Protein AF-0000000069974692 (afdb_homodimer)

pLDDT: mean 83.06, std 14.07, range [21.73, 98.38]

Foldseek 3Di:
DVLLLVLVVVCVVVPHPVVDDSCLQQPVVVLQVVLVVVLVVQQVVLVVCVVVPVDDPSLVSNLVSLCDSLVDSNLVSLLRLLLSLQSNLLSVVLCCVDPSVVVSQVVSLPDVVVVNDGSNVVSCVSVVVLVCVLVVLVVVLVPDDDPVSNVSSVVSSVSSVVSNVVSVVSSVLVLLQLVLVVQLVFEAEDDPCVQDVVPDDDPVCSVVVVPPPDPPPSPSPPKDWQDKDWWWWDDPVDIFIWIWTDMLWWIFIWGKDQDQPDCPDPPSSSQRPSDDPVVSVSVNRVMHTYTNDDTATLLQKDKAFDDCVVCVVVVADLWIKIFGADPVRDTPDMTIIGDPDVVVSVVVVVSSVVSSVVSVVVVVVVVVVVVPPDDPPPPD/DVLLLVLVVVCVVVPHPVVQDSCLQQPVVVLQVVLVVVLVVQQVVLVVCVVVPVDDPSLVSNLVSLCDSLVDSNLVSLLRLLLSLQSNLLSVVLCCVDPSVVVSQVVSCPDVVCVNDGSNVVSCVSVVVLVCVLVVLVVVLVPDDDPVSNVSSVVSSVSSVVSNVVSVVSSVLVLLQLVLVVQLVFEAEDDPCVQDVVPDDDPVCSVVVVVPPCSPPSPSPPKDWQDKDWWWWDDPVDIFIWIWTDMLWWIFIWGKDQDQPDCPDPPSSSQRPSDDPVVSVSVNRVMHTYTNDDTATLLQKDKAFDDCVVCVVVVADLWIKIFGADPVRDTPDMTIIGDPDVVVSVVVVVSSVVSSVVSVVVVVVVVVVVVPPDDPPPPD

Organism: Capra hircus (NCBI:txid9925)

Radius of gyration: 40.89 Å; Cα contacts (8 Å, |Δi|>4): 965; chains: 2; bounding box: 62×135×99 Å

Structure (mmCIF, N/CA/C/O backbone):
data_AF-0000000069974692-model_v1
#
loop_
_entity.id
_entity.type
_entity.pdbx_description
1 polymer 'Pleckstrin homology and RhoGEF domain containing G7'
#
loop_
_atom_site.group_PDB
_atom_site.id
_atom_site.type_symbol
_atom_site.label_atom_id
_atom_site.label_alt_id
_atom_site.label_comp_id
_atom_site.label_asym_id
_atom_site.label_entity_id
_atom_site.label_seq_id
_atom_site.pdbx_PDB_ins_code
_atom_site.Cartn_x
_atom_site.Cartn_y
_atom_site.Cartn_z
_atom_site.occupancy
_atom_site.B_iso_or_equiv
_atom_site.auth_seq_id
_atom_site.auth_comp_id
_atom_site.auth_asym_id
_atom_site.auth_atom_id
_atom_site.pdbx_PDB_model_num
ATOM 1 N N . MET A 1 1 ? -4.734 50.406 19.75 1 82.12 1 MET A N 1
ATOM 2 C CA . MET A 1 1 ? -3.596 49.531 19.531 1 82.12 1 MET A CA 1
ATOM 3 C C . MET A 1 1 ? -2.287 50.312 19.516 1 82.12 1 MET A C 1
ATOM 5 O O . MET A 1 1 ? -1.292 49.875 20.094 1 82.12 1 MET A O 1
ATOM 9 N N . CYS A 1 2 ? -2.381 51.594 19.078 1 79 2 CYS A N 1
ATOM 10 C CA . CYS A 1 2 ? -1.169 52.406 18.984 1 79 2 CYS A CA 1
ATOM 11 C C . CYS A 1 2 ? -0.688 52.812 20.375 1 79 2 CYS A C 1
ATOM 13 O O . CYS A 1 2 ? 0.516 52.938 20.609 1 79 2 CYS A O 1
ATOM 15 N N . ILE A 1 3 ? -1.633 52.938 21.266 1 84.56 3 ILE A N 1
ATOM 16 C CA . ILE A 1 3 ? -1.262 53.312 22.625 1 84.56 3 ILE A CA 1
ATOM 17 C C . ILE A 1 3 ? -0.419 52.188 23.234 1 84.56 3 ILE A C 1
ATOM 19 O O . ILE A 1 3 ? 0.616 52.438 23.859 1 84.56 3 ILE A O 1
ATOM 23 N N . PHE A 1 4 ? -0.905 51.031 23.016 1 90.69 4 PHE A N 1
ATOM 24 C CA . PHE A 1 4 ? -0.187 49.875 23.547 1 90.69 4 PHE A CA 1
ATOM 25 C C . PHE A 1 4 ? 1.201 49.781 22.922 1 90.69 4 PHE A C 1
ATOM 27 O O . PHE A 1 4 ? 2.188 49.562 23.625 1 90.69 4 PHE A O 1
ATOM 34 N N . MET A 1 5 ? 1.275 49.969 21.688 1 91.44 5 MET A N 1
ATOM 35 C CA . MET A 1 5 ? 2.541 49.844 20.969 1 91.44 5 MET A CA 1
ATOM 36 C C . MET A 1 5 ? 3.52 50.938 21.391 1 91.44 5 MET A C 1
ATOM 38 O O . MET A 1 5 ? 4.684 50.656 21.688 1 91.44 5 MET A O 1
ATOM 42 N N . ASN A 1 6 ? 3.039 52.125 21.438 1 90.69 6 ASN A N 1
ATOM 43 C CA . ASN A 1 6 ? 3.895 53.25 21.781 1 90.69 6 ASN A CA 1
ATOM 44 C C . ASN A 1 6 ? 4.383 53.156 23.219 1 90.69 6 ASN A C 1
ATOM 46 O O . ASN A 1 6 ? 5.527 53.531 23.516 1 90.69 6 ASN A O 1
ATOM 50 N N . THR A 1 7 ? 3.469 52.781 24.062 1 91.31 7 THR A N 1
ATOM 51 C CA . THR A 1 7 ? 3.859 52.625 25.453 1 91.31 7 THR A CA 1
ATOM 52 C C . THR A 1 7 ? 4.941 51.562 25.594 1 91.31 7 THR A C 1
ATOM 54 O O . THR A 1 7 ? 5.898 51.719 26.344 1 91.31 7 THR A O 1
ATOM 57 N N . LEU A 1 8 ? 4.773 50.469 24.875 1 93.25 8 LEU A N 1
ATOM 58 C CA . LEU A 1 8 ? 5.762 49.406 24.938 1 93.25 8 LEU A CA 1
ATOM 59 C C . LEU A 1 8 ? 7.105 49.875 24.391 1 93.25 8 LEU A C 1
ATOM 61 O O . LEU A 1 8 ? 8.156 49.562 24.969 1 93.25 8 LEU A O 1
ATOM 65 N N . LYS A 1 9 ? 7.047 50.594 23.328 1 93.19 9 LYS A N 1
ATOM 66 C CA . LYS A 1 9 ? 8.266 51.156 22.766 1 93.19 9 LYS A CA 1
ATOM 67 C C . LYS A 1 9 ? 8.969 52.062 23.781 1 93.19 9 LYS A C 1
ATOM 69 O O . LYS A 1 9 ? 10.188 52.031 23.922 1 93.19 9 LYS A O 1
ATOM 74 N N . TYR A 1 10 ? 8.18 52.812 24.438 1 93.19 10 TYR A N 1
ATOM 75 C CA . TYR A 1 10 ? 8.703 53.688 25.469 1 93.19 10 TYR A CA 1
ATOM 76 C C . TYR A 1 10 ? 9.367 52.906 26.594 1 93.19 10 TYR A C 1
ATOM 78 O O . TYR A 1 10 ? 10.461 53.25 27.047 1 93.19 10 TYR A O 1
ATOM 86 N N . LEU A 1 11 ? 8.656 51.938 27.031 1 93.06 11 LEU A N 1
ATOM 87 C CA . LEU A 1 11 ? 9.188 51.094 28.094 1 93.06 11 LEU A CA 1
ATOM 88 C C . LEU A 1 11 ? 10.492 50.438 27.672 1 93.06 11 LEU A C 1
ATOM 90 O O . LEU A 1 11 ? 11.438 50.344 28.469 1 93.06 11 LEU A O 1
ATOM 94 N N . GLN A 1 12 ? 10.562 50.062 26.469 1 94.06 12 GLN A N 1
ATOM 95 C CA . GLN A 1 12 ? 11.758 49.375 25.969 1 94.06 12 GLN A CA 1
ATOM 96 C C . GLN A 1 12 ? 12.93 50.344 25.844 1 94.06 12 GLN A C 1
ATOM 98 O O . GLN A 1 12 ? 14.078 49.969 26.047 1 94.06 12 GLN A O 1
ATOM 103 N N . THR A 1 13 ? 12.656 51.5 25.469 1 93.31 13 THR A N 1
ATOM 104 C CA . THR A 1 13 ? 13.703 52.531 25.422 1 93.31 13 THR A CA 1
ATOM 105 C C . THR A 1 13 ? 14.305 52.719 26.812 1 93.31 13 THR A C 1
ATOM 107 O O . THR A 1 13 ? 15.461 53.125 26.938 1 93.31 13 THR A O 1
ATOM 110 N N . HIS A 1 14 ? 13.562 52.438 27.812 1 94.38 14 HIS A N 1
ATOM 111 C CA . HIS A 1 14 ? 14.016 52.594 29.188 1 94.38 14 HIS A CA 1
ATOM 112 C C . HIS A 1 14 ? 14.43 51.25 29.781 1 94.38 14 HIS A C 1
ATOM 114 O O . HIS A 1 14 ? 14.438 51.094 31.016 1 94.38 14 HIS A O 1
ATOM 120 N N . GLU A 1 15 ? 14.516 50.219 28.875 1 92.38 15 GLU A N 1
ATOM 121 C CA . GLU A 1 15 ? 15.117 48.938 29.188 1 92.38 15 GLU A CA 1
ATOM 122 C C . GLU A 1 15 ? 14.148 48.062 29.969 1 92.38 15 GLU A C 1
ATOM 124 O O . GLU A 1 15 ? 14.57 47.219 30.766 1 92.38 15 GLU A O 1
ATOM 129 N N . TYR A 1 16 ? 12.922 48.406 29.859 1 92.19 16 TYR A N 1
ATOM 130 C CA . TYR A 1 16 ? 11.898 47.531 30.406 1 92.19 16 TYR A CA 1
ATOM 131 C C . TYR A 1 16 ? 11.305 46.625 29.328 1 92.19 16 TYR A C 1
ATOM 133 O O . TYR A 1 16 ? 11.094 47.062 28.203 1 92.19 16 TYR A O 1
ATOM 141 N N . LEU A 1 17 ? 10.961 45.344 29.609 1 93.5 17 LEU A N 1
ATOM 142 C CA . LEU A 1 17 ? 10.297 44.375 28.734 1 93.5 17 LEU A CA 1
ATOM 143 C C . LEU A 1 17 ? 11.055 44.219 27.406 1 93.5 17 LEU A C 1
ATOM 145 O O . LEU A 1 17 ? 10.445 44.188 26.344 1 93.5 17 LEU A O 1
ATOM 149 N N . LEU A 1 18 ? 12.312 44.219 27.453 1 90.19 18 LEU A N 1
ATOM 150 C CA . LEU A 1 18 ? 13.172 44.125 26.281 1 90.19 18 LEU A CA 1
ATOM 151 C C . LEU A 1 18 ? 13 42.812 25.562 1 90.19 18 LEU A C 1
ATOM 153 O O . LEU A 1 18 ? 13.234 42.719 24.344 1 90.19 18 LEU A O 1
ATOM 157 N N . ASP A 1 19 ? 12.586 41.875 26.25 1 90.69 19 ASP A N 1
ATOM 158 C CA . ASP A 1 19 ? 12.453 40.531 25.672 1 90.69 19 ASP A CA 1
ATOM 159 C C . ASP A 1 19 ? 11.164 40.406 24.859 1 90.69 19 ASP A C 1
ATOM 161 O O . ASP A 1 19 ? 10.969 39.438 24.141 1 90.69 19 ASP A O 1
ATOM 165 N N . VAL A 1 20 ? 10.289 41.438 24.969 1 91.25 20 VAL A N 1
ATOM 166 C CA . VAL A 1 20 ? 9.031 41.375 24.234 1 91.25 20 VAL A CA 1
ATOM 167 C C . VAL A 1 20 ? 9.234 41.875 22.797 1 91.25 20 VAL A C 1
ATOM 169 O O . VAL A 1 20 ? 9.734 43 22.578 1 91.25 20 VAL A O 1
ATOM 172 N N . ASP A 1 21 ? 8.898 41.031 21.828 1 91 21 ASP A N 1
ATOM 173 C CA . ASP A 1 21 ? 9.047 41.375 20.406 1 91 21 ASP A CA 1
ATOM 174 C C . ASP A 1 21 ? 7.883 42.219 19.906 1 91 21 ASP A C 1
ATOM 176 O O . ASP A 1 21 ? 6.758 41.719 19.781 1 91 21 ASP A O 1
ATOM 180 N N . LEU A 1 22 ? 8.18 43.406 19.531 1 90.94 22 LEU A N 1
ATOM 181 C CA . LEU A 1 22 ? 7.168 44.375 19.078 1 90.94 22 LEU A CA 1
ATOM 182 C C . LEU A 1 22 ? 6.516 43.875 17.781 1 90.94 22 LEU A C 1
ATOM 184 O O . LEU A 1 22 ? 5.297 44 17.625 1 90.94 22 LEU A O 1
ATOM 188 N N . TRP A 1 23 ? 7.289 43.406 16.953 1 88.88 23 TRP A N 1
ATOM 189 C CA . TRP A 1 23 ? 6.77 42.969 15.656 1 88.88 23 TRP A CA 1
ATOM 190 C C . TRP A 1 23 ? 5.871 41.75 15.805 1 88.88 23 TRP A C 1
ATOM 192 O O . TRP A 1 23 ? 4.863 41.625 15.102 1 88.88 23 TRP A O 1
ATOM 202 N N . ARG A 1 24 ? 6.188 40.906 16.672 1 87.94 24 ARG A N 1
ATOM 203 C CA . ARG A 1 24 ? 5.398 39.688 16.875 1 87.94 24 ARG A CA 1
ATOM 204 C C . ARG A 1 24 ? 4.031 40.031 17.469 1 87.94 24 ARG A C 1
ATOM 206 O O . ARG A 1 24 ? 3.045 39.344 17.188 1 87.94 24 ARG A O 1
ATOM 213 N N . LEU A 1 25 ? 3.977 41.094 18.203 1 89.25 25 LEU A N 1
ATOM 214 C CA . LEU A 1 25 ? 2.742 41.438 18.891 1 89.25 25 LEU A CA 1
ATOM 215 C C . LEU A 1 25 ? 1.879 42.344 18.016 1 89.25 25 LEU A C 1
ATOM 217 O O . LEU A 1 25 ? 0.654 42.219 17.984 1 89.25 25 LEU A O 1
ATOM 221 N N . PHE A 1 26 ? 2.549 43.312 17.25 1 91.75 26 PHE A N 1
ATOM 222 C CA . PHE A 1 26 ? 1.756 44.375 16.609 1 91.75 26 PHE A CA 1
ATOM 223 C C . PHE A 1 26 ? 1.943 44.312 15.094 1 91.75 26 PHE A C 1
ATOM 225 O O . PHE A 1 26 ? 1.278 45.062 14.359 1 91.75 26 PHE A O 1
ATOM 232 N N . ALA A 1 27 ? 2.799 43.469 14.57 1 89.94 27 ALA A N 1
ATOM 233 C CA . ALA A 1 27 ? 3.068 43.344 13.141 1 89.94 27 ALA A CA 1
ATOM 234 C C . ALA A 1 27 ? 3.281 44.719 12.5 1 89.94 27 ALA A C 1
ATOM 236 O O . ALA A 1 27 ? 4.043 45.531 13.023 1 89.94 27 ALA A O 1
ATOM 237 N N . ASN A 1 28 ? 2.617 45 11.367 1 91.25 28 ASN A N 1
ATOM 238 C CA . ASN A 1 28 ? 2.791 46.25 10.648 1 91.25 28 ASN A CA 1
ATOM 239 C C . ASN A 1 28 ? 1.75 47.281 11.07 1 91.25 28 ASN A C 1
ATOM 241 O O . ASN A 1 28 ? 1.217 48 10.227 1 91.25 28 ASN A O 1
ATOM 245 N N . LEU A 1 29 ? 1.437 47.375 12.312 1 91.19 29 LEU A N 1
ATOM 246 C CA . LEU A 1 29 ? 0.392 48.25 12.82 1 91.19 29 LEU A CA 1
ATOM 247 C C . LEU A 1 29 ? 0.664 49.688 12.43 1 91.19 29 LEU A C 1
ATOM 249 O O . LEU A 1 29 ? -0.261 50.438 12.086 1 91.19 29 LEU A O 1
ATOM 253 N N . GLU A 1 30 ? 1.843 50.125 12.484 1 90.5 30 GLU A N 1
ATOM 254 C CA . GLU A 1 30 ? 2.203 51.5 12.117 1 90.5 30 GLU A CA 1
ATOM 255 C C . GLU A 1 30 ? 1.866 51.781 10.656 1 90.5 30 GLU A C 1
ATOM 257 O O . GLU A 1 30 ? 1.293 52.844 10.344 1 90.5 30 GLU A O 1
ATOM 262 N N . GLU A 1 31 ? 2.275 50.875 9.898 1 90.94 31 GLU A N 1
ATOM 263 C CA . GLU A 1 31 ? 1.959 51 8.477 1 90.94 31 GLU A CA 1
ATOM 264 C C . GLU A 1 31 ? 0.45 51.031 8.25 1 90.94 31 GLU A C 1
ATOM 266 O O . GLU A 1 31 ? -0.052 51.844 7.457 1 90.94 31 GLU A O 1
ATOM 271 N N . LEU A 1 32 ? -0.209 50.156 8.914 1 92.19 32 LEU A N 1
ATOM 272 C CA . LEU A 1 32 ? -1.66 50.094 8.797 1 92.19 32 LEU A CA 1
ATOM 273 C C . LEU A 1 32 ? -2.314 51.406 9.25 1 92.19 32 LEU A C 1
ATOM 275 O O . LEU A 1 32 ? -3.238 51.875 8.594 1 92.19 32 LEU A O 1
ATOM 279 N N . SER A 1 33 ? -1.896 51.938 10.312 1 90.81 33 SER A N 1
ATOM 280 C CA . SER A 1 33 ? -2.416 53.219 10.836 1 90.81 33 SER A CA 1
ATOM 281 C C . SER A 1 33 ? -2.17 54.344 9.859 1 90.81 33 SER A C 1
ATOM 283 O O . SER A 1 33 ? -3.049 55.188 9.641 1 90.81 33 SER A O 1
ATOM 285 N N . GLN A 1 34 ? -1.017 54.344 9.312 1 91.25 34 GLN A N 1
ATOM 286 C CA . GLN A 1 34 ? -0.656 55.406 8.367 1 91.25 34 GLN A CA 1
ATOM 287 C C . GLN A 1 34 ? -1.512 55.344 7.102 1 91.25 34 GLN A C 1
ATOM 289 O O . GLN A 1 34 ? -1.978 56.344 6.602 1 91.25 34 GLN A O 1
ATOM 294 N N . THR A 1 35 ? -1.614 54.156 6.652 1 91.62 35 THR A N 1
ATOM 295 C CA . THR A 1 35 ? -2.414 53.969 5.449 1 91.62 35 THR A CA 1
ATOM 296 C C . THR A 1 35 ? -3.871 54.344 5.699 1 91.62 35 THR A C 1
ATOM 298 O O . THR A 1 35 ? -4.496 55 4.863 1 91.62 35 THR A O 1
ATOM 301 N N . SER A 1 36 ? -4.422 53.938 6.789 1 89.12 36 SER A N 1
ATOM 302 C CA . SER A 1 36 ? -5.797 54.281 7.148 1 89.12 36 SER A CA 1
ATOM 303 C C . SER A 1 36 ? -5.969 55.781 7.324 1 89.12 36 SER A C 1
ATOM 305 O O . SER A 1 36 ? -6.969 56.375 6.887 1 89.12 36 SER A O 1
ATOM 307 N N . PHE A 1 37 ? -5.012 56.344 7.949 1 90.88 37 PHE A N 1
ATOM 308 C CA . PHE A 1 37 ? -5.035 57.781 8.156 1 90.88 37 PHE A CA 1
ATOM 309 C C . PHE A 1 37 ? -4.969 58.5 6.82 1 90.88 37 PHE A C 1
ATOM 311 O O . PHE A 1 37 ? -5.68 59.5 6.613 1 90.88 37 PHE A O 1
ATOM 318 N N . GLY A 1 38 ? -4.094 58.094 6.008 1 90.75 38 GLY A N 1
ATOM 319 C CA . GLY A 1 38 ? -4.016 58.656 4.676 1 90.75 38 GLY A CA 1
ATOM 320 C C . GLY A 1 38 ? -5.316 58.562 3.904 1 90.75 38 GLY A C 1
ATOM 321 O O . GLY A 1 38 ? -5.73 59.5 3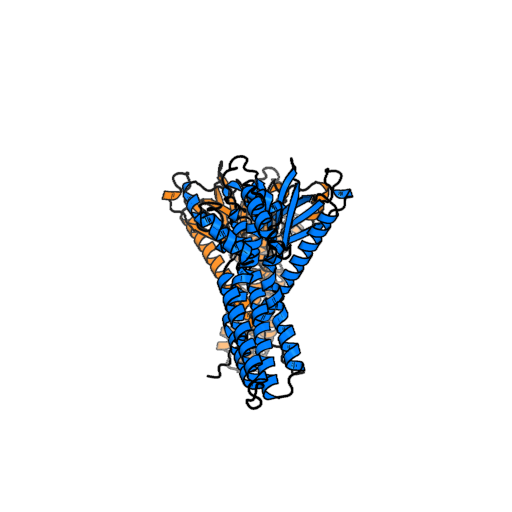.242 1 90.75 38 GLY A O 1
ATOM 322 N N . PHE A 1 39 ? -5.902 57.5 4.02 1 90.81 39 PHE A N 1
ATOM 323 C CA . PHE A 1 39 ? -7.172 57.281 3.342 1 90.81 39 PHE A CA 1
ATOM 324 C C . PHE A 1 39 ? -8.25 58.219 3.857 1 90.81 39 PHE A C 1
ATOM 326 O O . PHE A 1 39 ? -8.922 58.875 3.068 1 90.81 39 PHE A O 1
ATOM 333 N N . VAL A 1 40 ? -8.383 58.375 5.137 1 89.69 40 VAL A N 1
ATOM 334 C CA . VAL A 1 40 ? -9.406 59.188 5.75 1 89.69 40 VAL A CA 1
ATOM 335 C C . VAL A 1 40 ? -9.148 60.656 5.406 1 89.69 40 VAL A C 1
ATOM 337 O O . VAL A 1 40 ? -10.078 61.406 5.098 1 89.69 40 VAL A O 1
ATOM 340 N N . ASN A 1 41 ? -7.934 61 5.438 1 91.25 41 ASN A N 1
ATOM 341 C CA . ASN A 1 41 ? -7.582 62.375 5.117 1 91.25 41 ASN A CA 1
ATOM 342 C C . ASN A 1 41 ? -7.895 62.688 3.662 1 91.25 41 ASN A C 1
ATOM 344 O O . ASN A 1 41 ? -8.352 63.812 3.361 1 91.25 41 ASN A O 1
ATOM 348 N N . SER A 1 42 ? -7.605 61.812 2.834 1 88.62 42 SER A N 1
ATOM 349 C CA . SER A 1 42 ? -7.914 62.031 1.421 1 88.62 42 SER A CA 1
ATOM 350 C C . SER A 1 42 ? -9.414 62.156 1.194 1 88.62 42 SER A C 1
ATOM 352 O O . SER A 1 42 ? -9.852 63 0.396 1 88.62 42 SER A O 1
ATOM 354 N N . LEU A 1 43 ? -10.156 61.438 1.931 1 87.06 43 LEU A N 1
ATOM 355 C CA . LEU A 1 43 ? -11.609 61.5 1.822 1 87.06 43 LEU A CA 1
ATOM 356 C C . LEU A 1 43 ? -12.141 62.812 2.371 1 87.06 43 LEU A C 1
ATOM 358 O O . LEU A 1 43 ? -13.023 63.438 1.771 1 87.06 43 LEU A O 1
ATOM 362 N N . LEU A 1 44 ? -11.555 63.219 3.461 1 87.69 44 LEU A N 1
ATOM 363 C CA . LEU A 1 44 ? -11.984 64.438 4.086 1 87.69 44 LEU A CA 1
ATOM 364 C C . LEU A 1 44 ? -11.664 65.625 3.189 1 87.69 44 LEU A C 1
ATOM 366 O O . LEU A 1 44 ? -12.453 66.625 3.109 1 87.69 44 LEU A O 1
ATOM 370 N N . ARG A 1 45 ? -10.578 65.562 2.578 1 85.44 45 ARG A N 1
ATOM 371 C CA . ARG A 1 45 ? -10.211 66.688 1.654 1 85.44 45 ARG A CA 1
ATOM 372 C C . ARG A 1 45 ? -11.211 66.75 0.515 1 85.44 45 ARG A C 1
ATOM 374 O O . ARG A 1 45 ? -11.586 67.875 0.113 1 85.44 45 ARG A O 1
ATOM 381 N N . ILE A 1 46 ? -11.672 65.688 0.003 1 81.81 46 ILE A N 1
ATOM 382 C CA . ILE A 1 46 ? -12.648 65.625 -1.082 1 81.81 46 ILE A CA 1
ATOM 383 C C . ILE A 1 46 ? -13.961 66.25 -0.598 1 81.81 46 ILE A C 1
ATOM 385 O O . ILE A 1 46 ? -14.594 67.062 -1.309 1 81.81 46 ILE A O 1
ATOM 389 N N . PHE A 1 47 ? -14.336 65.938 0.602 1 81.25 47 PHE A N 1
ATOM 390 C CA . PHE A 1 47 ? -15.586 66.438 1.158 1 81.25 47 PHE A CA 1
ATOM 391 C C . PHE A 1 47 ? -15.508 67.938 1.406 1 81.25 47 PHE A C 1
ATOM 393 O O . PHE A 1 47 ? -16.484 68.688 1.169 1 81.25 47 PHE A O 1
ATOM 400 N N . LYS A 1 48 ? -14.406 68.375 1.841 1 82.94 48 LYS A N 1
ATOM 401 C CA . LYS A 1 48 ? -14.219 69.812 2.07 1 82.94 48 LYS A CA 1
ATOM 402 C C . LYS A 1 48 ? -14.281 70.562 0.761 1 82.94 48 LYS A C 1
ATOM 404 O O . LYS A 1 48 ? -14.898 71.625 0.694 1 82.94 48 LYS A O 1
ATOM 409 N N . ASP A 1 49 ? -13.625 70.062 -0.211 1 78.25 49 ASP A N 1
ATOM 410 C CA . ASP A 1 49 ? -13.633 70.688 -1.524 1 78.25 49 ASP A CA 1
ATOM 411 C C . ASP A 1 49 ? -15.047 70.75 -2.102 1 78.25 49 ASP A C 1
ATOM 413 O O . ASP A 1 49 ? -15.414 71.688 -2.791 1 78.25 49 ASP A O 1
ATOM 417 N N . TYR A 1 50 ? -15.75 69.688 -1.833 1 73.38 50 TYR A N 1
ATOM 418 C CA . TYR A 1 50 ? -17.125 69.562 -2.32 1 73.38 50 TYR A CA 1
ATOM 419 C C . TYR A 1 50 ? -18 70.625 -1.653 1 73.38 50 TYR A C 1
ATOM 421 O O . TYR A 1 50 ? -18.859 71.25 -2.297 1 73.38 50 TYR A O 1
ATOM 429 N N . VAL A 1 51 ? -17.781 70.812 -0.406 1 71.94 51 VAL A N 1
ATOM 430 C CA . VAL A 1 51 ? -18.594 71.75 0.33 1 71.94 51 VAL A CA 1
ATOM 431 C C . VAL A 1 51 ? -18.203 73.188 -0.091 1 71.94 51 VAL A C 1
ATOM 433 O O . VAL A 1 51 ? -19.062 74.062 -0.223 1 71.94 51 VAL A O 1
ATOM 436 N N . ASP A 1 52 ? -16.953 73.375 -0.336 1 71.19 52 ASP A N 1
ATOM 437 C CA . ASP A 1 52 ? -16.469 74.688 -0.684 1 71.19 52 ASP A CA 1
ATOM 438 C C . ASP A 1 52 ? -16.734 75 -2.156 1 71.19 52 ASP A C 1
ATOM 440 O O . ASP A 1 52 ? -17.016 76.125 -2.516 1 71.19 52 ASP A O 1
ATOM 444 N N . ILE A 1 53 ? -16.281 74 -3.08 1 62.47 53 ILE A N 1
ATOM 445 C CA . ILE A 1 53 ? -16.266 74.312 -4.5 1 62.47 53 ILE A CA 1
ATOM 446 C C . ILE A 1 53 ? -17.531 73.812 -5.168 1 62.47 53 ILE A C 1
ATOM 448 O O . ILE A 1 53 ? -17.859 72.625 -5.043 1 62.47 53 ILE A O 1
ATOM 452 N N . CYS A 1 54 ? -18.766 74.562 -5.191 1 54.72 54 CYS A N 1
ATOM 453 C CA . CYS A 1 54 ? -20 74.25 -5.887 1 54.72 54 CYS A CA 1
ATOM 454 C C . CYS A 1 54 ? -19.75 73.438 -7.137 1 54.72 54 CYS A C 1
ATOM 456 O O . CYS A 1 54 ? -20.672 72.812 -7.668 1 54.72 54 CYS A O 1
ATOM 458 N N . GLU A 1 55 ? -18.734 73.562 -8.008 1 50.72 55 GLU A N 1
ATOM 459 C CA . GLU A 1 55 ? -18.812 73.25 -9.438 1 50.72 55 GLU A CA 1
ATOM 460 C C . GLU A 1 55 ? -18.125 71.938 -9.75 1 50.72 55 GLU A C 1
ATOM 462 O O . GLU A 1 55 ? -18.219 71.438 -10.883 1 50.72 55 GLU A O 1
ATOM 467 N N . THR A 1 56 ? -17.094 71.438 -9.125 1 53 56 THR A N 1
ATOM 468 C CA . THR A 1 56 ? -16.344 70.375 -9.742 1 53 56 THR A CA 1
ATOM 469 C C . THR A 1 56 ? -16.984 69 -9.406 1 53 56 THR A C 1
ATOM 471 O O . THR A 1 56 ? -17.656 68.875 -8.383 1 53 56 THR A O 1
ATOM 474 N N . SER A 1 57 ? -17.141 68.062 -10.344 1 58.22 57 SER A N 1
ATOM 475 C CA . SER A 1 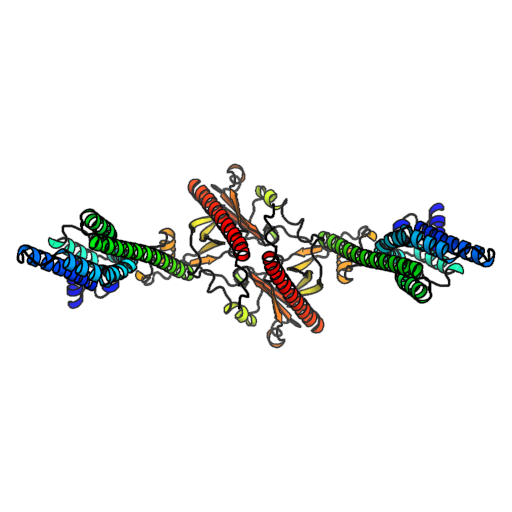57 ? -17.828 66.812 -10.281 1 58.22 57 SER A CA 1
ATOM 476 C C . SER A 1 57 ? -17.25 65.938 -9.18 1 58.22 57 SER A C 1
ATOM 478 O O . SER A 1 57 ? -16.141 65.375 -9.32 1 58.22 57 SER A O 1
ATOM 480 N N . PRO A 1 58 ? -17.594 66.188 -7.941 1 58.78 58 PRO A N 1
ATOM 481 C CA . PRO A 1 58 ? -17.188 65.5 -6.703 1 58.78 58 PRO A CA 1
ATOM 482 C C . PRO A 1 58 ? -17.109 63.969 -6.848 1 58.78 58 PRO A C 1
ATOM 484 O O . PRO A 1 58 ? -16.281 63.344 -6.188 1 58.78 58 PRO A O 1
ATOM 487 N N . SER A 1 59 ? -17.812 63.469 -7.773 1 62.62 59 SER A N 1
ATOM 488 C CA . SER A 1 59 ? -17.969 62.031 -7.836 1 62.62 59 SER A CA 1
ATOM 489 C C . SER A 1 59 ? -16.703 61.344 -8.375 1 62.62 59 SER A C 1
ATOM 491 O O . SER A 1 59 ? -16.281 60.312 -7.883 1 62.62 59 SER A O 1
ATOM 493 N N . LEU A 1 60 ? -15.961 62.094 -9.266 1 63.81 60 LEU A N 1
ATOM 494 C CA . LEU A 1 60 ? -14.805 61.469 -9.898 1 63.81 60 LEU A CA 1
ATOM 495 C C . LEU A 1 60 ? -13.617 61.438 -8.945 1 63.81 60 LEU A C 1
ATOM 497 O O . LEU A 1 60 ? -12.867 60.469 -8.922 1 63.81 60 LEU A O 1
ATOM 501 N N . ASP A 1 61 ? -13.516 62.469 -8.164 1 78.62 61 ASP A N 1
ATOM 502 C CA . ASP A 1 61 ? -12.398 62.531 -7.219 1 78.62 61 ASP A CA 1
ATOM 503 C C . ASP A 1 61 ? -12.57 61.469 -6.121 1 78.62 61 ASP A C 1
ATOM 505 O O . ASP A 1 61 ? -11.602 60.844 -5.711 1 78.62 61 ASP A O 1
ATOM 509 N N . PHE A 1 62 ? -13.773 61.25 -5.832 1 83.31 62 PHE A N 1
ATOM 510 C CA . PHE A 1 62 ? -14.102 60.281 -4.801 1 83.31 62 PHE A CA 1
ATOM 511 C C . PHE A 1 62 ? -13.75 58.875 -5.254 1 83.31 62 PHE A C 1
ATOM 513 O O . PHE A 1 62 ? -13.094 58.125 -4.523 1 83.31 62 PHE A O 1
ATOM 520 N N . ILE A 1 63 ? -14.016 58.531 -6.441 1 83.56 63 ILE A N 1
ATOM 521 C CA . ILE A 1 63 ? -13.766 57.219 -6.988 1 83.56 63 ILE A CA 1
ATOM 522 C C . ILE A 1 63 ? -12.266 57 -7.145 1 83.56 63 ILE A C 1
ATOM 524 O O . ILE A 1 63 ? -11.766 55.875 -6.941 1 83.56 63 ILE A O 1
ATOM 528 N N . SER A 1 64 ? -11.664 58.062 -7.52 1 86.12 64 SER A N 1
ATOM 529 C CA . SER A 1 64 ? -10.219 58 -7.695 1 86.12 64 SER A CA 1
ATOM 530 C C . SER A 1 64 ? -9.516 57.656 -6.383 1 86.12 64 SER A C 1
ATOM 532 O O . SER A 1 64 ? -8.586 56.844 -6.363 1 86.12 64 SER A O 1
ATOM 534 N N . VAL A 1 65 ? -9.992 58.219 -5.316 1 87.06 65 VAL A N 1
ATOM 535 C CA . VAL A 1 65 ? -9.414 57.969 -4 1 87.06 65 VAL A CA 1
ATOM 536 C C . VAL A 1 65 ? -9.719 56.531 -3.572 1 87.06 65 VAL A C 1
ATOM 538 O O . VAL A 1 65 ? -8.836 55.844 -3.064 1 87.06 65 VAL A O 1
ATOM 541 N N . LEU A 1 66 ? -10.93 56.156 -3.801 1 87.94 66 LEU A N 1
ATOM 542 C CA . LEU A 1 66 ? -11.289 54.781 -3.461 1 87.94 66 LEU A CA 1
ATOM 543 C C . LEU A 1 66 ? -10.445 53.781 -4.238 1 87.94 66 LEU A C 1
ATOM 545 O O . LEU A 1 66 ? -9.938 52.812 -3.664 1 87.94 66 LEU A O 1
ATOM 549 N N . THR A 1 67 ? -10.289 54.031 -5.48 1 87.5 67 THR A N 1
ATOM 550 C CA . THR A 1 67 ? -9.508 53.156 -6.34 1 87.5 67 THR A CA 1
ATOM 551 C C . THR A 1 67 ? -8.055 53.094 -5.883 1 87.5 67 THR A C 1
ATOM 553 O O . THR A 1 67 ? -7.473 52 -5.797 1 87.5 67 THR A O 1
ATOM 556 N N . LYS A 1 68 ? -7.543 54.219 -5.543 1 87.31 68 LYS A N 1
ATOM 557 C CA . LYS A 1 68 ? -6.145 54.281 -5.133 1 87.31 68 LYS A CA 1
ATOM 558 C C . LYS A 1 68 ? -5.887 53.469 -3.867 1 87.31 68 LYS A C 1
ATOM 560 O O . LYS A 1 68 ? -4.938 52.688 -3.809 1 87.31 68 LYS A O 1
ATOM 565 N N . TYR A 1 69 ? -6.695 53.531 -2.936 1 87.75 69 TYR A N 1
ATOM 566 C CA . TYR A 1 69 ? -6.441 52.906 -1.632 1 87.75 69 TYR A CA 1
ATOM 567 C C . TYR A 1 69 ? -6.883 51.469 -1.611 1 87.75 69 TYR A C 1
ATOM 569 O O . TYR A 1 69 ? -6.152 50.594 -1.128 1 87.75 69 TYR A O 1
ATOM 577 N N . PHE A 1 70 ? -7.957 51.156 -2.201 1 88.19 70 PHE A N 1
ATOM 578 C CA . PHE A 1 70 ? -8.492 49.781 -2.104 1 88.19 70 PHE A CA 1
ATOM 579 C C . PHE A 1 70 ? -7.789 48.875 -3.084 1 88.19 70 PHE A C 1
ATOM 581 O O . PHE A 1 70 ? -7.707 47.656 -2.854 1 88.19 70 PHE A O 1
ATOM 588 N N . ARG A 1 71 ? -7.324 49.375 -4.121 1 78.94 71 ARG A N 1
ATOM 589 C CA . ARG A 1 71 ? -6.551 48.531 -5.047 1 78.94 71 ARG A CA 1
ATOM 590 C C . ARG A 1 71 ? -5.074 48.531 -4.66 1 78.94 71 ARG A C 1
ATOM 592 O O . ARG A 1 71 ? -4.309 47.688 -5.164 1 78.94 71 ARG A O 1
ATOM 599 N N . GLY A 1 72 ? -4.758 49.25 -3.707 1 80.69 72 GLY A N 1
ATOM 600 C CA . GLY A 1 72 ? -3.352 49.406 -3.363 1 80.69 72 GLY A CA 1
ATOM 601 C C . GLY A 1 72 ? -3.055 49.062 -1.916 1 80.69 72 GLY A C 1
ATOM 602 O O . GLY A 1 72 ? -3.363 47.969 -1.46 1 80.69 72 GLY A O 1
ATOM 603 N N . SER A 1 73 ? -2.686 50.062 -1.247 1 82.5 73 SER A N 1
ATOM 604 C CA . SER A 1 73 ? -1.979 49.969 0.025 1 82.5 73 SER A CA 1
ATOM 605 C C . SER A 1 73 ? -2.908 49.5 1.142 1 82.5 73 SER A C 1
ATOM 607 O O . SER A 1 73 ? -2.475 48.844 2.08 1 82.5 73 SER A O 1
ATOM 609 N N . LEU A 1 74 ? -4.184 49.812 1.01 1 86.44 74 LEU A N 1
ATOM 610 C CA . LEU A 1 74 ? -5.09 49.531 2.115 1 86.44 74 LEU A CA 1
ATOM 611 C C . LEU A 1 74 ? -5.281 48.031 2.291 1 86.44 74 LEU A C 1
ATOM 613 O O . LEU A 1 74 ? -5.113 47.5 3.393 1 86.44 74 LEU A O 1
ATOM 617 N N . CYS A 1 75 ? -5.523 47.406 1.218 1 86.19 75 CYS A N 1
ATOM 618 C CA . CYS A 1 75 ? -5.75 45.969 1.303 1 86.19 75 CYS A CA 1
ATOM 619 C C . CYS A 1 75 ? -4.457 45.219 1.636 1 86.19 75 CYS A C 1
ATOM 621 O O . CYS A 1 75 ? -4.465 44.281 2.434 1 86.19 75 CYS A O 1
ATOM 623 N N . GLN A 1 76 ? -3.424 45.719 1.126 1 87.75 76 GLN A N 1
ATOM 624 C CA . GLN A 1 76 ? -2.129 45.062 1.34 1 87.75 76 GLN A CA 1
ATOM 625 C C . GLN A 1 76 ? -1.703 45.156 2.801 1 87.75 76 GLN A C 1
ATOM 627 O O . GLN A 1 76 ? -1.193 44.188 3.371 1 87.75 76 GLN A O 1
ATOM 632 N N . SER A 1 77 ? -1.827 46.312 3.311 1 90.81 77 SER A N 1
ATOM 633 C CA . SER A 1 77 ? -1.454 46.5 4.707 1 90.81 77 SER A CA 1
ATOM 634 C C . SER A 1 77 ? -2.32 45.656 5.633 1 90.81 77 SER A C 1
ATOM 636 O O . SER A 1 77 ? -1.821 45.094 6.605 1 90.81 77 SER A O 1
ATOM 638 N N . HIS A 1 78 ? -3.57 45.594 5.305 1 89.62 78 HIS A N 1
ATOM 639 C CA . HIS A 1 78 ? -4.469 44.75 6.094 1 89.62 78 HIS A CA 1
ATOM 640 C C . HIS A 1 78 ? -4.102 43.281 5.965 1 89.62 78 HIS A C 1
ATOM 642 O O . HIS A 1 78 ? -4.152 42.531 6.945 1 89.62 78 HIS A O 1
ATOM 648 N N . GLN A 1 79 ? -3.738 42.906 4.801 1 88 79 GLN A N 1
ATOM 649 C CA . GLN A 1 79 ? -3.34 41.531 4.57 1 88 79 GLN A CA 1
ATOM 650 C C . GLN A 1 79 ? -2.129 41.156 5.422 1 88 79 GLN A C 1
ATOM 652 O O . GLN A 1 79 ? -2.121 40.094 6.07 1 88 79 GLN A O 1
ATOM 657 N N . THR A 1 80 ? -1.185 41.938 5.387 1 88.38 80 THR A N 1
ATOM 658 C CA . THR A 1 80 ? 0.034 41.688 6.152 1 88.38 80 THR A CA 1
ATOM 659 C C . THR A 1 80 ? -0.277 41.562 7.641 1 88.38 80 THR A C 1
ATOM 661 O O . THR A 1 80 ? 0.227 40.656 8.305 1 88.38 80 THR A O 1
ATOM 664 N N . TYR A 1 81 ? -1.021 42.438 8.109 1 90.19 81 TYR A N 1
ATOM 665 C CA . TYR A 1 81 ? -1.394 42.406 9.523 1 90.19 81 TYR A CA 1
ATOM 666 C C . TYR A 1 81 ? -2.139 41.125 9.859 1 90.19 81 TYR A C 1
ATOM 668 O O . TYR A 1 81 ? -1.81 40.438 10.836 1 90.19 81 TYR A O 1
ATOM 676 N N . CYS A 1 82 ? -3.109 40.781 9.078 1 86.88 82 CYS A N 1
ATOM 677 C CA . CYS A 1 82 ? -4.008 39.688 9.367 1 86.88 82 CYS A CA 1
ATOM 678 C C . CYS A 1 82 ? -3.27 38.344 9.289 1 86.88 82 CYS A C 1
ATOM 680 O O . CYS A 1 82 ? -3.59 37.406 10.023 1 86.88 82 CYS A O 1
ATOM 682 N N . LEU A 1 83 ? -2.312 38.281 8.477 1 86.19 83 LEU A N 1
ATOM 683 C CA . LEU A 1 83 ? -1.5 37.094 8.367 1 86.19 83 LEU A CA 1
ATOM 684 C C . LEU A 1 83 ? -0.735 36.844 9.656 1 86.19 83 LEU A C 1
ATOM 686 O O . LEU A 1 83 ? -0.429 35.688 9.984 1 86.19 83 LEU A O 1
ATOM 690 N N . ASN A 1 84 ? -0.523 37.875 10.375 1 85.94 84 ASN A N 1
ATOM 691 C CA . ASN A 1 84 ? 0.245 37.75 11.609 1 85.94 84 ASN A CA 1
ATOM 692 C C . ASN A 1 84 ? -0.664 37.719 12.836 1 85.94 84 ASN A C 1
ATOM 694 O O . ASN A 1 84 ? -0.192 37.531 13.953 1 85.94 84 ASN A O 1
ATOM 698 N N . TYR A 1 85 ? -1.873 37.844 12.656 1 83 85 TYR A N 1
ATOM 699 C CA . TYR A 1 85 ? -2.83 38.031 13.742 1 83 85 TYR A CA 1
ATOM 700 C C . TYR A 1 85 ? -2.807 36.812 14.68 1 83 85 TYR A C 1
ATOM 702 O O . TYR A 1 85 ? -2.697 36.969 15.898 1 83 85 TYR A O 1
ATOM 710 N N . SER A 1 86 ? -2.955 35.688 14.094 1 78.44 86 SER A N 1
ATOM 711 C CA . SER A 1 86 ? -3.025 34.469 14.914 1 78.44 86 SER A CA 1
ATOM 712 C C . SER A 1 86 ? -1.773 34.312 15.773 1 78.44 86 SER A C 1
ATOM 714 O O . SER A 1 86 ? -1.862 34 16.953 1 78.44 86 SER A O 1
ATOM 716 N N . ALA A 1 87 ? -0.663 34.5 15.148 1 79 87 ALA A N 1
ATOM 717 C CA . ALA A 1 87 ? 0.603 34.438 15.867 1 79 87 ALA A CA 1
ATOM 718 C C . ALA A 1 87 ? 0.668 35.469 16.984 1 79 87 ALA A C 1
ATOM 720 O O . ALA A 1 87 ? 1.174 35.188 18.078 1 79 87 ALA A O 1
ATOM 721 N N . ALA A 1 88 ? 0.185 36.594 16.688 1 85.75 88 ALA A N 1
ATOM 722 C CA . ALA A 1 88 ? 0.196 37.688 17.656 1 85.75 88 ALA A CA 1
ATOM 723 C C . ALA A 1 88 ? -0.67 37.344 18.875 1 85.75 88 ALA A C 1
ATOM 725 O O . ALA A 1 88 ? -0.276 37.594 20.016 1 85.75 88 ALA A O 1
ATOM 726 N N . VAL A 1 89 ? -1.798 36.781 18.656 1 83.12 89 VAL A N 1
ATOM 727 C CA . VAL A 1 89 ? -2.717 36.406 19.719 1 83.12 89 VAL A CA 1
ATOM 728 C C . VAL A 1 89 ? -2.07 35.375 20.625 1 83.12 89 VAL A C 1
ATOM 730 O O . VAL A 1 89 ? -2.146 35.469 21.859 1 83.12 89 VAL A O 1
ATOM 733 N N . PHE A 1 90 ? -1.521 34.5 20.016 1 79.62 90 PHE A N 1
ATOM 734 C CA . PHE A 1 90 ? -0.856 33.438 20.766 1 79.62 90 PHE A CA 1
ATOM 735 C C . PHE A 1 90 ? 0.292 34 21.594 1 79.62 90 PHE A C 1
ATOM 737 O O . PHE A 1 90 ? 0.476 33.625 22.75 1 79.62 90 PHE A O 1
ATOM 744 N N . TYR A 1 91 ? 1.109 34.781 20.984 1 83.38 91 TYR A N 1
ATOM 745 C CA . TYR A 1 91 ? 2.219 35.438 21.672 1 83.38 91 TYR A CA 1
ATOM 746 C C . TYR A 1 91 ? 1.719 36.25 22.859 1 83.38 91 TYR A C 1
ATOM 748 O O . TYR A 1 91 ? 2.307 36.219 23.953 1 83.38 91 TYR A O 1
ATOM 756 N N . LEU A 1 92 ? 0.635 36.906 22.703 1 87.31 92 LEU A N 1
ATOM 757 C CA . LEU A 1 92 ? 0.041 37.719 23.766 1 87.31 92 LEU A CA 1
ATOM 758 C C . LEU A 1 92 ? -0.378 36.844 24.938 1 87.31 92 LEU A C 1
ATOM 760 O O . LEU A 1 92 ? -0.159 37.219 26.094 1 87.31 92 LEU A O 1
ATOM 764 N N . GLU A 1 93 ? -0.98 35.75 24.641 1 82.44 93 GLU A N 1
ATOM 765 C CA . GLU A 1 93 ? -1.42 34.812 25.703 1 82.44 93 GLU A CA 1
ATOM 766 C C . GLU A 1 93 ? -0.237 34.312 26.516 1 82.44 93 GLU A C 1
ATOM 768 O O . GLU A 1 93 ? -0.344 34.125 27.734 1 82.44 93 GLU A O 1
ATOM 773 N N . SER A 1 94 ? 0.842 34.125 25.844 1 82.12 94 SER A N 1
ATOM 774 C CA . SER A 1 94 ? 2.041 33.656 26.531 1 82.12 94 SER A CA 1
ATOM 775 C C . SER A 1 94 ? 2.613 34.75 27.438 1 82.12 94 SER A C 1
ATOM 777 O O . SER A 1 94 ? 3.135 34.469 28.516 1 82.12 94 SER A O 1
ATOM 779 N N . LEU A 1 95 ? 2.486 35.969 26.984 1 87.44 95 LEU A N 1
ATOM 780 C CA . LEU A 1 95 ? 3.035 37.094 27.719 1 87.44 95 LEU A CA 1
ATOM 781 C C . LEU A 1 95 ? 2.154 37.438 28.906 1 87.44 95 LEU A C 1
ATOM 783 O O . LEU A 1 95 ? 2.645 37.969 29.922 1 87.44 95 LEU A O 1
ATOM 787 N N . LYS A 1 96 ? 0.941 37.156 28.797 1 86.5 96 LYS A N 1
ATOM 788 C CA . LYS A 1 96 ? -0.02 37.5 29.844 1 86.5 96 LYS A CA 1
ATOM 789 C C . LYS A 1 96 ? 0.3 36.781 31.141 1 86.5 96 LYS A C 1
ATOM 791 O O . LYS A 1 96 ? -0.127 37.188 32.219 1 86.5 96 LYS A O 1
ATOM 796 N N . GLN A 1 97 ? 1.011 35.719 30.984 1 83.62 97 GLN A N 1
ATOM 797 C CA . GLN A 1 97 ? 1.378 34.938 32.156 1 83.62 97 GLN A CA 1
ATOM 798 C C . GLN A 1 97 ? 2.445 35.625 33 1 83.62 97 GLN A C 1
ATOM 800 O O . GLN A 1 97 ? 2.631 35.312 34.156 1 83.62 97 GLN A O 1
ATOM 805 N N . ARG A 1 98 ? 3.018 36.562 32.438 1 89.56 98 ARG A N 1
ATOM 806 C CA . ARG A 1 98 ? 4.07 37.312 33.125 1 89.56 98 ARG A CA 1
ATOM 807 C C . ARG A 1 98 ? 3.488 38.469 33.938 1 89.56 98 ARG A C 1
ATOM 809 O O . ARG A 1 98 ? 2.609 39.188 33.469 1 89.56 98 ARG A O 1
ATOM 816 N N . HIS A 1 99 ? 4.059 38.594 35.094 1 90.69 99 HIS A N 1
ATOM 817 C CA . HIS A 1 99 ? 3.576 39.625 36 1 90.69 99 HIS A CA 1
ATOM 818 C C . HIS A 1 99 ? 3.906 41 35.469 1 90.69 99 HIS A C 1
ATOM 820 O O . HIS A 1 99 ? 3.078 41.906 35.531 1 90.69 99 HIS A O 1
ATOM 826 N N . ASP A 1 100 ? 5.102 41.25 35.031 1 91.38 100 ASP A N 1
ATOM 827 C CA . ASP A 1 100 ? 5.527 42.562 34.531 1 91.38 100 ASP A CA 1
ATOM 828 C C . ASP A 1 100 ? 4.699 42.969 33.312 1 91.38 100 ASP A C 1
ATOM 830 O O . ASP A 1 100 ? 4.297 44.125 33.219 1 91.38 100 ASP A O 1
ATOM 834 N N . PHE A 1 101 ? 4.418 42.062 32.5 1 92.88 101 PHE A N 1
ATOM 835 C CA . PHE A 1 101 ? 3.623 42.375 31.297 1 92.88 101 PHE A CA 1
ATOM 836 C C . PHE A 1 101 ? 2.186 42.688 31.688 1 92.88 101 PHE A C 1
ATOM 838 O O . PHE A 1 101 ? 1.551 43.531 31.062 1 92.88 101 PHE A O 1
ATOM 845 N N . GLY A 1 102 ? 1.726 42.031 32.688 1 91.06 102 GLY A N 1
ATOM 846 C CA . GLY A 1 102 ? 0.394 42.344 33.188 1 91.06 102 GLY A CA 1
ATOM 847 C C . GLY A 1 102 ? 0.244 43.781 33.625 1 91.06 102 GLY A C 1
ATOM 848 O O . GLY A 1 102 ? -0.788 44.406 33.406 1 91.06 102 GLY A O 1
ATOM 849 N N . ILE A 1 103 ? 1.231 44.219 34.312 1 91.94 103 ILE A N 1
ATOM 850 C CA . ILE A 1 103 ? 1.234 45.625 34.75 1 91.94 103 ILE A CA 1
ATOM 851 C C . ILE A 1 103 ? 1.154 46.562 33.562 1 91.94 103 ILE A C 1
ATOM 853 O O . ILE A 1 103 ? 0.384 47.531 33.562 1 91.94 103 ILE A O 1
ATOM 857 N N . TYR A 1 104 ? 1.984 46.281 32.656 1 92.38 104 TYR A N 1
ATOM 858 C CA . TYR A 1 104 ? 1.987 47.062 31.422 1 92.38 104 TYR A CA 1
ATOM 859 C C . TYR A 1 104 ? 0.6 47.062 30.781 1 92.38 104 TYR A C 1
ATOM 861 O O . TYR A 1 104 ? 0.104 48.125 30.406 1 92.38 104 TYR A O 1
ATOM 869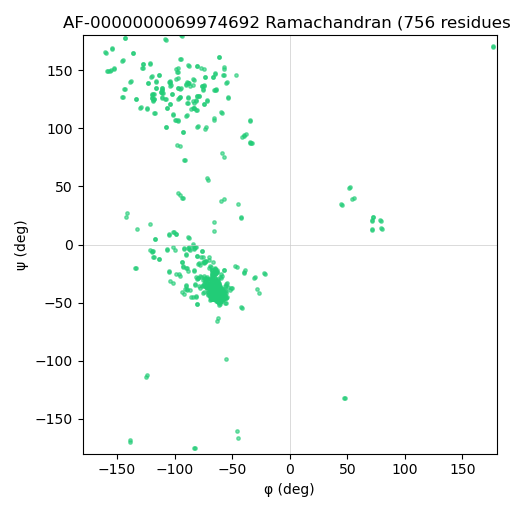 N N . LEU A 1 105 ? -0.068 45.938 30.688 1 91 105 LEU A N 1
ATOM 870 C CA . LEU A 1 105 ? -1.391 45.844 30.078 1 91 105 LEU A CA 1
ATOM 871 C C . LEU A 1 105 ? -2.406 46.656 30.844 1 91 105 LEU A C 1
ATOM 873 O O . LEU A 1 105 ? -3.193 47.406 30.25 1 91 105 LEU A O 1
ATOM 877 N N . LYS A 1 106 ? -2.348 46.531 32.094 1 88.56 106 LYS A N 1
ATOM 878 C CA . LYS A 1 106 ? -3.285 47.25 32.969 1 88.56 106 LYS A CA 1
ATOM 879 C C . LYS A 1 106 ? -3.1 48.75 32.844 1 88.56 106 LYS A C 1
ATOM 881 O O . LYS A 1 106 ? -4.078 49.5 32.812 1 88.56 106 LYS A O 1
ATOM 886 N N . TRP A 1 107 ? -1.891 49.156 32.781 1 88.38 107 TRP A N 1
ATOM 887 C CA . TRP A 1 107 ? -1.579 50.562 32.656 1 88.38 107 TRP A CA 1
ATOM 888 C C . TRP A 1 107 ? -2.156 51.125 31.359 1 88.38 107 TRP A C 1
ATOM 890 O O . TRP A 1 107 ? -2.734 52.219 31.344 1 88.38 107 TRP A O 1
ATOM 900 N N . CYS A 1 108 ? -1.952 50.438 30.266 1 88.81 108 CYS A N 1
ATOM 901 C CA . CYS A 1 108 ? -2.438 50.875 28.969 1 88.81 108 CYS A CA 1
ATOM 902 C C . CYS A 1 108 ? -3.961 50.906 28.922 1 88.81 108 CYS A C 1
ATOM 904 O O . CYS A 1 108 ? -4.562 51.812 28.328 1 88.81 108 CYS A O 1
ATOM 906 N N . GLU A 1 109 ? -4.539 49.938 29.562 1 86.44 109 GLU A N 1
ATOM 907 C CA . GLU A 1 109 ? -5.996 49.812 29.547 1 86.44 109 GLU A CA 1
ATOM 908 C C . GLU A 1 109 ? -6.648 50.969 30.312 1 86.44 109 GLU A C 1
ATOM 910 O O . GLU A 1 109 ? -7.82 51.281 30.078 1 86.44 109 GLU A O 1
ATOM 915 N N . GLN A 1 110 ? -5.945 51.562 31.156 1 85.19 110 GLN A N 1
ATOM 916 C CA . GLN A 1 110 ? -6.465 52.656 31.938 1 85.19 110 GLN A CA 1
ATOM 917 C C . GLN A 1 110 ? -6.469 53.969 31.125 1 85.19 110 GLN A C 1
ATOM 919 O O . GLN A 1 110 ? -7.148 54.906 31.484 1 85.19 110 GLN A O 1
ATOM 924 N N . ASN A 1 111 ? -5.758 53.969 30.094 1 83.94 111 ASN A N 1
ATOM 925 C CA . ASN A 1 111 ? -5.777 55.125 29.219 1 83.94 111 ASN A CA 1
ATOM 926 C C . ASN A 1 111 ? -7.156 55.344 28.594 1 83.94 111 ASN A C 1
ATOM 928 O O . ASN A 1 111 ? -7.766 54.406 28.078 1 83.94 111 ASN A O 1
ATOM 932 N N . ASP A 1 112 ? -7.625 56.5 28.609 1 80.38 112 ASP A N 1
ATOM 933 C CA . ASP A 1 112 ? -8.969 56.844 28.172 1 80.38 112 ASP A CA 1
ATOM 934 C C . ASP A 1 112 ? -9.164 56.531 26.688 1 80.38 112 ASP A C 1
ATOM 936 O O . ASP A 1 112 ? -10.266 56.219 26.25 1 80.38 112 ASP A O 1
ATOM 940 N N . GLN A 1 113 ? -8.047 56.625 26.016 1 78.12 113 GLN A N 1
ATOM 941 C CA . GLN A 1 113 ? -8.133 56.406 24.578 1 78.12 113 GLN A CA 1
ATOM 942 C C . GLN A 1 113 ? -8.422 54.938 24.281 1 78.12 113 GLN A C 1
ATOM 944 O O . GLN A 1 113 ? -8.875 54.594 23.188 1 78.12 113 GLN A O 1
ATOM 949 N N . CYS A 1 114 ? -8.18 54.031 25.141 1 77.31 114 CYS A N 1
ATOM 950 C CA . CYS A 1 114 ? -8.406 52.594 24.922 1 77.31 114 CYS A CA 1
ATOM 951 C C . CYS A 1 114 ? -9.859 52.219 25.188 1 77.31 114 CYS A C 1
ATOM 953 O O . CYS A 1 114 ? -10.32 51.156 24.766 1 77.31 114 CYS A O 1
ATOM 955 N N . ARG A 1 115 ? -10.617 53.188 25.625 1 71.81 115 ARG A N 1
ATOM 956 C CA . ARG A 1 115 ? -12.047 53.031 25.859 1 71.81 115 ARG A CA 1
ATOM 957 C C . ARG A 1 115 ? -12.32 51.719 26.594 1 71.81 115 ARG A C 1
ATOM 959 O O . ARG A 1 115 ? -13.25 50.969 26.234 1 71.81 115 ARG A O 1
ATOM 966 N N . ARG A 1 116 ? -11.5 51.312 27.438 1 67.19 116 ARG A N 1
ATOM 967 C CA . ARG A 1 116 ? -11.641 50.125 28.297 1 67.19 116 ARG A CA 1
ATOM 968 C C . ARG A 1 116 ? -11.5 48.844 27.5 1 67.19 116 ARG A C 1
ATOM 970 O O . ARG A 1 116 ? -11.891 47.781 27.969 1 67.19 116 ARG A O 1
ATOM 977 N N . LEU A 1 117 ? -11.031 49 26.266 1 74.81 117 LEU A N 1
ATOM 978 C CA . LEU A 1 117 ? -10.852 47.781 25.484 1 74.81 117 LEU A CA 1
ATOM 979 C C . LEU A 1 117 ? -9.516 47.125 25.812 1 74.81 117 LEU A C 1
ATOM 981 O O . LEU A 1 117 ? -8.531 47.781 26.109 1 74.81 117 LEU A O 1
ATOM 985 N N . HIS A 1 118 ? -9.641 45.812 25.828 1 81.69 118 HIS A N 1
ATOM 986 C CA . HIS A 1 118 ? -8.438 45.031 26.094 1 81.69 118 HIS A CA 1
ATOM 987 C C . HIS A 1 118 ? -7.672 44.75 24.812 1 81.69 118 HIS A C 1
ATOM 989 O O . HIS A 1 118 ? -8.242 44.781 23.719 1 81.69 118 HIS A O 1
ATOM 995 N N . LEU A 1 119 ? -6.398 44.562 24.953 1 84.31 119 LEU A N 1
ATOM 996 C CA . LEU A 1 119 ? -5.496 44.375 23.828 1 84.31 119 LEU A CA 1
ATOM 997 C C . LEU A 1 119 ? -5.996 43.281 22.891 1 84.31 119 LEU A C 1
ATOM 999 O O . LEU A 1 119 ? -5.992 43.438 21.672 1 84.31 119 LEU A O 1
ATOM 1003 N N . PRO A 1 120 ? -6.547 42.188 23.453 1 81.56 120 PRO A N 1
ATOM 1004 C CA . PRO A 1 120 ? -7.027 41.156 22.547 1 81.56 120 PRO A CA 1
ATOM 1005 C C . PRO A 1 120 ? -8.156 41.625 21.641 1 81.56 120 PRO A C 1
ATOM 1007 O O . PRO A 1 120 ? -8.227 41.25 20.469 1 81.56 120 PRO A O 1
ATOM 1010 N N . GLU A 1 121 ? -8.922 42.438 22.125 1 80.5 121 GLU A N 1
ATOM 1011 C CA . GLU A 1 121 ? -10.031 43 21.344 1 80.5 121 GLU A CA 1
ATOM 1012 C C . GLU A 1 121 ? -9.539 44 20.297 1 80.5 121 GLU A C 1
ATOM 1014 O O . GLU A 1 121 ? -10.109 44.094 19.203 1 80.5 121 GLU A O 1
ATOM 1019 N N . LEU A 1 122 ? -8.555 44.688 20.703 1 83.62 122 LEU A N 1
ATOM 1020 C CA . LEU A 1 122 ? -8.016 45.688 19.797 1 83.62 122 LEU A CA 1
ATOM 1021 C C . LEU A 1 122 ? -7.254 45.031 18.641 1 83.62 122 LEU A C 1
ATOM 1023 O O . LEU A 1 122 ? -7.234 45.562 17.531 1 83.62 122 LEU A O 1
ATOM 1027 N N . LEU A 1 123 ? -6.707 43.875 18.984 1 86.19 123 LEU A N 1
ATOM 1028 C CA . LEU A 1 123 ? -5.91 43.156 17.984 1 86.19 123 LEU A CA 1
ATOM 1029 C C . LEU A 1 123 ? -6.785 42.656 16.844 1 86.19 123 LEU A C 1
ATOM 1031 O O . LEU A 1 123 ? -6.324 42.531 15.711 1 86.19 123 LEU A O 1
ATOM 1035 N N . VAL A 1 124 ? -8.039 42.469 17.125 1 86.5 124 VAL A N 1
ATOM 1036 C CA . VAL A 1 124 ? -8.914 41.875 16.125 1 86.5 124 VAL A CA 1
ATOM 1037 C C . VAL A 1 124 ? -9.539 42.969 15.273 1 86.5 124 VAL A C 1
ATOM 1039 O O . VAL A 1 124 ? -10.055 42.719 14.18 1 86.5 124 VAL A O 1
ATOM 1042 N N . ALA A 1 125 ? -9.406 44.219 15.57 1 86.06 125 ALA A N 1
ATOM 1043 C CA . ALA A 1 125 ? -10.125 45.344 14.984 1 86.06 125 ALA A CA 1
ATOM 1044 C C . ALA A 1 125 ? -9.797 45.5 13.5 1 86.06 125 ALA A C 1
ATOM 1046 O O . ALA A 1 125 ? -10.695 45.688 12.672 1 86.06 125 ALA A O 1
ATOM 1047 N N . PRO A 1 126 ? -8.508 45.406 13.125 1 87.12 126 PRO A N 1
ATOM 1048 C CA . PRO A 1 126 ? -8.211 45.562 11.703 1 87.12 126 PRO A CA 1
ATOM 1049 C C . PRO A 1 126 ? -8.875 44.469 10.852 1 87.12 126 PRO A C 1
ATOM 1051 O O . PRO A 1 126 ? -9.273 44.719 9.711 1 87.12 126 PRO A O 1
ATOM 1054 N N . LEU A 1 127 ? -8.945 43.312 11.438 1 86.31 127 LEU A N 1
ATOM 1055 C CA . LEU A 1 127 ? -9.633 42.219 10.734 1 86.31 127 LEU A CA 1
ATOM 1056 C C . LEU A 1 127 ? -11.109 42.562 10.531 1 86.31 127 LEU A C 1
ATOM 1058 O O . LEU A 1 127 ? -11.648 42.344 9.445 1 86.31 127 LEU A O 1
ATOM 1062 N N . HIS A 1 128 ? -11.672 43.062 11.516 1 84.38 128 HIS A N 1
ATOM 1063 C CA . HIS A 1 128 ? -13.07 43.469 11.43 1 84.38 128 HIS A CA 1
ATOM 1064 C C . HIS A 1 128 ? -13.266 44.562 10.383 1 84.38 128 HIS A C 1
ATOM 1066 O O . HIS A 1 128 ? -14.219 44.531 9.609 1 84.38 128 HIS A O 1
ATOM 1072 N N . ARG A 1 129 ? -12.43 45.531 10.406 1 86.06 129 ARG A N 1
ATOM 1073 C CA . ARG A 1 129 ? -12.5 46.625 9.453 1 86.06 129 ARG A CA 1
ATOM 1074 C C . ARG A 1 129 ? -12.422 46.125 8.016 1 86.06 129 ARG A C 1
ATOM 1076 O O . ARG A 1 129 ? -13.18 46.562 7.156 1 86.06 129 ARG A O 1
ATOM 1083 N N . LEU A 1 130 ? -11.492 45.281 7.828 1 87.69 130 LEU A N 1
ATOM 1084 C CA . LEU A 1 130 ? -11.305 44.75 6.488 1 87.69 130 LEU A CA 1
ATOM 1085 C C . LEU A 1 130 ? -12.578 44.062 5.992 1 87.69 130 LEU A C 1
ATOM 1087 O O . LEU A 1 130 ? -12.953 44.219 4.824 1 87.69 130 LEU A O 1
ATOM 1091 N N . THR A 1 131 ? -13.273 43.375 6.809 1 88.44 131 THR A N 1
ATOM 1092 C CA . THR A 1 131 ? -14.445 42.594 6.414 1 88.44 131 THR A CA 1
ATOM 1093 C C . THR A 1 131 ? -15.648 43.5 6.211 1 88.44 131 THR A C 1
ATOM 1095 O O . THR A 1 131 ? -16.641 43.094 5.613 1 88.44 131 THR A O 1
ATOM 1098 N N . ARG A 1 132 ? -15.555 44.719 6.598 1 89.44 132 ARG A N 1
ATOM 1099 C CA . ARG A 1 132 ? -16.656 45.688 6.473 1 89.44 132 ARG A CA 1
ATOM 1100 C C . ARG A 1 132 ? -16.562 46.469 5.164 1 89.44 132 ARG A C 1
ATOM 1102 O O . ARG A 1 132 ? -17.547 47.031 4.703 1 89.44 132 ARG A O 1
ATOM 1109 N N . TYR A 1 133 ? -15.445 46.469 4.559 1 90.19 133 TYR A N 1
ATOM 1110 C CA . TYR A 1 133 ? -15.203 47.312 3.379 1 90.19 133 TYR A CA 1
ATOM 1111 C C . TYR A 1 133 ? -16.125 46.906 2.238 1 90.19 133 TYR A C 1
ATOM 1113 O O . TYR A 1 133 ? -16.75 47.75 1.603 1 90.19 133 TYR A O 1
ATOM 1121 N N . PRO A 1 134 ? -16.266 45.625 2.016 1 91.62 134 PRO A N 1
ATOM 1122 C CA . PRO A 1 134 ? -17.188 45.25 0.937 1 91.62 134 PRO A CA 1
ATOM 1123 C C . PRO A 1 134 ? -18.625 45.75 1.189 1 91.62 134 PRO A C 1
ATOM 1125 O O . PRO A 1 134 ? -19.297 46.188 0.258 1 91.62 134 PRO A O 1
ATOM 1128 N N . LEU A 1 135 ? -18.984 45.656 2.436 1 91.12 135 LEU A N 1
ATOM 1129 C CA . LEU A 1 135 ? -20.328 46.156 2.789 1 91.12 135 LEU A CA 1
ATOM 1130 C C . LEU A 1 135 ? -20.438 47.656 2.57 1 91.12 135 LEU A C 1
ATOM 1132 O O . LEU A 1 135 ? -21.453 48.125 2.055 1 91.12 135 LEU A O 1
ATOM 1136 N N . LEU A 1 136 ? -19.469 48.438 2.938 1 90.88 136 LEU A N 1
ATOM 1137 C CA . LEU A 1 136 ? -19.438 49.906 2.74 1 90.88 136 LEU A CA 1
ATOM 1138 C C . LEU A 1 136 ? -19.469 50.25 1.257 1 90.88 136 LEU A C 1
ATOM 1140 O O . LEU A 1 136 ? -20.219 51.125 0.845 1 90.88 136 LEU A O 1
ATOM 1144 N N . LEU A 1 137 ? -18.734 49.5 0.505 1 91.94 137 LEU A N 1
ATOM 1145 C CA . LEU A 1 137 ? -18.672 49.75 -0.932 1 91.94 137 LEU A CA 1
ATOM 1146 C C . LEU A 1 137 ? -20 49.375 -1.601 1 91.94 137 LEU A C 1
ATOM 1148 O O . LEU A 1 137 ? -20.422 50.062 -2.539 1 91.94 137 LEU A O 1
ATOM 1152 N N . LYS A 1 138 ? -20.625 48.375 -1.093 1 93.94 138 LYS A N 1
ATOM 1153 C CA . LYS A 1 138 ? -21.953 48 -1.593 1 93.94 138 LYS A CA 1
ATOM 1154 C C . LYS A 1 138 ? -22.969 49.094 -1.334 1 93.94 138 LYS A C 1
ATOM 1156 O O . LYS A 1 138 ? -23.797 49.406 -2.197 1 93.94 138 LYS A O 1
ATOM 1161 N N . ASN A 1 139 ? -22.906 49.688 -0.157 1 93 139 ASN A N 1
ATOM 1162 C CA . ASN A 1 139 ? -23.797 50.781 0.192 1 93 139 ASN A CA 1
ATOM 1163 C C . ASN A 1 139 ? -23.562 52 -0.699 1 93 139 ASN A C 1
ATOM 1165 O O . ASN A 1 139 ? -24.516 52.656 -1.125 1 93 139 ASN A O 1
ATOM 1169 N N . ILE A 1 140 ? -22.312 52.312 -0.98 1 90.31 140 ILE A N 1
ATOM 1170 C CA . ILE A 1 140 ? -21.969 53.406 -1.869 1 90.31 140 ILE A CA 1
ATOM 1171 C C . ILE A 1 140 ? -22.484 53.125 -3.277 1 90.31 140 ILE A C 1
ATOM 1173 O O . ILE A 1 140 ? -23.016 54 -3.945 1 90.31 140 ILE A O 1
ATOM 1177 N N . TRP A 1 141 ? -22.344 51.875 -3.693 1 91.31 141 TRP A N 1
ATOM 1178 C CA . TRP A 1 141 ? -22.812 51.438 -5.004 1 91.31 141 TRP A CA 1
ATOM 1179 C C . TRP A 1 141 ? -24.312 51.625 -5.125 1 91.31 141 TRP A C 1
ATOM 1181 O O . TRP A 1 141 ? -24.812 52.094 -6.148 1 91.31 141 TRP A O 1
ATOM 1191 N N . LYS A 1 142 ? -25.047 51.312 -4.098 1 93.19 142 LYS A N 1
ATOM 1192 C CA . LYS A 1 142 ? -26.5 51.438 -4.09 1 93.19 142 LYS A CA 1
ATOM 1193 C C . LYS A 1 142 ? -26.922 52.906 -4.203 1 93.19 142 LYS A C 1
ATOM 1195 O O . LYS A 1 142 ? -27.969 53.219 -4.801 1 93.19 142 LYS A O 1
ATOM 1200 N N . ARG A 1 143 ? -26.125 53.781 -3.689 1 88.56 143 ARG A N 1
ATOM 1201 C CA . ARG A 1 143 ? -26.5 55.188 -3.609 1 88.56 143 ARG A CA 1
ATOM 1202 C C . ARG A 1 143 ? -25.984 55.938 -4.824 1 88.56 143 ARG A C 1
ATOM 1204 O O . ARG A 1 143 ? -26.422 57.062 -5.078 1 88.56 143 ARG A O 1
ATOM 1211 N N . SER A 1 144 ? -25.094 55.312 -5.492 1 86.5 144 SER A N 1
ATOM 1212 C CA . SER A 1 144 ? -24.547 56 -6.664 1 86.5 144 SER A CA 1
ATOM 1213 C C . SER A 1 144 ? -25.547 56 -7.816 1 86.5 144 SER A C 1
ATOM 1215 O O . SER A 1 144 ? -26.281 55.031 -8.031 1 86.5 144 SER A O 1
ATOM 1217 N N . THR A 1 145 ? -25.703 57.125 -8.531 1 84.31 145 THR A N 1
ATOM 1218 C CA . THR A 1 145 ? -26.656 57.281 -9.633 1 84.31 145 THR A CA 1
ATOM 1219 C C . THR A 1 145 ? -25.938 57.25 -10.977 1 84.31 145 THR A C 1
ATOM 1221 O O . THR A 1 145 ? -26.547 56.969 -12.008 1 84.31 145 THR A O 1
ATOM 1224 N N . ASP A 1 146 ? -24.688 57.562 -11.047 1 87.25 146 ASP A N 1
ATOM 1225 C CA . ASP A 1 146 ? -23.906 57.594 -12.281 1 87.25 146 ASP A CA 1
ATOM 1226 C C . ASP A 1 146 ? -23.453 56.188 -12.68 1 87.25 146 ASP A C 1
ATOM 1228 O O . ASP A 1 146 ? -22.922 55.438 -11.859 1 87.25 146 ASP A O 1
ATOM 1232 N N . SER A 1 147 ? -23.703 55.781 -13.883 1 87.88 147 SER A N 1
ATOM 1233 C CA . SER A 1 147 ? -23.422 54.438 -14.383 1 87.88 147 SER A CA 1
ATOM 1234 C C . SER A 1 147 ? -21.922 54.125 -14.352 1 87.88 147 SER A C 1
ATOM 1236 O O . SER A 1 147 ? -21.516 53.031 -14.016 1 87.88 147 SER A O 1
ATOM 1238 N N . THR A 1 148 ? -21.172 55.125 -14.719 1 86 148 THR A N 1
ATOM 1239 C CA . THR A 1 148 ? -19.734 54.938 -14.742 1 86 148 THR A CA 1
ATOM 1240 C C . THR A 1 148 ? -19.188 54.719 -13.336 1 86 148 THR A C 1
ATOM 1242 O O . THR A 1 148 ? -18.328 53.875 -13.109 1 86 148 THR A O 1
ATOM 1245 N N . GLU A 1 149 ? -19.734 55.469 -12.422 1 85.81 149 GLU A N 1
ATOM 1246 C CA . GLU A 1 149 ? -19.344 55.344 -11.023 1 85.81 149 GLU A CA 1
ATOM 1247 C C . GLU A 1 149 ? -19.734 54 -10.453 1 85.81 149 GLU A C 1
ATOM 1249 O O . GLU A 1 149 ? -18.969 53.375 -9.703 1 85.81 149 GLU A O 1
ATOM 1254 N N . LYS A 1 150 ? -20.828 53.531 -10.859 1 89.94 150 LYS A N 1
ATOM 1255 C CA . LYS A 1 150 ? -21.312 52.25 -10.367 1 89.94 150 LYS A CA 1
ATOM 1256 C C . LYS A 1 150 ? -20.422 51.125 -10.82 1 89.94 150 LYS A C 1
ATOM 1258 O O . LYS A 1 150 ? -20.125 50.188 -10.047 1 89.94 150 LYS A O 1
ATOM 1263 N N . ILE A 1 151 ? -20.016 51.219 -12.016 1 91.69 151 ILE A N 1
ATOM 1264 C CA . ILE A 1 151 ? -19.156 50.156 -12.555 1 91.69 151 ILE A CA 1
ATOM 1265 C C . ILE A 1 151 ? -17.828 50.156 -11.812 1 91.69 151 ILE A C 1
ATOM 1267 O O . ILE A 1 151 ? -17.297 49.094 -11.477 1 91.69 151 ILE A O 1
ATOM 1271 N N . MET A 1 152 ? -17.344 51.312 -11.555 1 89 152 MET A N 1
ATOM 1272 C CA . MET A 1 152 ? -16.047 51.438 -10.906 1 89 152 MET A CA 1
ATOM 1273 C C . MET A 1 152 ? -16.109 50.938 -9.461 1 89 152 MET A C 1
ATOM 1275 O O . MET A 1 152 ? -15.227 50.219 -9 1 89 152 MET A O 1
ATOM 1279 N N . ILE A 1 153 ? -17.156 51.312 -8.773 1 91.31 153 ILE A N 1
ATOM 1280 C CA . ILE A 1 153 ? -17.328 50.906 -7.383 1 91.31 153 ILE A CA 1
ATOM 1281 C C . ILE A 1 153 ? -17.5 49.406 -7.289 1 91.31 153 ILE A C 1
ATOM 1283 O O . ILE A 1 153 ? -16.953 48.75 -6.383 1 91.31 153 ILE A O 1
ATOM 1287 N N . TYR A 1 154 ? -18.234 48.906 -8.242 1 92.44 154 TYR A N 1
ATOM 1288 C CA . TYR A 1 154 ? -18.422 47.469 -8.266 1 92.44 154 TYR A CA 1
ATOM 1289 C C . TYR A 1 154 ? -17.094 46.75 -8.477 1 92.44 154 TYR A C 1
ATOM 1291 O O . TYR A 1 154 ? -16.812 45.75 -7.828 1 92.44 154 TYR A O 1
ATOM 1299 N N . SER A 1 155 ? -16.344 47.281 -9.297 1 92.75 155 SER A N 1
ATOM 1300 C CA . SER A 1 155 ? -15.031 46.719 -9.562 1 92.75 155 SER A CA 1
ATOM 1301 C C . SER A 1 155 ? -14.148 46.75 -8.32 1 92.75 155 SER A C 1
ATOM 1303 O O . SER A 1 155 ? -13.43 45.781 -8.039 1 92.75 155 SER A O 1
ATOM 1305 N N . ILE A 1 156 ? -14.18 47.781 -7.621 1 91.25 156 ILE A N 1
ATOM 1306 C CA . ILE A 1 156 ? -13.398 47.938 -6.398 1 91.25 156 ILE A CA 1
ATOM 1307 C C . ILE A 1 156 ? -13.891 46.938 -5.352 1 91.25 156 ILE A C 1
ATOM 1309 O O . ILE A 1 156 ? -13.078 46.281 -4.688 1 91.25 156 ILE A O 1
ATOM 1313 N N . LYS A 1 157 ? -15.141 46.844 -5.27 1 92.56 157 LYS A N 1
ATOM 1314 C CA . LYS A 1 157 ? -15.734 45.906 -4.316 1 92.56 157 LYS A CA 1
ATOM 1315 C C . LYS A 1 157 ? -15.289 44.469 -4.594 1 92.56 157 LYS A C 1
ATOM 1317 O O . LYS A 1 157 ? -14.922 43.75 -3.672 1 92.56 157 LYS A O 1
ATOM 1322 N N . GLU A 1 158 ? -15.32 44.094 -5.836 1 92.56 158 GLU A N 1
ATOM 1323 C CA . GLU A 1 158 ? -14.906 42.75 -6.223 1 92.56 158 GLU A CA 1
ATOM 1324 C C . GLU A 1 158 ? -13.438 42.531 -5.891 1 92.56 158 GLU A C 1
ATOM 1326 O O . GLU A 1 158 ? -13.07 41.406 -5.469 1 92.56 158 GLU A O 1
ATOM 1331 N N . LYS A 1 159 ? -12.727 43.469 -6.055 1 89.31 159 LYS A N 1
ATOM 1332 C CA . LYS A 1 159 ? -11.297 43.375 -5.766 1 89.31 159 LYS A CA 1
ATOM 1333 C C . LYS A 1 159 ? -11.055 43.188 -4.27 1 89.31 159 LYS A C 1
ATOM 1335 O O . LYS A 1 159 ? -10.195 42.406 -3.869 1 89.31 159 LYS A O 1
ATOM 1340 N N . VAL A 1 160 ? -11.734 43.906 -3.492 1 89.62 160 VAL A N 1
ATOM 1341 C CA . VAL A 1 160 ? -11.617 43.781 -2.041 1 89.62 160 VAL A CA 1
ATOM 1342 C C . VAL A 1 160 ? -12.078 42.406 -1.58 1 89.62 160 VAL A C 1
ATOM 1344 O O . VAL A 1 160 ? -11.422 41.781 -0.75 1 89.62 160 VAL A O 1
ATOM 1347 N N . GLU A 1 161 ? -13.141 42 -2.182 1 91.25 161 GLU A N 1
ATOM 1348 C CA . GLU A 1 161 ? -13.656 40.688 -1.836 1 91.25 161 GLU A CA 1
ATOM 1349 C C . GLU A 1 161 ? -12.656 39.594 -2.211 1 91.25 161 GLU A C 1
ATOM 1351 O O . GLU A 1 161 ? -12.461 38.625 -1.451 1 91.25 161 GLU A O 1
ATOM 1356 N N . LYS A 1 162 ? -12.125 39.719 -3.299 1 90 162 LYS A N 1
ATOM 1357 C CA . LYS A 1 162 ? -11.094 38.75 -3.719 1 90 162 LYS A CA 1
ATOM 1358 C C . LYS A 1 162 ? -9.891 38.812 -2.771 1 90 162 LYS A C 1
ATOM 1360 O O . LYS A 1 162 ? -9.328 37.75 -2.443 1 90 162 LYS A O 1
ATOM 1365 N N . SER A 1 163 ? -9.531 39.969 -2.377 1 86.19 163 SER A N 1
ATOM 1366 C CA . SER A 1 163 ? -8.422 40.125 -1.441 1 86.19 163 SER A CA 1
ATOM 1367 C C . SER A 1 163 ? -8.719 39.438 -0.114 1 86.19 163 SER A C 1
ATOM 1369 O O . SER A 1 163 ? -7.832 38.844 0.497 1 86.19 163 SER A O 1
ATOM 1371 N N . ILE A 1 164 ? -9.867 39.531 0.328 1 86.69 164 ILE A N 1
ATOM 1372 C CA . ILE A 1 164 ? -10.281 38.906 1.582 1 86.69 164 ILE A CA 1
ATOM 1373 C C . ILE A 1 164 ? -10.258 37.375 1.438 1 86.69 164 ILE A C 1
ATOM 1375 O O . ILE A 1 164 ? -9.773 36.656 2.328 1 86.69 164 ILE A O 1
ATOM 1379 N N . ARG A 1 165 ? -10.742 36.906 0.28 1 88 165 ARG A N 1
ATOM 1380 C CA . ARG A 1 165 ? -10.711 35.469 0.027 1 88 165 ARG A CA 1
ATOM 1381 C C . ARG A 1 165 ? -9.281 34.969 -0.009 1 88 165 ARG A C 1
ATOM 1383 O O . ARG A 1 165 ? -8.977 33.906 0.559 1 88 165 ARG A O 1
ATOM 1390 N N . ASP A 1 166 ? -8.5 35.656 -0.622 1 85.44 166 ASP A N 1
ATOM 1391 C CA . ASP A 1 166 ? -7.086 35.312 -0.704 1 85.44 166 ASP A CA 1
ATOM 1392 C C . ASP A 1 166 ? -6.445 35.281 0.682 1 85.44 166 ASP A C 1
ATOM 1394 O O . ASP A 1 166 ? -5.637 34.375 0.977 1 85.44 166 ASP A O 1
ATOM 1398 N N . LEU A 1 167 ? -6.738 36.219 1.448 1 84.94 167 LEU A N 1
ATOM 1399 C CA . LEU A 1 167 ? -6.227 36.281 2.814 1 84.94 167 LEU A CA 1
ATOM 1400 C C . LEU A 1 167 ? -6.672 35.062 3.611 1 84.94 167 LEU A C 1
ATOM 1402 O O . LEU A 1 167 ? -5.871 34.438 4.32 1 84.94 167 LEU A O 1
ATOM 1406 N N . GLU A 1 168 ? -7.93 34.75 3.492 1 82.19 168 GLU A N 1
ATOM 1407 C CA . GLU A 1 168 ? -8.461 33.594 4.18 1 82.19 168 GLU A CA 1
ATOM 1408 C C . GLU A 1 168 ? -7.699 32.312 3.781 1 82.19 168 GLU A C 1
ATOM 1410 O O . GLU A 1 168 ? -7.363 31.5 4.637 1 82.19 168 GLU A O 1
ATOM 1415 N N . GLY A 1 169 ? -7.484 32.156 2.537 1 82.62 169 GLY A N 1
ATOM 1416 C CA . GLY A 1 169 ? -6.707 31.031 2.055 1 82.62 169 GLY A CA 1
ATOM 1417 C C . GLY A 1 169 ? -5.297 31 2.613 1 82.62 169 GLY A C 1
ATOM 1418 O O . GLY A 1 169 ? -4.812 29.938 3.025 1 82.62 169 GLY A O 1
ATOM 1419 N N . LYS A 1 170 ? -4.73 32.094 2.633 1 80.44 170 LYS A N 1
ATOM 1420 C CA . LYS A 1 170 ? -3.365 32.188 3.141 1 80.44 170 LYS A CA 1
ATOM 1421 C C . LYS A 1 170 ? -3.312 31.875 4.637 1 80.44 170 LYS A C 1
ATOM 1423 O O . LYS A 1 170 ? -2.385 31.219 5.105 1 80.44 170 LYS A O 1
ATOM 1428 N N . VAL A 1 171 ? -4.191 32.406 5.348 1 79.19 171 VAL A N 1
ATOM 1429 C CA . VAL A 1 171 ? -4.238 32.156 6.785 1 79.19 171 VAL A CA 1
ATOM 1430 C C . VAL A 1 171 ? -4.414 30.656 7.059 1 79.19 171 VAL A C 1
ATOM 1432 O O . VAL A 1 171 ? -3.748 30.109 7.934 1 79.19 171 VAL A O 1
ATOM 1435 N N . LYS A 1 172 ? -5.281 30.109 6.301 1 78.75 172 LYS A N 1
ATOM 1436 C CA . LYS A 1 172 ? -5.504 28.672 6.441 1 78.75 172 LYS A CA 1
ATOM 1437 C C . LYS A 1 172 ? -4.23 27.891 6.129 1 78.75 172 LYS A C 1
ATOM 1439 O O . LYS A 1 172 ? -3.889 26.938 6.844 1 78.75 172 LYS A O 1
ATOM 1444 N N . TRP A 1 173 ? -3.641 28.297 5.133 1 76.19 173 TRP A N 1
ATOM 1445 C CA . TRP A 1 173 ? -2.389 27.656 4.734 1 76.19 173 TRP A CA 1
ATOM 1446 C C . TRP A 1 173 ? -1.329 27.812 5.82 1 76.19 173 TRP A C 1
ATOM 1448 O O . TRP A 1 173 ? -0.641 26.844 6.164 1 76.19 173 TRP A O 1
ATOM 1458 N N . LEU A 1 174 ? -1.171 28.953 6.254 1 75.06 174 LEU A N 1
ATOM 1459 C CA . LEU A 1 174 ? -0.178 29.234 7.285 1 75.06 174 LEU A CA 1
ATOM 1460 C C . LEU A 1 174 ? -0.465 28.422 8.547 1 75.06 174 LEU A C 1
ATOM 1462 O O . LEU A 1 174 ? 0.457 27.891 9.172 1 75.06 174 LEU A O 1
ATOM 1466 N N . ASP A 1 175 ? -1.663 28.406 8.844 1 79 175 ASP A N 1
ATOM 1467 C CA . ASP A 1 175 ? -2.07 27.625 10.008 1 79 175 ASP A CA 1
ATOM 1468 C C . ASP A 1 175 ? -1.703 26.156 9.828 1 79 175 ASP A C 1
ATOM 1470 O O . ASP A 1 175 ? -1.152 25.531 10.742 1 79 175 ASP A O 1
ATOM 1474 N N . ASN A 1 176 ? -1.997 25.625 8.734 1 82.81 176 ASN A N 1
ATOM 1475 C CA . ASN A 1 176 ? -1.651 24.25 8.422 1 82.81 176 ASN A CA 1
ATOM 1476 C C . ASN A 1 176 ? -0.14 24.031 8.422 1 82.81 176 ASN A C 1
ATOM 1478 O O . ASN A 1 176 ? 0.354 23.047 8.984 1 82.81 176 ASN A O 1
ATOM 1482 N N . PHE A 1 177 ? 0.44 24.953 7.867 1 77.81 177 PHE A N 1
ATOM 1483 C CA . PHE A 1 177 ? 1.894 24.875 7.781 1 77.81 177 PHE A CA 1
ATOM 1484 C C . PHE A 1 177 ? 2.518 24.828 9.172 1 77.81 177 PHE A C 1
ATOM 1486 O O . PHE A 1 177 ? 3.395 24 9.43 1 77.81 177 PHE A O 1
ATOM 1493 N N . GLN A 1 178 ? 2.098 25.703 9.961 1 77.56 178 GLN A N 1
ATOM 1494 C CA . GLN A 1 178 ? 2.627 25.766 11.32 1 77.56 178 GLN A CA 1
ATOM 1495 C C . GLN A 1 178 ? 2.287 24.484 12.094 1 77.56 178 GLN A C 1
ATOM 1497 O O . GLN A 1 178 ? 3.125 23.953 12.828 1 77.56 178 GLN A O 1
ATOM 1502 N N . LYS A 1 179 ? 1.132 24.062 11.938 1 83 179 LYS A N 1
ATOM 1503 C CA . LYS A 1 179 ? 0.707 22.828 12.586 1 83 179 LYS A CA 1
ATOM 1504 C C . LYS A 1 179 ? 1.614 21.656 12.203 1 83 179 LYS A C 1
ATOM 1506 O O . LYS A 1 179 ? 2.076 20.906 13.062 1 83 179 LYS A O 1
ATOM 1511 N N . PHE A 1 180 ? 1.934 21.547 11.016 1 86.25 180 PHE A N 1
ATOM 1512 C CA . PHE A 1 180 ? 2.73 20.438 10.531 1 86.25 180 PHE A CA 1
ATOM 1513 C C . PHE A 1 180 ? 4.191 20.594 10.93 1 86.25 180 PHE A C 1
ATOM 1515 O O . PHE A 1 180 ? 4.887 19.594 11.172 1 86.25 180 PHE A O 1
ATOM 1522 N N . ARG A 1 181 ? 4.586 21.734 10.945 1 78.38 181 ARG A N 1
ATOM 1523 C CA . ARG A 1 181 ? 5.941 21.969 11.438 1 78.38 181 ARG A CA 1
ATOM 1524 C C . ARG A 1 181 ? 6.094 21.453 12.867 1 78.38 181 ARG A C 1
ATOM 1526 O O . ARG A 1 181 ? 7.09 20.812 13.203 1 78.38 181 ARG A O 1
ATOM 1533 N N . HIS A 1 182 ? 5.086 21.781 13.648 1 81.31 182 HIS A N 1
ATOM 1534 C CA . HIS A 1 182 ? 5.109 21.328 15.03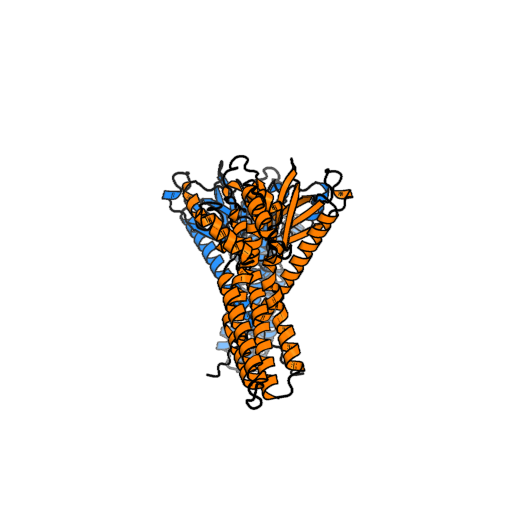1 1 81.31 182 HIS A CA 1
ATOM 1535 C C . HIS A 1 182 ? 4.988 19.797 15.102 1 81.31 182 HIS A C 1
ATOM 1537 O O . HIS A 1 182 ? 5.652 19.156 15.922 1 81.31 182 HIS A O 1
ATOM 1543 N N . LEU A 1 183 ? 4.145 19.266 14.328 1 87.44 183 LEU A N 1
ATOM 1544 C CA . LEU A 1 183 ? 3.98 17.812 14.305 1 87.44 183 LEU A CA 1
ATOM 1545 C C . LEU A 1 183 ? 5.289 17.125 13.93 1 87.44 183 LEU A C 1
ATOM 1547 O O . LEU A 1 183 ? 5.629 16.078 14.492 1 87.44 183 LEU A O 1
ATOM 1551 N N . GLN A 1 184 ? 6.004 17.656 12.969 1 83.81 184 GLN A N 1
ATOM 1552 C CA . GLN A 1 184 ? 7.281 17.109 12.539 1 83.81 184 GLN A CA 1
ATOM 1553 C C . GLN A 1 184 ? 8.289 17.094 13.68 1 83.81 184 GLN A C 1
ATOM 1555 O O . GLN A 1 184 ? 9.156 16.219 13.734 1 83.81 184 GLN A O 1
ATOM 1560 N N . GLU A 1 185 ? 8.109 18 14.547 1 80.12 185 GLU A N 1
ATOM 1561 C CA . GLU A 1 185 ? 9.031 18.094 15.68 1 80.12 185 GLU A CA 1
ATOM 1562 C C . GLU A 1 185 ? 8.664 17.109 16.781 1 80.12 185 GLU A C 1
ATOM 1564 O O . GLU A 1 185 ? 9.539 16.578 17.453 1 80.12 185 GLU A O 1
ATOM 1569 N N . ILE A 1 186 ? 7.438 16.891 16.938 1 85.38 186 ILE A N 1
ATOM 1570 C CA . ILE A 1 186 ? 6.969 16.109 18.078 1 85.38 186 ILE A CA 1
ATOM 1571 C C . ILE A 1 186 ? 6.918 14.625 17.703 1 85.38 186 ILE A C 1
ATOM 1573 O O . ILE A 1 186 ? 7.117 13.758 18.547 1 85.38 186 ILE A O 1
ATOM 1577 N N . VAL A 1 187 ? 6.59 14.305 16.516 1 90.44 187 VAL A N 1
ATOM 1578 C CA . VAL A 1 187 ? 6.43 12.914 16.094 1 90.44 187 VAL A CA 1
ATOM 1579 C C . VAL A 1 187 ? 7.797 12.312 15.781 1 90.44 187 VAL A C 1
ATOM 1581 O O . VAL A 1 187 ? 8.57 12.875 15 1 90.44 187 VAL A O 1
ATOM 1584 N N . VAL A 1 188 ? 8.07 11.305 16.391 1 89.94 188 VAL A N 1
ATOM 1585 C CA . VAL A 1 188 ? 9.336 10.617 16.203 1 89.94 188 VAL A CA 1
ATOM 1586 C C . VAL A 1 188 ? 9.102 9.273 15.508 1 89.94 188 VAL A C 1
ATOM 1588 O O . VAL A 1 188 ? 8.211 8.516 15.898 1 89.94 188 VAL A O 1
ATOM 1591 N N . TRP A 1 189 ? 9.875 8.992 14.523 1 89.44 189 TRP A N 1
ATOM 1592 C CA . TRP A 1 189 ? 9.828 7.715 13.812 1 89.44 189 TRP A CA 1
ATOM 1593 C C . TRP A 1 189 ? 10.969 6.805 14.266 1 89.44 189 TRP A C 1
ATOM 1595 O O . TRP A 1 189 ? 12.141 7.086 14 1 89.44 189 TRP A O 1
ATOM 1605 N N . PRO A 1 190 ? 10.648 5.789 14.906 1 88.88 190 PRO A N 1
ATOM 1606 C CA . PRO A 1 190 ? 11.719 4.883 15.336 1 88.88 190 PRO A CA 1
ATOM 1607 C C . PRO A 1 190 ? 12.406 4.184 14.164 1 88.88 190 PRO A C 1
ATOM 1609 O O . PRO A 1 190 ? 11.758 3.877 13.164 1 88.88 190 PRO A O 1
ATOM 1612 N N . PRO A 1 191 ? 13.688 4.016 14.375 1 88.38 191 PRO A N 1
ATOM 1613 C CA . PRO A 1 191 ? 14.352 3.246 13.328 1 88.38 191 PRO A CA 1
ATOM 1614 C C . PRO A 1 191 ? 13.797 1.83 13.188 1 88.38 191 PRO A C 1
ATOM 1616 O O . PRO A 1 191 ? 13.172 1.314 14.117 1 88.38 191 PRO A O 1
ATOM 1619 N N . LEU A 1 192 ? 14.031 1.228 12.117 1 87.88 192 LEU A N 1
ATOM 1620 C CA . LEU A 1 192 ? 13.453 -0.065 11.766 1 87.88 192 LEU A CA 1
ATOM 1621 C C . LEU A 1 192 ? 13.805 -1.12 12.805 1 87.88 192 LEU A C 1
ATOM 1623 O O . LEU A 1 192 ? 12.945 -1.899 13.219 1 87.88 192 LEU A O 1
ATOM 1627 N N . TRP A 1 193 ? 15.062 -1.161 13.305 1 86.81 193 TRP A N 1
ATOM 1628 C CA . TRP A 1 193 ? 15.555 -2.186 14.219 1 86.81 193 TRP A CA 1
ATOM 1629 C C . TRP A 1 193 ? 14.992 -1.979 15.617 1 86.81 193 TRP A C 1
ATOM 1631 O O . TRP A 1 193 ? 15.016 -2.895 16.438 1 86.81 193 TRP A O 1
ATOM 1641 N N . ASP A 1 194 ? 14.453 -0.835 15.891 1 86.19 194 ASP A N 1
ATOM 1642 C CA . ASP A 1 194 ? 13.805 -0.576 17.172 1 86.19 194 ASP A CA 1
ATOM 1643 C C . ASP A 1 194 ? 12.32 -0.937 17.109 1 86.19 194 ASP A C 1
ATOM 1645 O O . ASP A 1 194 ? 11.688 -1.147 18.156 1 86.19 194 ASP A O 1
ATOM 1649 N N . ARG A 1 195 ? 11.828 -1 15.945 1 83.5 195 ARG A N 1
ATOM 1650 C CA . ARG A 1 195 ? 10.414 -1.282 15.773 1 83.5 195 ARG A CA 1
ATOM 1651 C C . ARG A 1 195 ? 10.133 -2.779 15.875 1 83.5 195 ARG A C 1
ATOM 1653 O O . ARG A 1 195 ? 9.172 -3.193 16.516 1 83.5 195 ARG A O 1
ATOM 1660 N N . ASP A 1 196 ? 10.945 -3.498 15.227 1 82.12 196 ASP A N 1
ATOM 1661 C CA . ASP A 1 196 ? 10.828 -4.953 15.211 1 82.12 196 ASP A CA 1
ATOM 1662 C C . ASP A 1 196 ? 12.195 -5.621 15.172 1 82.12 196 ASP A C 1
ATOM 1664 O O . ASP A 1 196 ? 12.984 -5.375 14.258 1 82.12 196 ASP A O 1
ATOM 1668 N N . LYS A 1 197 ? 12.383 -6.457 16.031 1 76.44 197 LYS A N 1
ATOM 1669 C CA . LYS A 1 197 ? 13.68 -7.113 16.172 1 76.44 197 LYS A CA 1
ATOM 1670 C C . LYS A 1 197 ? 13.945 -8.047 14.992 1 76.44 197 LYS A C 1
ATOM 1672 O O . LYS A 1 197 ? 15.094 -8.414 14.734 1 76.44 197 LYS A O 1
ATOM 1677 N N . ARG A 1 198 ? 13.086 -8.391 14.352 1 78.12 198 ARG A N 1
ATOM 1678 C CA . ARG A 1 198 ? 13.234 -9.273 13.203 1 78.12 198 ARG A CA 1
ATOM 1679 C C . ARG A 1 198 ? 14 -8.578 12.078 1 78.12 198 ARG A C 1
ATOM 1681 O O . ARG A 1 198 ? 14.562 -9.234 11.195 1 78.12 198 ARG A O 1
ATOM 1688 N N . PHE A 1 199 ? 13.93 -7.312 12.062 1 86.06 199 PHE A N 1
ATOM 1689 C CA . PHE A 1 199 ? 14.609 -6.535 11.039 1 86.06 199 PHE A CA 1
ATOM 1690 C C . PHE A 1 199 ? 16 -6.137 11.508 1 86.06 199 PHE A C 1
ATOM 1692 O O . PHE A 1 199 ? 16.297 -4.949 11.688 1 86.06 199 PHE A O 1
ATOM 1699 N N . PHE A 1 200 ? 16.844 -7.117 11.539 1 86.31 200 PHE A N 1
ATOM 1700 C CA . PHE A 1 200 ? 18.203 -6.922 12.016 1 86.31 200 PHE A CA 1
ATOM 1701 C C . PHE A 1 200 ? 19.062 -6.266 10.945 1 86.31 200 PHE A C 1
ATOM 1703 O O . PHE A 1 200 ? 19.125 -6.742 9.812 1 86.31 200 PHE A O 1
ATOM 1710 N N . ILE A 1 201 ? 19.703 -5.219 11.328 1 86.25 201 ILE A N 1
ATOM 1711 C CA . ILE A 1 201 ? 20.625 -4.512 10.453 1 86.25 201 ILE A CA 1
ATOM 1712 C C . ILE A 1 201 ? 21.953 -4.297 11.164 1 86.25 201 ILE A C 1
ATOM 1714 O O . ILE A 1 201 ? 22 -3.648 12.211 1 86.25 201 ILE A O 1
ATOM 1718 N N . PRO A 1 202 ? 22.906 -4.844 10.633 1 85.44 202 PRO A N 1
ATOM 1719 C CA . PRO A 1 202 ? 24.219 -4.602 11.227 1 85.44 202 PRO A CA 1
ATOM 1720 C C . PRO A 1 202 ? 24.578 -3.115 11.297 1 85.44 202 PRO A C 1
ATOM 1722 O O . PRO A 1 202 ? 24.125 -2.328 10.461 1 85.44 202 PRO A O 1
ATOM 1725 N N . GLU A 1 203 ? 25.375 -2.76 12.258 1 84.44 203 GLU A N 1
ATOM 1726 C CA . GLU A 1 203 ? 25.719 -1.367 12.531 1 84.44 203 GLU A CA 1
ATOM 1727 C C . GLU A 1 203 ? 26.297 -0.69 11.289 1 84.44 203 GLU A C 1
ATOM 1729 O O . GLU A 1 203 ? 26 0.473 11.016 1 84.44 203 GLU A O 1
ATOM 1734 N N . CYS A 1 204 ? 27.031 -1.383 10.508 1 81.81 204 CYS A N 1
ATOM 1735 C CA . CYS A 1 204 ? 27.734 -0.824 9.352 1 81.81 204 CYS A CA 1
ATOM 1736 C C . CYS A 1 204 ? 26.766 -0.533 8.211 1 81.81 204 CYS A C 1
ATOM 1738 O O . CYS A 1 204 ? 27.094 0.205 7.285 1 81.81 204 CYS A O 1
ATOM 1740 N N . LEU A 1 205 ? 25.609 -1.061 8.281 1 85.44 205 LEU A N 1
ATOM 1741 C CA . LEU A 1 205 ? 24.641 -0.883 7.195 1 85.44 205 LEU A CA 1
ATOM 1742 C C . LEU A 1 205 ? 23.531 0.082 7.602 1 85.44 205 LEU A C 1
ATOM 1744 O O . LEU A 1 205 ? 22.688 0.449 6.781 1 85.44 205 LEU A O 1
ATOM 1748 N N . LYS A 1 206 ? 23.516 0.547 8.805 1 86.12 206 LYS A N 1
ATOM 1749 C CA . LYS A 1 206 ? 22.422 1.378 9.32 1 86.12 206 LYS A CA 1
ATOM 1750 C C . LYS A 1 206 ? 22.375 2.721 8.602 1 86.12 206 LYS A C 1
ATOM 1752 O O . LYS A 1 206 ? 21.297 3.322 8.477 1 86.12 206 LYS A O 1
ATOM 1757 N N . HIS A 1 207 ? 23.469 3.168 8.07 1 82.56 207 HIS A N 1
ATOM 1758 C CA . HIS A 1 207 ? 23.531 4.449 7.379 1 82.56 207 HIS A CA 1
ATOM 1759 C C . HIS A 1 207 ? 22.672 4.441 6.125 1 82.56 207 HIS A C 1
ATOM 1761 O O . HIS A 1 207 ? 22.219 5.496 5.668 1 82.56 207 HIS A O 1
ATOM 1767 N N . ILE A 1 208 ? 22.391 3.309 5.551 1 79.75 208 ILE A N 1
ATOM 1768 C CA . ILE A 1 208 ? 21.594 3.152 4.344 1 79.75 208 ILE A CA 1
ATOM 1769 C C . ILE A 1 208 ? 20.156 3.613 4.621 1 79.75 208 ILE A C 1
ATOM 1771 O O . ILE A 1 208 ? 19.484 4.129 3.727 1 79.75 208 ILE A O 1
ATOM 1775 N N . PHE A 1 209 ? 19.734 3.492 5.859 1 82.06 209 PHE A N 1
ATOM 1776 C CA . PHE A 1 209 ? 18.344 3.742 6.219 1 82.06 209 PHE A CA 1
ATOM 1777 C C . PHE A 1 209 ? 18.188 5.145 6.789 1 82.06 209 PHE A C 1
ATOM 1779 O O . PHE A 1 209 ? 17.062 5.633 6.934 1 82.06 209 PHE A O 1
ATOM 1786 N N . LYS A 1 210 ? 19.141 5.793 7.352 1 68.56 210 LYS A N 1
ATOM 1787 C CA . LYS A 1 210 ? 19.094 7.105 7.992 1 68.56 210 LYS A CA 1
ATOM 1788 C C . LYS A 1 210 ? 18.672 8.188 7.004 1 68.56 210 LYS A C 1
ATOM 1790 O O . LYS A 1 210 ? 17.906 9.094 7.355 1 68.56 210 LYS A O 1
ATOM 1795 N N . GLU A 1 211 ? 19.203 8.219 5.789 1 57.06 211 GLU A N 1
ATOM 1796 C CA . GLU A 1 211 ? 19.047 9.336 4.863 1 57.06 211 GLU A CA 1
ATOM 1797 C C . GLU A 1 211 ? 17.609 9.438 4.367 1 57.06 211 GLU A C 1
ATOM 1799 O O . GLU A 1 211 ? 17.109 10.531 4.125 1 57.06 211 GLU A O 1
ATOM 1804 N N . HIS A 1 212 ? 16.906 8.359 4.18 1 54.09 212 HIS A N 1
ATOM 1805 C CA . HIS A 1 212 ? 15.68 8.375 3.391 1 54.09 212 HIS A CA 1
ATOM 1806 C C . HIS A 1 212 ? 14.453 8.531 4.285 1 54.09 212 HIS A C 1
ATOM 1808 O O . HIS A 1 212 ? 13.344 8.742 3.791 1 54.09 212 HIS A O 1
ATOM 1814 N N . MET A 1 213 ? 14.516 8.125 5.469 1 52.09 213 MET A N 1
ATOM 1815 C CA . MET A 1 213 ? 13.305 7.859 6.23 1 52.09 213 MET A CA 1
ATOM 1816 C C . MET A 1 213 ? 12.398 9.086 6.27 1 52.09 213 MET A C 1
ATOM 1818 O O . MET A 1 213 ? 11.234 9.016 5.875 1 52.09 213 MET A O 1
ATOM 1822 N N . ALA A 1 214 ? 12.398 9.969 7.43 1 50.88 214 ALA A N 1
ATOM 1823 C CA . ALA A 1 214 ? 11.32 10.695 8.094 1 50.88 214 ALA A CA 1
ATOM 1824 C C . ALA A 1 214 ? 10.953 11.953 7.312 1 50.88 214 ALA A C 1
ATOM 1826 O O . ALA A 1 214 ? 10.078 12.719 7.734 1 50.88 214 ALA A O 1
ATOM 1827 N N . GLU A 1 215 ? 11.828 12.422 6.402 1 54.31 215 GLU A N 1
ATOM 1828 C CA . GLU A 1 215 ? 11.727 13.867 6.219 1 54.31 215 GLU A CA 1
ATOM 1829 C C . GLU A 1 215 ? 10.391 14.25 5.594 1 54.31 215 GLU A C 1
ATOM 1831 O O . GLU A 1 215 ? 9.875 15.344 5.828 1 54.31 215 GLU A O 1
ATOM 1836 N N . ASN A 1 216 ? 9.664 13.281 5.035 1 62.62 216 ASN A N 1
ATOM 1837 C CA . ASN A 1 216 ? 8.742 14.047 4.195 1 62.62 216 ASN A CA 1
ATOM 1838 C C . ASN A 1 216 ? 7.301 13.57 4.371 1 62.62 216 ASN A C 1
ATOM 1840 O O . ASN A 1 216 ? 6.418 13.969 3.611 1 62.62 216 ASN A O 1
ATOM 1844 N N . ILE A 1 217 ? 7.035 12.727 5.457 1 79.81 217 ILE A N 1
ATOM 1845 C CA . ILE A 1 217 ? 5.664 12.227 5.43 1 79.81 217 ILE A CA 1
ATOM 1846 C C . ILE A 1 217 ? 4.715 13.312 5.926 1 79.81 217 ILE A C 1
ATOM 1848 O O . ILE A 1 217 ? 3.609 13.469 5.398 1 79.81 217 ILE A O 1
ATOM 1852 N N . LEU A 1 218 ? 5.184 14.07 6.93 1 83.31 218 LEU A N 1
ATOM 1853 C CA . LEU A 1 218 ? 4.328 15.102 7.504 1 83.31 218 LEU A CA 1
ATOM 1854 C C . LEU A 1 218 ? 4.629 16.469 6.887 1 83.31 218 LEU A C 1
ATOM 1856 O O . LEU A 1 218 ? 4.66 17.469 7.594 1 83.31 218 LEU A O 1
ATOM 1860 N N . SER A 1 219 ? 4.758 16.391 5.539 1 73.19 219 SER A N 1
ATOM 1861 C CA . SER A 1 219 ? 4.934 17.641 4.82 1 73.19 219 SER A CA 1
ATOM 1862 C C . SER A 1 219 ? 3.623 18.422 4.723 1 73.19 219 SER A C 1
ATOM 1864 O O . SER A 1 219 ? 2.57 17.828 4.461 1 73.19 219 SER A O 1
ATOM 1866 N N . PRO A 1 220 ? 3.605 19.656 4.996 1 67.12 220 PRO A N 1
ATOM 1867 C CA . PRO A 1 220 ? 2.406 20.5 5.09 1 67.12 220 PRO A CA 1
ATOM 1868 C C . PRO A 1 220 ? 1.765 20.75 3.729 1 67.12 220 PRO A C 1
ATOM 1870 O O . PRO A 1 220 ? 0.621 21.219 3.658 1 67.12 220 PRO A O 1
ATOM 1873 N N . THR A 1 221 ? 2.334 20.5 2.645 1 66.5 221 THR A N 1
ATOM 1874 C CA . THR A 1 221 ? 1.867 20.984 1.353 1 66.5 221 THR A CA 1
ATOM 1875 C C . THR A 1 221 ? 0.6 20.25 0.923 1 66.5 221 THR A C 1
ATOM 1877 O O . THR A 1 221 ? -0.297 20.844 0.325 1 66.5 221 THR A O 1
ATOM 1880 N N . ASN A 1 222 ? 0.392 19.141 1.294 1 71.88 222 ASN A N 1
ATOM 1881 C CA . ASN A 1 222 ? -0.721 18.422 0.683 1 71.88 222 ASN A CA 1
ATOM 1882 C C . ASN A 1 222 ? -1.459 17.562 1.702 1 71.88 222 ASN A C 1
ATOM 1884 O O . ASN A 1 222 ? -2.105 16.578 1.337 1 71.88 222 ASN A O 1
ATOM 1888 N N . ARG A 1 223 ? -1.342 17.953 3.004 1 87 223 ARG A N 1
ATOM 1889 C CA . ARG A 1 223 ? -1.963 17.109 4.016 1 87 223 ARG A CA 1
ATOM 1890 C C . ARG A 1 223 ? -2.645 17.938 5.09 1 87 223 ARG A C 1
ATOM 1892 O O . ARG A 1 223 ? -2.162 19.016 5.441 1 87 223 ARG A O 1
ATOM 1899 N N . HIS A 1 224 ? -3.822 17.484 5.535 1 89.88 224 HIS A N 1
ATOM 1900 C CA . HIS A 1 224 ? -4.57 18.172 6.582 1 89.88 224 HIS A CA 1
ATOM 1901 C C . HIS A 1 224 ? -4.844 17.25 7.766 1 89.88 224 HIS A C 1
ATOM 1903 O O . HIS A 1 224 ? -5.141 16.078 7.582 1 89.88 224 HIS A O 1
ATOM 1909 N N . LEU A 1 225 ? -4.699 17.797 8.883 1 92.5 225 LEU A N 1
ATOM 1910 C CA . LEU A 1 225 ? -5.059 17.094 10.109 1 92.5 225 LEU A CA 1
ATOM 1911 C C . LEU A 1 225 ? -6.551 17.219 10.391 1 92.5 225 LEU A C 1
ATOM 1913 O O . LEU A 1 225 ? -7.055 18.312 10.602 1 92.5 225 LEU A O 1
ATOM 1917 N N . LEU A 1 226 ? -7.273 16.109 10.414 1 94.31 226 LEU A N 1
ATOM 1918 C CA . LEU A 1 226 ? -8.727 16.125 10.555 1 94.31 226 LEU A CA 1
ATOM 1919 C C . LEU A 1 226 ? -9.125 15.992 12.023 1 94.31 226 LEU A C 1
ATOM 1921 O O . LEU A 1 226 ? -10.102 16.609 12.461 1 94.31 226 LEU A O 1
ATOM 1925 N N . TYR A 1 227 ? -8.469 15.172 12.727 1 95.19 227 TYR A N 1
ATOM 1926 C CA . TYR A 1 227 ? -8.82 14.891 14.109 1 95.19 227 TYR A CA 1
ATOM 1927 C C . TYR A 1 227 ? -7.625 14.312 14.867 1 95.19 227 TYR A C 1
ATOM 1929 O O . TYR A 1 227 ? -6.703 13.766 14.258 1 95.19 227 TYR A O 1
ATOM 1937 N N . GLU A 1 228 ? -7.535 14.562 16.125 1 95.06 228 GLU A N 1
ATOM 1938 C CA . GLU A 1 228 ? -6.465 14.047 16.984 1 95.06 228 GLU A CA 1
ATOM 1939 C C . GLU A 1 228 ? -6.926 13.922 18.422 1 95.06 228 GLU A C 1
ATOM 1941 O O . GLU A 1 228 ? -7.875 14.586 18.844 1 95.06 228 GLU A O 1
ATOM 1946 N N . GLY A 1 229 ? -6.324 12.984 19.125 1 93.56 229 GLY A N 1
ATOM 1947 C CA . GLY A 1 229 ? -6.695 12.859 20.531 1 93.56 229 GLY A CA 1
ATOM 1948 C C . GLY A 1 229 ? -6.004 11.703 21.234 1 93.56 229 GLY A C 1
ATOM 1949 O O . GLY A 1 229 ? -5.355 10.883 20.594 1 93.56 229 GLY A O 1
ATOM 1950 N N . LYS A 1 230 ? -6.188 11.727 22.469 1 93.38 230 LYS A N 1
ATOM 1951 C CA . LYS A 1 230 ? -5.598 10.695 23.328 1 93.38 230 LYS A CA 1
ATOM 1952 C C . LYS A 1 230 ? -6.531 9.5 23.469 1 93.38 230 LYS A C 1
ATOM 1954 O O . LYS A 1 230 ? -7.746 9.664 23.594 1 93.38 230 LYS A O 1
ATOM 1959 N N . LEU A 1 231 ? -5.945 8.312 23.438 1 95.19 231 LEU A N 1
ATOM 1960 C CA . LEU A 1 231 ? -6.641 7.051 23.672 1 95.19 231 LEU A CA 1
ATOM 1961 C C . LEU A 1 231 ? -5.754 6.074 24.438 1 95.19 231 LEU A C 1
ATOM 1963 O O . LEU A 1 231 ? -4.66 6.438 24.875 1 95.19 231 LEU A O 1
ATOM 1967 N N . THR A 1 232 ? -6.34 4.961 24.719 1 94.25 232 THR A N 1
ATOM 1968 C CA . THR A 1 232 ? -5.59 3.887 25.344 1 94.25 232 THR A CA 1
ATOM 1969 C C . THR A 1 232 ? -5.539 2.654 24.453 1 94.25 232 THR A C 1
ATOM 1971 O O . THR A 1 232 ? -6.566 2.236 23.906 1 94.25 232 THR A O 1
ATOM 1974 N N . LEU A 1 233 ? -4.363 2.176 24.266 1 94.62 233 LEU A N 1
ATOM 1975 C CA . LEU A 1 233 ? -4.16 0.965 23.469 1 94.62 233 LEU A CA 1
ATOM 1976 C C . LEU A 1 233 ? -4.043 -0.259 24.375 1 94.62 233 LEU A C 1
ATOM 1978 O O . LEU A 1 233 ? -3.23 -0.276 25.297 1 94.62 233 LEU A O 1
ATOM 1982 N N . ALA A 1 234 ? -4.879 -1.226 24.094 1 90.75 234 ALA A N 1
ATOM 1983 C CA . ALA A 1 234 ? -4.824 -2.467 24.859 1 90.75 234 ALA A CA 1
ATOM 1984 C C . ALA A 1 234 ? -3.773 -3.416 24.297 1 90.75 234 ALA A C 1
ATOM 1986 O O . ALA A 1 234 ? -3.822 -3.771 23.109 1 90.75 234 ALA A O 1
ATOM 1987 N N . GLU A 1 235 ? -2.785 -3.717 25.078 1 86.94 235 GLU A N 1
ATOM 1988 C CA . GLU A 1 235 ? -1.795 -4.738 24.75 1 86.94 235 GLU A CA 1
ATOM 1989 C C . GLU A 1 235 ? -1.974 -5.98 25.609 1 86.94 235 GLU A C 1
ATOM 1991 O O . GLU A 1 235 ? -2.914 -6.062 26.406 1 86.94 235 GLU A O 1
ATOM 1996 N N . SER A 1 236 ? -1.204 -7.035 25.406 1 79 236 SER A N 1
ATOM 1997 C CA . SER A 1 236 ? -1.362 -8.305 26.109 1 79 236 SER A CA 1
ATOM 1998 C C . SER A 1 236 ? -1.157 -8.133 27.625 1 79 236 SER A C 1
ATOM 2000 O O . SER A 1 236 ? -1.901 -8.695 28.422 1 79 236 SER A O 1
ATOM 2002 N N . THR A 1 237 ? -0.232 -7.312 27.906 1 79.12 237 THR A N 1
ATOM 2003 C CA . THR A 1 237 ? 0.11 -7.297 29.328 1 79.12 237 THR A CA 1
ATOM 2004 C C . THR A 1 237 ? -0.134 -5.918 29.938 1 79.12 237 THR A C 1
ATOM 2006 O O . THR A 1 237 ? 0.02 -5.727 31.141 1 79.12 237 THR A O 1
ATOM 2009 N N . ARG A 1 238 ? -0.482 -4.965 29.109 1 86.38 238 ARG A N 1
ATOM 2010 C CA . ARG A 1 238 ? -0.587 -3.617 29.656 1 86.38 238 ARG A CA 1
ATOM 2011 C C . ARG A 1 238 ? -1.446 -2.725 28.766 1 86.38 238 ARG A C 1
ATOM 2013 O O . ARG A 1 238 ? -1.814 -3.115 27.656 1 86.38 238 ARG A O 1
ATOM 2020 N N . PHE A 1 239 ? -1.818 -1.579 29.438 1 88.81 239 PHE A N 1
ATOM 2021 C CA . PHE A 1 239 ? -2.461 -0.494 28.703 1 88.81 239 PHE A CA 1
ATOM 2022 C C . PHE A 1 239 ? -1.47 0.629 28.422 1 88.81 239 PHE A C 1
ATOM 2024 O O . PHE A 1 239 ? -0.725 1.044 29.312 1 88.81 239 PHE A O 1
ATOM 2031 N N . LEU A 1 240 ? -1.424 1.022 27.188 1 91.75 240 LEU A N 1
ATOM 2032 C CA . LEU A 1 240 ? -0.49 2.062 26.766 1 91.75 240 LEU A CA 1
ATOM 2033 C C . LEU A 1 240 ? -1.232 3.342 26.391 1 91.75 240 LEU A C 1
ATOM 2035 O O . LEU A 1 240 ? -2.225 3.297 25.656 1 91.75 240 LEU A O 1
ATOM 2039 N N . ASP A 1 241 ? -0.763 4.449 26.938 1 91.5 241 ASP A N 1
ATOM 2040 C CA . ASP A 1 241 ? -1.305 5.73 26.5 1 91.5 241 ASP A CA 1
ATOM 2041 C C . ASP A 1 241 ? -0.83 6.078 25.094 1 91.5 241 ASP A C 1
ATOM 2043 O O . ASP A 1 241 ? 0.374 6.145 24.844 1 91.5 241 ASP A O 1
ATOM 2047 N N . VAL A 1 242 ? -1.809 6.32 24.203 1 94.56 242 VAL A N 1
ATOM 2048 C CA . VAL A 1 242 ? -1.438 6.621 22.812 1 94.56 242 VAL A CA 1
ATOM 2049 C C . VAL A 1 242 ? -2.109 7.918 22.375 1 94.56 242 VAL A C 1
ATOM 2051 O O . VAL A 1 242 ? -3.043 8.398 23.016 1 94.56 242 VAL A O 1
ATOM 2054 N N . TYR A 1 243 ? -1.526 8.531 21.438 1 94.94 243 TYR A N 1
ATOM 2055 C CA . TYR A 1 243 ? -2.068 9.703 20.766 1 94.94 243 TYR A CA 1
ATOM 2056 C C . TYR A 1 243 ? -2.27 9.438 19.281 1 94.94 243 TYR A C 1
ATOM 2058 O O . TYR A 1 243 ? -1.338 9.023 18.578 1 94.94 243 TYR A O 1
ATOM 2066 N N . LEU A 1 244 ? -3.459 9.617 18.781 1 96.88 244 LEU A N 1
ATOM 2067 C CA . LEU A 1 244 ? -3.773 9.336 17.375 1 96.88 244 LEU A CA 1
ATOM 2068 C C . LEU A 1 244 ? -3.889 10.633 16.578 1 96.88 244 LEU A C 1
ATOM 2070 O O . LEU A 1 244 ? -4.43 11.625 17.078 1 96.88 244 LEU A O 1
ATOM 2074 N N . PHE A 1 245 ? -3.34 10.625 15.367 1 96.44 245 PHE A N 1
ATOM 2075 C CA . PHE A 1 245 ? -3.479 11.703 14.398 1 96.44 245 PHE A CA 1
ATOM 2076 C C . PHE A 1 245 ? -4.211 11.219 13.148 1 96.44 245 PHE A C 1
ATOM 2078 O O . PHE A 1 245 ? -3.723 10.336 12.438 1 96.44 245 PHE A O 1
ATOM 2085 N N . LEU A 1 246 ? -5.379 11.711 12.914 1 97.62 246 LEU A N 1
ATOM 2086 C CA . LEU A 1 246 ? -6.141 11.375 11.719 1 97.62 246 LEU A CA 1
ATOM 2087 C C . LEU A 1 246 ? -5.969 12.445 10.648 1 97.62 246 LEU A C 1
ATOM 2089 O O . LEU A 1 246 ? -6.473 13.562 10.789 1 97.62 246 LEU A O 1
ATOM 2093 N N . PHE A 1 247 ? -5.223 12.133 9.633 1 96.06 247 PHE A N 1
ATOM 2094 C CA . PHE A 1 247 ? -5.039 13.016 8.484 1 96.06 247 PHE A CA 1
ATOM 2095 C C . PHE A 1 247 ? -6.031 12.68 7.379 1 96.06 247 PHE A C 1
ATOM 2097 O O . PHE A 1 247 ? -6.832 11.75 7.516 1 96.06 247 PHE A O 1
ATOM 2104 N N . ASP A 1 248 ? -5.949 13.414 6.316 1 94.62 248 ASP A N 1
ATOM 2105 C CA . ASP A 1 248 ? -6.898 13.219 5.223 1 94.62 248 ASP A CA 1
ATOM 2106 C C . ASP A 1 248 ? -6.48 12.055 4.332 1 94.62 248 ASP A C 1
ATOM 2108 O O . ASP A 1 248 ? -7.227 11.648 3.438 1 94.62 248 ASP A O 1
ATOM 2112 N N . ASP A 1 249 ? -5.344 11.445 4.637 1 94.19 249 ASP A N 1
ATOM 2113 C CA . ASP A 1 249 ? -4.93 10.344 3.771 1 94.19 249 ASP A CA 1
ATOM 2114 C C . ASP A 1 249 ? -4.488 9.133 4.594 1 94.19 249 ASP A C 1
ATOM 2116 O O . ASP A 1 249 ? -4.406 8.016 4.07 1 94.19 249 ASP A O 1
ATOM 2120 N N . PHE A 1 250 ? -4.137 9.359 5.883 1 96.62 250 PHE A N 1
ATOM 2121 C CA . PHE A 1 250 ? -3.777 8.195 6.688 1 96.62 250 PHE A CA 1
ATOM 2122 C C . PHE A 1 250 ? -4.016 8.461 8.164 1 96.62 250 PHE A C 1
ATOM 2124 O O . PHE A 1 250 ? -4.293 9.602 8.562 1 96.62 250 PHE A O 1
ATOM 2131 N N . LEU A 1 251 ? -3.955 7.438 9 1 98.12 251 LEU A N 1
ATOM 2132 C CA . LEU A 1 251 ? -4.027 7.465 10.461 1 98.12 251 LEU A CA 1
ATOM 2133 C C . LEU A 1 251 ? -2.686 7.098 11.078 1 98.12 251 LEU A C 1
ATOM 2135 O O . LEU A 1 251 ? -2.021 6.164 10.625 1 98.12 251 LEU A O 1
ATOM 2139 N N . LEU A 1 252 ? -2.309 7.859 12.055 1 96.81 252 LEU A N 1
ATOM 2140 C CA . LEU A 1 252 ? -1.059 7.594 12.758 1 96.81 252 LEU A CA 1
ATOM 2141 C C . LEU A 1 252 ? -1.316 7.277 14.227 1 96.81 252 LEU A C 1
ATOM 2143 O O . LEU A 1 252 ? -2.033 8.016 14.906 1 96.81 252 LEU A O 1
ATOM 2147 N N . VAL A 1 253 ? -0.854 6.184 14.711 1 96.62 253 VAL A N 1
ATOM 2148 C CA . VAL A 1 253 ? -0.922 5.789 16.109 1 96.62 253 VAL A CA 1
ATOM 2149 C C . VAL A 1 253 ? 0.444 5.973 16.766 1 96.62 253 VAL A C 1
ATOM 2151 O O . VAL A 1 253 ? 1.44 5.41 16.312 1 96.62 253 VAL A O 1
ATOM 2154 N N . THR A 1 254 ? 0.53 6.77 17.797 1 95.62 254 THR A N 1
ATOM 2155 C CA . THR A 1 254 ? 1.808 7.074 18.422 1 95.62 254 THR A CA 1
ATOM 2156 C C . THR A 1 254 ? 1.737 6.824 19.922 1 95.62 254 THR A C 1
ATOM 2158 O O . THR A 1 254 ? 0.651 6.82 20.516 1 95.62 254 THR A O 1
ATOM 2161 N N . LYS A 1 255 ? 2.852 6.508 20.5 1 93.38 255 LYS A N 1
ATOM 2162 C CA . LYS A 1 255 ? 2.998 6.41 21.953 1 93.38 255 LYS A CA 1
ATOM 2163 C C . LYS A 1 255 ? 3.57 7.699 22.531 1 93.38 255 LYS A C 1
ATOM 2165 O O . LYS A 1 255 ? 4.523 8.266 22 1 93.38 255 LYS A O 1
ATOM 2170 N N . THR A 1 256 ? 3.002 8.156 23.578 1 88.81 256 THR A N 1
ATOM 2171 C CA . THR A 1 256 ? 3.465 9.398 24.203 1 88.81 256 THR A CA 1
ATOM 2172 C C . THR A 1 256 ? 4.555 9.117 25.219 1 88.81 256 THR A C 1
ATOM 2174 O O . THR A 1 256 ? 4.438 8.18 26.016 1 88.81 256 THR A O 1
ATOM 2177 N N . LYS A 1 257 ? 5.648 9.672 25.062 1 83.06 257 LYS A N 1
ATOM 2178 C CA . LYS A 1 257 ? 6.719 9.609 26.047 1 83.06 257 LYS A CA 1
ATOM 2179 C C . LYS A 1 257 ? 6.902 10.953 26.75 1 83.06 257 LYS A C 1
ATOM 2181 O O . LYS A 1 257 ? 6.902 12 26.094 1 83.06 257 LYS A O 1
ATOM 2186 N N . ARG A 1 258 ? 6.844 10.914 28.109 1 71.31 258 ARG A N 1
ATOM 2187 C CA . ARG A 1 258 ? 7.055 12.117 28.906 1 71.31 258 ARG A CA 1
ATOM 2188 C C . ARG A 1 258 ? 8.516 12.25 29.312 1 71.31 258 ARG A C 1
ATOM 2190 O O . ARG A 1 258 ? 9.125 11.289 29.781 1 71.31 258 ARG A O 1
ATOM 2197 N N . ASN A 1 259 ? 9.258 13.031 28.547 1 63.12 259 ASN A N 1
ATOM 2198 C CA . ASN A 1 259 ? 10.617 13.305 29 1 63.12 259 ASN A CA 1
ATOM 2199 C C . ASN A 1 259 ? 10.625 14.266 30.203 1 63.12 259 ASN A C 1
ATOM 2201 O O . ASN A 1 259 ? 9.969 15.305 30.172 1 63.12 259 ASN A O 1
ATOM 2205 N N . LYS A 1 260 ? 10.805 13.719 31.562 1 53.88 260 LYS A N 1
ATOM 2206 C CA . LYS A 1 260 ? 10.953 14.539 32.75 1 53.88 260 LYS A CA 1
ATOM 2207 C C . LYS A 1 260 ? 11.875 15.727 32.5 1 53.88 260 LYS A C 1
ATOM 2209 O O . LYS A 1 260 ? 11.812 16.734 33.219 1 53.88 260 LYS A O 1
ATOM 2214 N N . LYS A 1 261 ? 13.016 15.461 32.031 1 48.56 261 LYS A N 1
ATOM 2215 C CA . LYS A 1 261 ? 14.055 16.438 32.344 1 48.56 261 LYS A CA 1
ATOM 2216 C C . LYS A 1 261 ? 13.742 17.797 31.734 1 48.56 261 LYS A C 1
ATOM 2218 O O . LYS A 1 261 ? 14.156 18.828 32.281 1 48.56 261 LYS A O 1
ATOM 2223 N N . LYS A 1 262 ? 13.734 17.922 30.438 1 45.91 262 LYS A N 1
ATOM 2224 C CA . LYS A 1 262 ? 14.141 19.25 29.984 1 45.91 262 LYS A CA 1
ATOM 2225 C C . LYS A 1 262 ? 13.062 20.297 30.281 1 45.91 262 LYS A C 1
ATOM 2227 O O . LYS A 1 262 ? 12.078 20.391 29.547 1 45.91 262 LYS A O 1
ATOM 2232 N N . LEU A 1 263 ? 12.68 20.469 31.375 1 39.97 263 LEU A N 1
ATOM 2233 C CA . LEU A 1 263 ? 12.016 21.703 31.75 1 39.97 263 LEU A CA 1
ATOM 2234 C C . LEU A 1 263 ? 12.547 22.875 30.938 1 39.97 263 LEU A C 1
ATOM 2236 O O . LEU A 1 263 ? 12.258 24.031 31.25 1 39.97 263 LEU A O 1
ATOM 2240 N N . GLY A 1 264 ? 13.867 22.703 30.547 1 39.22 264 GLY A N 1
ATOM 2241 C CA . GLY A 1 264 ? 14.344 24.031 30.25 1 39.22 264 GLY A CA 1
ATOM 2242 C C . GLY A 1 264 ? 13.367 24.844 29.406 1 39.22 264 GLY A C 1
ATOM 2243 O O . GLY A 1 264 ? 12.305 24.344 29.031 1 39.22 264 GLY A O 1
ATOM 2244 N N . GLY A 1 265 ? 14.031 26.016 28.719 1 39.59 265 GLY A N 1
ATOM 2245 C CA . GLY A 1 265 ? 13.555 27.266 28.156 1 39.59 265 GLY A CA 1
ATOM 2246 C C . GLY A 1 265 ? 12.547 27.062 27.031 1 39.59 265 GLY A C 1
ATOM 2247 O O . GLY A 1 265 ? 12.914 27.047 25.859 1 39.59 265 GLY A O 1
ATOM 2248 N N . SER A 1 266 ? 11.703 26.141 27.078 1 42.47 266 SER A N 1
ATOM 2249 C CA . SER A 1 266 ? 10.734 26.125 25.984 1 42.47 266 SER A CA 1
ATOM 2250 C C . SER A 1 266 ? 10.383 27.547 25.547 1 42.47 266 SER A C 1
ATOM 2252 O O . SER A 1 266 ? 9.992 28.375 26.375 1 42.47 266 SER A O 1
ATOM 2254 N N . ASP A 1 267 ? 11.117 28.078 24.656 1 43.66 267 ASP A N 1
ATOM 2255 C CA . ASP A 1 267 ? 10.719 29.328 24.016 1 43.66 267 ASP A CA 1
ATOM 2256 C C . ASP A 1 267 ? 9.203 29.406 23.859 1 43.66 267 ASP A C 1
ATOM 2258 O O . ASP A 1 267 ? 8.602 28.562 23.203 1 43.66 267 ASP A O 1
ATOM 2262 N N . PRO A 1 268 ? 8.508 29.875 24.797 1 46.5 268 PRO A N 1
ATOM 2263 C CA . PRO A 1 268 ? 7.09 30.188 24.656 1 46.5 268 PRO A CA 1
ATOM 2264 C C . PRO A 1 268 ? 6.676 30.422 23.203 1 46.5 268 PRO A C 1
ATOM 2266 O O . PRO A 1 268 ? 5.484 30.453 22.891 1 46.5 268 PRO A O 1
ATOM 2269 N N . GLY A 1 269 ? 7.625 30.812 22.375 1 46 269 GLY A N 1
ATOM 2270 C CA . GLY A 1 269 ? 7.348 31.203 21 1 46 269 GLY A CA 1
ATOM 2271 C C . GLY A 1 269 ? 6.789 30.078 20.156 1 46 269 GLY A C 1
ATOM 2272 O O . GLY A 1 269 ? 6.387 30.281 19.016 1 46 269 GLY A O 1
ATOM 2273 N N . LEU A 1 270 ? 7.078 28.719 20.594 1 49.59 270 LEU A N 1
ATOM 2274 C CA . LEU A 1 270 ? 6.754 27.625 19.672 1 49.59 270 LEU A CA 1
ATOM 2275 C C . LEU A 1 270 ? 5.312 27.172 19.859 1 49.59 270 LEU A C 1
ATOM 2277 O O . LEU A 1 270 ? 4.891 26.188 19.25 1 49.59 270 LEU A O 1
ATOM 2281 N N . MET A 1 271 ? 4.609 27.734 20.781 1 53.28 271 MET A N 1
ATOM 2282 C CA . MET A 1 271 ? 3.242 27.266 20.969 1 53.28 271 MET A CA 1
ATOM 2283 C C . MET A 1 271 ? 2.383 27.578 19.75 1 53.28 271 MET A C 1
ATOM 2285 O O . MET A 1 271 ? 2.455 28.688 19.203 1 53.28 271 MET A O 1
ATOM 2289 N N . CYS A 1 272 ? 2.031 26.562 19 1 59.31 272 CYS A N 1
ATOM 2290 C CA . CYS A 1 272 ? 1.165 26.672 17.828 1 59.31 272 CYS A CA 1
ATOM 2291 C C . CYS A 1 272 ? -0.301 26.734 18.25 1 59.31 272 CYS A C 1
ATOM 2293 O O . CYS A 1 272 ? -0.827 25.766 18.812 1 59.31 272 CYS A O 1
ATOM 2295 N N . PRO A 1 273 ? -0.862 27.953 18.25 1 62.84 273 PRO A N 1
ATOM 2296 C CA . PRO A 1 273 ? -2.27 28.109 18.625 1 62.84 273 PRO A CA 1
ATOM 2297 C C . PRO A 1 273 ? -3.182 27.109 17.922 1 62.84 273 PRO A C 1
ATOM 2299 O O . PRO A 1 273 ? -4.277 26.812 18.422 1 62.84 273 PRO A O 1
ATOM 2302 N N . SER A 1 274 ? -2.645 26.562 16.859 1 69.12 274 SER A N 1
ATOM 2303 C CA . SER A 1 274 ? -3.502 25.688 16.062 1 69.12 274 SER A CA 1
ATOM 2304 C C . SER A 1 274 ? -3.529 24.266 16.641 1 69.12 274 SER A C 1
ATOM 2306 O O . SER A 1 274 ? -4.375 23.469 16.25 1 69.12 274 SER A O 1
ATOM 2308 N N . LEU A 1 275 ? -2.783 24.109 17.688 1 76.12 275 LEU A N 1
ATOM 2309 C CA . LEU A 1 275 ? -2.734 22.75 18.234 1 76.12 275 LEU A CA 1
ATOM 2310 C C . LEU A 1 275 ? -3.713 22.594 19.391 1 76.12 275 LEU A C 1
ATOM 2312 O O . LEU A 1 275 ? -4.062 23.578 20.047 1 76.12 275 LEU A O 1
ATOM 2316 N N . THR A 1 276 ? -4.23 21.406 19.641 1 80.56 276 THR A N 1
ATOM 2317 C CA . THR A 1 276 ? -5.117 21.125 20.766 1 80.56 276 THR A CA 1
ATOM 2318 C C . THR A 1 276 ? -4.387 21.297 22.094 1 80.56 276 THR A C 1
ATOM 2320 O O . THR A 1 276 ? -3.164 21.172 22.156 1 80.56 276 THR A O 1
ATOM 2323 N N . PRO A 1 277 ? -5.102 21.703 23.062 1 79.31 277 PRO A N 1
ATOM 2324 C CA . PRO A 1 277 ? -4.488 21.875 24.391 1 79.31 277 PRO A CA 1
ATOM 2325 C C . PRO A 1 277 ? -3.725 20.641 24.844 1 79.31 277 PRO A C 1
ATOM 2327 O O . PRO A 1 277 ? -2.676 20.766 25.484 1 79.31 277 PRO A O 1
ATOM 2330 N N . GLU A 1 278 ? -4.297 19.484 24.5 1 80.19 278 GLU A N 1
ATOM 2331 C CA . GLU A 1 278 ? -3.641 18.25 24.891 1 80.19 278 GLU A CA 1
ATOM 2332 C C . GLU A 1 278 ? -2.264 18.125 24.25 1 80.19 278 GLU A C 1
ATOM 2334 O O . GLU A 1 278 ? -1.287 17.781 24.922 1 80.19 278 GLU A O 1
ATOM 2339 N N . LEU A 1 279 ? -2.199 18.438 23.047 1 81.31 279 LEU A N 1
ATOM 2340 C CA . LEU A 1 279 ? -0.934 18.328 22.328 1 81.31 279 LEU A CA 1
ATOM 2341 C C . LEU A 1 279 ? 0.035 19.422 22.781 1 81.31 279 LEU A C 1
ATOM 2343 O O . LEU A 1 279 ? 1.247 19.203 22.828 1 81.31 279 LEU A O 1
ATOM 2347 N N . GLN A 1 280 ? -0.548 20.578 23.125 1 78.19 280 GLN A N 1
ATOM 2348 C CA . GLN A 1 280 ? 0.272 21.672 23.625 1 78.19 280 GLN A CA 1
ATOM 2349 C C . GLN A 1 280 ? 0.953 21.281 24.938 1 78.19 280 GLN A C 1
ATOM 2351 O O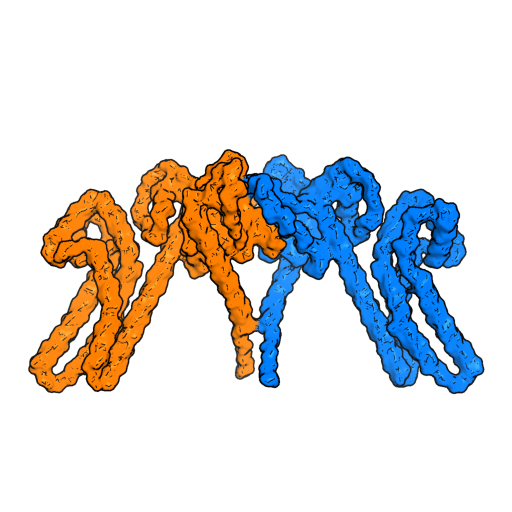 . GLN A 1 280 ? 2.119 21.609 25.156 1 78.19 280 GLN A O 1
ATOM 2356 N N . THR A 1 281 ? 0.156 20.562 25.703 1 76.94 281 THR A N 1
ATOM 2357 C CA . THR A 1 281 ? 0.698 20.109 26.984 1 76.94 281 THR A CA 1
ATOM 2358 C C . THR A 1 281 ? 1.845 19.125 26.75 1 76.94 281 THR A C 1
ATOM 2360 O O . THR A 1 281 ? 2.857 19.172 27.453 1 76.94 281 THR A O 1
ATOM 2363 N N . VAL A 1 282 ? 1.683 18.25 25.844 1 77.19 282 VAL A N 1
ATOM 2364 C CA . VAL A 1 282 ? 2.717 17.281 25.516 1 77.19 282 VAL A CA 1
ATOM 2365 C C . VAL A 1 282 ? 3.988 18 25.078 1 77.19 282 VAL A C 1
ATOM 2367 O O . VAL A 1 282 ? 5.09 17.625 25.484 1 77.19 282 VAL A O 1
ATOM 2370 N N . ILE A 1 283 ? 3.826 19.031 24.312 1 74 283 ILE A N 1
ATOM 2371 C CA . ILE A 1 283 ? 4.949 19.781 23.75 1 74 283 ILE A CA 1
ATOM 2372 C C . ILE A 1 283 ? 5.641 20.562 24.875 1 74 283 ILE A C 1
ATOM 2374 O O . ILE A 1 283 ? 6.871 20.594 24.953 1 74 283 ILE A O 1
ATOM 2378 N N . LYS A 1 284 ? 4.824 21.156 25.719 1 72.69 284 LYS A N 1
ATOM 2379 C CA . LYS A 1 284 ? 5.344 21.969 26.812 1 72.69 284 LYS A CA 1
ATOM 2380 C C . LYS A 1 284 ? 6.18 21.141 27.781 1 72.69 284 LYS A C 1
ATOM 2382 O O . LYS A 1 284 ? 7.18 21.609 28.312 1 72.69 284 LYS A O 1
ATOM 2387 N N . GLU A 1 285 ? 5.762 19.891 27.891 1 76 285 GLU A N 1
ATOM 2388 C CA . GLU A 1 285 ? 6.453 19 28.812 1 76 285 GLU A CA 1
ATOM 2389 C C . GLU A 1 285 ? 7.629 18.297 28.125 1 76 285 GLU A C 1
ATOM 2391 O O . GLU A 1 285 ? 8.297 17.469 28.75 1 76 285 GLU A O 1
ATOM 2396 N N . GLY A 1 286 ? 7.887 18.703 26.891 1 73.31 286 GLY A N 1
ATOM 2397 C CA . GLY A 1 286 ? 8.992 18.109 26.156 1 73.31 286 GLY A CA 1
ATOM 2398 C C . GLY A 1 286 ? 8.719 16.672 25.734 1 73.31 286 GLY A C 1
ATOM 2399 O O . GLY A 1 286 ? 9.648 15.891 25.547 1 73.31 286 GLY A O 1
ATOM 2400 N N . GLY A 1 287 ? 7.535 16.469 25.734 1 83 287 GLY A N 1
ATOM 2401 C CA . GLY A 1 287 ? 7.18 15.117 25.375 1 83 287 GLY A CA 1
ATOM 2402 C C . GLY A 1 287 ? 7.199 14.875 23.875 1 83 287 GLY A C 1
ATOM 2403 O O . GLY A 1 287 ? 7.348 15.812 23.094 1 83 287 GLY A O 1
ATOM 2404 N N . SER A 1 288 ? 7.422 13.617 23.453 1 88.5 288 SER A N 1
ATOM 2405 C CA . SER A 1 288 ? 7.383 13.234 22.047 1 88.5 288 SER A CA 1
ATOM 2406 C C . SER A 1 288 ? 6.348 12.141 21.797 1 88.5 288 SER A C 1
ATOM 2408 O O . SER A 1 288 ? 5.848 11.523 22.75 1 88.5 288 SER A O 1
ATOM 2410 N N . CYS A 1 289 ? 5.918 12.109 20.578 1 92.06 289 CYS A N 1
ATOM 2411 C CA . CYS A 1 289 ? 4.996 11.078 20.109 1 92.06 289 CYS A CA 1
ATOM 2412 C C . CYS A 1 289 ? 5.699 10.086 19.188 1 92.06 289 CYS A C 1
ATOM 2414 O O . CYS A 1 289 ? 5.938 10.383 18.016 1 92.06 289 CYS A O 1
ATOM 2416 N N . THR A 1 290 ? 6.027 8.969 19.703 1 93.19 290 THR A N 1
ATOM 2417 C CA . THR A 1 290 ? 6.746 7.973 18.922 1 93.19 290 THR A CA 1
ATOM 2418 C C . THR A 1 290 ? 5.773 7.074 18.172 1 93.19 290 THR A C 1
ATOM 2420 O O . THR A 1 290 ? 4.879 6.473 18.766 1 93.19 290 THR A O 1
ATOM 2423 N N . VAL A 1 291 ? 5.949 6.965 16.938 1 93.81 291 VAL A N 1
ATOM 2424 C CA . VAL A 1 291 ? 5.066 6.168 16.094 1 93.81 291 VAL A CA 1
ATOM 2425 C C . VAL A 1 291 ? 5.188 4.691 16.453 1 93.81 291 VAL A C 1
ATOM 2427 O O . VAL A 1 291 ? 6.293 4.172 16.609 1 93.81 291 VAL A O 1
ATOM 2430 N N . ILE A 1 292 ? 4.078 4.043 16.609 1 91.69 292 ILE A N 1
ATOM 2431 C CA . ILE A 1 292 ? 4.051 2.658 17.047 1 91.69 292 ILE A CA 1
ATOM 2432 C C . ILE A 1 292 ? 4.242 1.723 15.859 1 91.69 292 ILE A C 1
ATOM 2434 O O . ILE A 1 292 ? 4.957 0.723 15.961 1 91.69 292 ILE A O 1
ATOM 2438 N N . ASP A 1 293 ? 3.549 2.029 14.867 1 91.69 293 ASP A N 1
ATOM 2439 C CA . ASP A 1 293 ? 3.605 1.241 13.641 1 91.69 293 ASP A CA 1
ATOM 2440 C C . ASP A 1 293 ? 3.609 2.143 12.406 1 91.69 293 ASP A C 1
ATOM 2442 O O . ASP A 1 293 ? 3.709 3.365 12.523 1 91.69 293 ASP A O 1
ATOM 2446 N N . GLN A 1 294 ? 3.463 1.621 11.266 1 92.69 294 GLN A N 1
ATOM 2447 C CA . GLN A 1 294 ? 3.451 2.398 10.023 1 92.69 294 GLN A CA 1
ATOM 2448 C C . GLN A 1 294 ? 2.139 3.162 9.867 1 92.69 294 GLN A C 1
ATOM 2450 O O . GLN A 1 294 ? 1.119 2.777 10.445 1 92.69 294 GLN A O 1
ATOM 2455 N N . PRO A 1 295 ? 2.203 4.32 9.156 1 94.75 295 PRO A N 1
ATOM 2456 C CA . PRO A 1 295 ? 0.94 5.008 8.883 1 94.75 295 PRO A CA 1
ATOM 2457 C C . PRO A 1 295 ? -0.084 4.105 8.195 1 94.75 295 PRO A C 1
ATOM 2459 O O . PRO A 1 295 ? 0.28 3.289 7.344 1 94.75 295 PRO A O 1
ATOM 2462 N N . ILE A 1 296 ? -1.308 4.207 8.57 1 97.56 296 ILE A N 1
ATOM 2463 C CA . ILE A 1 296 ? -2.371 3.402 7.984 1 97.56 296 ILE A CA 1
ATOM 2464 C C . ILE A 1 296 ? -3.127 4.227 6.941 1 97.56 296 ILE A C 1
ATOM 2466 O O . ILE A 1 296 ? -3.904 5.117 7.293 1 97.56 296 ILE A O 1
ATOM 2470 N N . PRO A 1 297 ? -2.916 3.918 5.699 1 97 297 PRO A N 1
ATOM 2471 C CA . PRO A 1 297 ? -3.691 4.645 4.691 1 97 297 PRO A CA 1
ATOM 2472 C C . PRO A 1 297 ? -5.199 4.5 4.887 1 97 297 PRO A C 1
ATOM 2474 O O . PRO A 1 297 ? -5.676 3.424 5.254 1 97 297 PRO A O 1
ATOM 2477 N N . LEU A 1 298 ? -5.867 5.484 4.59 1 97.38 298 LEU A N 1
ATOM 2478 C CA . LEU A 1 298 ? -7.297 5.5 4.875 1 97.38 298 LEU A CA 1
ATOM 2479 C C . LEU A 1 298 ? -8.031 4.457 4.039 1 97.38 298 LEU A C 1
ATOM 2481 O O . LEU A 1 298 ? -9.047 3.914 4.473 1 97.38 298 LEU A O 1
ATOM 2485 N N . ASP A 1 299 ? -7.57 4.16 2.816 1 95.75 299 ASP A N 1
ATOM 2486 C CA . ASP A 1 299 ? -8.227 3.162 1.975 1 95.75 299 ASP A CA 1
ATOM 2487 C C . ASP A 1 299 ? -7.898 1.748 2.447 1 95.75 299 ASP A C 1
ATOM 2489 O O . ASP A 1 299 ? -8.414 0.771 1.904 1 95.75 299 ASP A O 1
ATOM 2493 N N . ARG A 1 300 ? -7.031 1.638 3.41 1 96.56 300 ARG A N 1
ATOM 2494 C CA . ARG A 1 300 ? -6.641 0.343 3.961 1 96.56 300 ARG A CA 1
ATOM 2495 C C . ARG A 1 300 ? -7.031 0.232 5.43 1 96.56 300 ARG A C 1
ATOM 2497 O O . ARG A 1 300 ? -6.598 -0.687 6.125 1 96.56 300 ARG A O 1
ATOM 2504 N N . LEU A 1 301 ? -7.703 1.223 5.898 1 97.75 301 LEU A N 1
ATOM 2505 C CA . LEU A 1 301 ? -8.109 1.32 7.297 1 97.75 301 LEU A CA 1
ATOM 2506 C C . LEU A 1 301 ? -9.523 0.802 7.492 1 97.75 301 LEU A C 1
ATOM 2508 O O . LEU A 1 301 ? -10.438 1.175 6.746 1 97.75 301 LEU A O 1
ATOM 2512 N N . VAL A 1 302 ? -9.719 -0.141 8.43 1 94.81 302 VAL A N 1
ATOM 2513 C CA . VAL A 1 302 ? -11.039 -0.637 8.812 1 94.81 302 VAL A CA 1
ATOM 2514 C C . VAL A 1 302 ? -11.281 -0.362 10.297 1 94.81 302 VAL A C 1
ATOM 2516 O O . VAL A 1 302 ? -10.438 -0.664 11.141 1 94.81 302 VAL A O 1
ATOM 2519 N N . VAL A 1 303 ? -12.336 0.261 10.555 1 96.69 303 VAL A N 1
ATOM 2520 C CA . VAL A 1 303 ? -12.688 0.571 11.938 1 96.69 303 VAL A CA 1
ATOM 2521 C C . VAL A 1 303 ? -13.969 -0.152 12.32 1 96.69 303 VAL A C 1
ATOM 2523 O O . VAL A 1 303 ? -14.914 -0.229 11.523 1 96.69 303 VAL A O 1
ATOM 2526 N N . ARG A 1 304 ? -13.93 -0.747 13.5 1 91.69 304 ARG A N 1
ATOM 2527 C CA . ARG A 1 304 ? -15.094 -1.471 14 1 91.69 304 ARG A CA 1
ATOM 2528 C C . ARG A 1 304 ? -15.375 -1.11 15.453 1 91.69 304 ARG A C 1
ATOM 2530 O O . ARG A 1 304 ? -14.5 -1.233 16.312 1 91.69 304 ARG A O 1
ATOM 2537 N N . GLY A 1 305 ? -16.547 -0.705 15.625 1 89.94 305 GLY A N 1
ATOM 2538 C CA . GLY A 1 305 ? -16.969 -0.523 17 1 89.94 305 GLY A CA 1
ATOM 2539 C C . GLY A 1 305 ? -17.281 -1.829 17.703 1 89.94 305 GLY A C 1
ATOM 2540 O O . GLY A 1 305 ? -17.859 -2.74 17.109 1 89.94 305 GLY A O 1
ATOM 2541 N N . LEU A 1 306 ? -16.797 -1.907 18.953 1 87.88 306 LEU A N 1
ATOM 2542 C CA . LEU A 1 306 ? -17.047 -3.137 19.703 1 87.88 306 LEU A CA 1
ATOM 2543 C C . LEU A 1 306 ? -18.156 -2.932 20.734 1 87.88 306 LEU A C 1
ATOM 2545 O O . LEU A 1 306 ? -18.219 -1.882 21.375 1 87.88 306 LEU A O 1
ATOM 2549 N N . GLU A 1 307 ? -18.984 -3.898 20.781 1 82.88 307 GLU A N 1
ATOM 2550 C CA . GLU A 1 307 ? -20.062 -3.859 21.766 1 82.88 307 GLU A CA 1
ATOM 2551 C C . GLU A 1 307 ? -19.516 -4.141 23.172 1 82.88 307 GLU A C 1
ATOM 2553 O O . GLU A 1 307 ? -18.625 -4.969 23.344 1 82.88 307 GLU A O 1
ATOM 2558 N N . PRO A 1 308 ? -20.141 -3.439 24.109 1 76.94 308 PRO A N 1
ATOM 2559 C CA . PRO A 1 308 ? -19.656 -3.57 25.484 1 76.94 308 PRO A CA 1
ATOM 2560 C C . PRO A 1 308 ? -19.625 -5.02 25.953 1 76.94 308 PRO A C 1
ATOM 2562 O O . PRO A 1 308 ? -18.719 -5.41 26.688 1 76.94 308 PRO A O 1
ATOM 2565 N N . LEU A 1 309 ? -20.469 -5.777 25.562 1 73.88 309 LEU A N 1
ATOM 2566 C CA . LEU A 1 309 ? -20.562 -7.156 26.031 1 73.88 309 LEU A CA 1
ATOM 2567 C C . LEU A 1 309 ? -19.328 -7.957 25.594 1 73.88 309 LEU A C 1
ATOM 2569 O O . LEU A 1 309 ? -18.875 -8.844 26.328 1 73.88 309 LEU A O 1
ATOM 2573 N N . HIS A 1 310 ? -18.781 -7.594 24.562 1 69.62 310 HIS A N 1
ATOM 2574 C CA . HIS A 1 310 ? -17.688 -8.359 23.969 1 69.62 310 HIS A CA 1
ATOM 2575 C C . HIS A 1 310 ? -16.359 -8.008 24.641 1 69.62 310 HIS A C 1
ATOM 2577 O O . HIS A 1 310 ? -15.438 -8.828 24.641 1 69.62 310 HIS A O 1
ATOM 2583 N N . VAL A 1 311 ? -16.312 -6.84 25.234 1 72.56 311 VAL A N 1
ATOM 2584 C CA . VAL A 1 311 ? -14.977 -6.391 25.641 1 72.56 311 VAL A CA 1
ATOM 2585 C C . VAL A 1 311 ? -14.922 -6.238 27.156 1 72.56 311 VAL A C 1
ATOM 2587 O O . VAL A 1 311 ? -13.836 -6.164 27.75 1 72.56 311 VAL A O 1
ATOM 2590 N N . SER A 1 312 ? -16.047 -6.301 27.812 1 72 312 SER A N 1
ATOM 2591 C CA . SER A 1 312 ? -16.094 -6.07 29.25 1 72 312 SER A CA 1
ATOM 2592 C C . SER A 1 312 ? -15.312 -7.133 30 1 72 312 SER A C 1
ATOM 2594 O O . SER A 1 312 ? -14.703 -6.848 31.031 1 72 312 SER A O 1
ATOM 2596 N N . VAL A 1 313 ? -15.328 -8.211 29.484 1 68.44 313 VAL A N 1
ATOM 2597 C CA . VAL A 1 313 ? -14.672 -9.328 30.156 1 68.44 313 VAL A CA 1
ATOM 2598 C C . VAL A 1 313 ? -13.164 -9.062 30.234 1 68.44 313 VAL A C 1
ATOM 2600 O O . VAL A 1 313 ? -12.508 -9.5 31.188 1 68.44 313 VAL A O 1
ATOM 2603 N N . PHE A 1 314 ? -12.672 -8.219 29.359 1 73.5 314 PHE A N 1
ATOM 2604 C CA . PHE A 1 314 ? -11.234 -7.973 29.328 1 73.5 314 PHE A CA 1
ATOM 2605 C C . PHE A 1 314 ? -10.898 -6.621 29.938 1 73.5 314 PHE A C 1
ATOM 2607 O O . PHE A 1 314 ? -9.797 -6.098 29.75 1 73.5 314 PHE A O 1
ATOM 2614 N N . GLY A 1 315 ? -11.977 -6.039 30.547 1 78.12 315 GLY A N 1
ATOM 2615 C CA . GLY A 1 315 ? -11.742 -4.785 31.25 1 78.12 315 GLY A CA 1
ATOM 2616 C C . GLY A 1 315 ? -11.695 -3.582 30.344 1 78.12 315 GLY A C 1
ATOM 2617 O O . GLY A 1 315 ? -11.148 -2.539 30.703 1 78.12 315 GLY A O 1
ATOM 2618 N N . LEU A 1 316 ? -12.125 -3.809 29.156 1 83.56 316 LEU A N 1
ATOM 2619 C CA . LEU A 1 316 ? -12.117 -2.701 28.219 1 83.56 316 LEU A CA 1
ATOM 2620 C C . LEU A 1 316 ? -13.469 -1.998 28.188 1 83.56 316 LEU A C 1
ATOM 2622 O O . LEU A 1 316 ? -14.508 -2.639 28.344 1 83.56 316 LEU A O 1
ATOM 2626 N N . ARG A 1 317 ? -13.414 -0.727 28.219 1 87.44 317 ARG A N 1
ATOM 2627 C CA . ARG A 1 317 ? -14.617 0.089 28.094 1 87.44 317 ARG A CA 1
ATOM 2628 C C . ARG A 1 317 ? -14.523 1.02 26.891 1 87.44 317 ARG A C 1
ATOM 2630 O O . ARG A 1 317 ? -13.445 1.521 26.578 1 87.44 317 ARG A O 1
ATOM 2637 N N . ASN A 1 318 ? -15.672 1.246 26.219 1 93 318 ASN A N 1
ATOM 2638 C CA . ASN A 1 318 ? -15.727 2.146 25.078 1 93 318 ASN A CA 1
ATOM 2639 C C . ASN A 1 318 ? -14.664 1.802 24.047 1 93 318 ASN A C 1
ATOM 2641 O O . ASN A 1 318 ? -13.914 2.676 23.594 1 93 318 ASN A O 1
ATOM 2645 N N . ALA A 1 319 ? -14.594 0.56 23.703 1 93.19 319 ALA A N 1
ATOM 2646 C CA . ALA A 1 319 ? -13.492 0.065 22.875 1 93.19 319 ALA A CA 1
ATOM 2647 C C . ALA A 1 319 ? -13.898 -0.028 21.406 1 93.19 319 ALA A C 1
ATOM 2649 O O . ALA A 1 319 ? -15.078 -0.191 21.094 1 93.19 319 ALA A O 1
ATOM 2650 N N . PHE A 1 320 ? -12.992 0.163 20.578 1 95.06 320 PHE A N 1
ATOM 2651 C CA . PHE A 1 320 ? -13.164 -0.057 19.156 1 95.06 320 PHE A CA 1
ATOM 2652 C C . PHE A 1 320 ? -11.883 -0.584 18.531 1 95.06 320 PHE A C 1
ATOM 2654 O O . PHE A 1 320 ? -10.805 -0.489 19.125 1 95.06 320 PHE A O 1
ATOM 2661 N N . LEU A 1 321 ? -12.039 -1.201 17.422 1 94.69 321 LEU A N 1
ATOM 2662 C CA . LEU A 1 321 ? -10.93 -1.889 16.766 1 94.69 321 LEU A CA 1
ATOM 2663 C C . LEU A 1 321 ? -10.547 -1.188 15.461 1 94.69 321 LEU A C 1
ATOM 2665 O O . LEU A 1 321 ? -11.422 -0.822 14.672 1 94.69 321 LEU A O 1
ATOM 2669 N N . ILE A 1 322 ? -9.242 -0.948 15.312 1 96.38 322 ILE A N 1
ATOM 2670 C CA . ILE A 1 322 ? -8.688 -0.436 14.062 1 96.38 322 ILE A CA 1
ATOM 2671 C C . ILE A 1 322 ? -7.832 -1.513 13.398 1 96.38 322 ILE A C 1
ATOM 2673 O O . ILE A 1 322 ? -6.949 -2.096 14.031 1 96.38 322 ILE A O 1
ATOM 2677 N N . GLN A 1 323 ? -8.133 -1.77 12.211 1 95 323 GLN A N 1
ATOM 2678 C CA . GLN A 1 323 ? -7.383 -2.764 11.453 1 95 323 GLN A CA 1
ATOM 2679 C C . GLN A 1 323 ? -6.66 -2.123 10.273 1 95 323 GLN A C 1
ATOM 2681 O O . GLN A 1 323 ? -7.203 -1.233 9.617 1 95 323 GLN A O 1
ATOM 2686 N N . HIS A 1 324 ? -5.441 -2.561 10.016 1 95.69 324 HIS A N 1
ATOM 2687 C CA . HIS A 1 324 ? -4.656 -2.17 8.844 1 95.69 324 HIS A CA 1
ATOM 2688 C C . HIS A 1 324 ? -4.578 -3.303 7.828 1 95.69 324 HIS A C 1
ATOM 2690 O O . HIS A 1 324 ? -4.055 -4.379 8.133 1 95.69 324 HIS A O 1
ATOM 2696 N N . GLU A 1 325 ? -5.109 -3.057 6.668 1 92.81 325 GLU A N 1
ATOM 2697 C CA . GLU A 1 325 ? -5.039 -4.047 5.598 1 92.81 325 GLU A CA 1
ATOM 2698 C C . GLU A 1 325 ? -3.992 -3.656 4.555 1 92.81 325 GLU A C 1
ATOM 2700 O O . GLU A 1 325 ? -3.824 -2.475 4.246 1 92.81 325 GLU A O 1
ATOM 2705 N N . ASN A 1 326 ? -3.262 -4.668 4.066 1 91.75 326 ASN A N 1
ATOM 2706 C CA . ASN A 1 326 ? -2.344 -4.375 2.973 1 91.75 326 ASN A CA 1
ATOM 2707 C C . ASN A 1 326 ? -3.059 -4.379 1.625 1 91.75 326 ASN A C 1
ATOM 2709 O O . ASN A 1 326 ? -4.285 -4.473 1.569 1 91.75 326 ASN A O 1
ATOM 2713 N N . ARG A 1 327 ? -2.348 -4.234 0.528 1 89.44 327 ARG A N 1
ATOM 2714 C CA . ARG A 1 327 ? -2.896 -4.105 -0.818 1 89.44 327 ARG A CA 1
ATOM 2715 C C . ARG A 1 327 ? -3.621 -5.379 -1.24 1 89.44 327 ARG A C 1
ATOM 2717 O O . ARG A 1 327 ? -4.461 -5.352 -2.143 1 89.44 327 ARG A O 1
ATOM 2724 N N . TYR A 1 328 ? -3.305 -6.438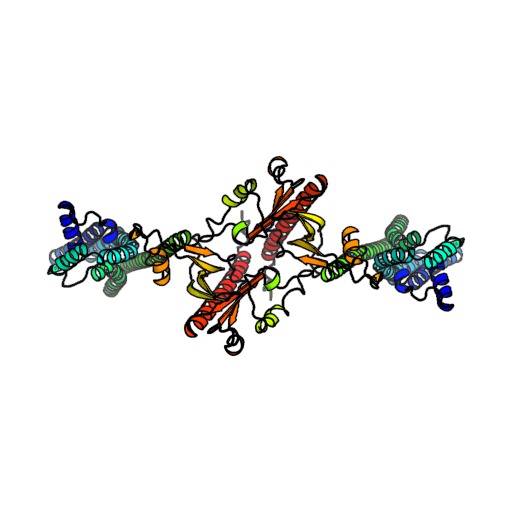 -0.608 1 86.88 328 TYR A N 1
ATOM 2725 C CA . TYR A 1 328 ? -3.908 -7.723 -0.944 1 86.88 328 TYR A CA 1
ATOM 2726 C C . TYR A 1 328 ? -5.051 -8.055 0.008 1 86.88 328 TYR A C 1
ATOM 2728 O O . TYR A 1 328 ? -5.457 -9.211 0.121 1 86.88 328 TYR A O 1
ATOM 2736 N N . ARG A 1 329 ? -5.438 -7.094 0.841 1 84.56 329 ARG A N 1
ATOM 2737 C CA . ARG A 1 329 ? -6.594 -7.152 1.731 1 84.56 329 ARG A CA 1
ATOM 2738 C C . ARG A 1 329 ? -6.336 -8.102 2.898 1 84.56 329 ARG A C 1
ATOM 2740 O O . ARG A 1 329 ? -7.273 -8.688 3.447 1 84.56 329 ARG A O 1
ATOM 2747 N N . GLN A 1 330 ? -5.105 -8.273 3.156 1 88.81 330 GLN A N 1
ATOM 2748 C CA . GLN A 1 330 ? -4.727 -9 4.359 1 88.81 330 GLN A CA 1
ATOM 2749 C C . GLN A 1 330 ? -4.555 -8.055 5.547 1 88.81 330 GLN A C 1
ATOM 2751 O O . GLN A 1 330 ? -4 -6.969 5.402 1 88.81 330 GLN A O 1
ATOM 2756 N N . CYS A 1 331 ? -5.051 -8.5 6.656 1 91.44 331 CYS A N 1
ATOM 2757 C CA . CYS A 1 331 ? -4.848 -7.703 7.863 1 91.44 331 CYS A CA 1
ATOM 2758 C C . CYS A 1 331 ? -3.41 -7.828 8.359 1 91.44 331 CYS A C 1
ATOM 2760 O O . CYS A 1 331 ? -2.953 -8.922 8.688 1 91.44 331 CYS A O 1
ATOM 2762 N N . ILE A 1 332 ? -2.715 -6.738 8.453 1 92.31 332 ILE A N 1
ATOM 2763 C CA . ILE A 1 332 ? -1.303 -6.812 8.805 1 92.31 332 ILE A CA 1
ATOM 2764 C C . ILE A 1 332 ? -1.08 -6.168 10.172 1 92.31 332 ILE A C 1
ATOM 2766 O O . ILE A 1 332 ? 0.003 -6.281 10.75 1 92.31 332 ILE A O 1
ATOM 2770 N N . ALA A 1 333 ? -2.057 -5.453 10.695 1 93.19 333 ALA A N 1
ATOM 2771 C CA . ALA A 1 333 ? -1.994 -4.871 12.039 1 93.19 333 ALA A CA 1
ATOM 2772 C C . ALA A 1 333 ? -3.393 -4.637 12.602 1 93.19 333 ALA A C 1
ATOM 2774 O O . ALA A 1 333 ? -4.352 -4.465 11.844 1 93.19 333 ALA A O 1
ATOM 2775 N N . ALA A 1 334 ? -3.521 -4.707 13.852 1 93.75 334 ALA A N 1
ATOM 2776 C CA . ALA A 1 334 ? -4.773 -4.441 14.555 1 93.75 334 ALA A CA 1
ATOM 2777 C C . ALA A 1 334 ? -4.516 -3.74 15.891 1 93.75 334 ALA A C 1
ATOM 2779 O O . ALA A 1 334 ? -3.592 -4.105 16.625 1 93.75 334 ALA A O 1
ATOM 2780 N N . PHE A 1 335 ? -5.266 -2.727 16.156 1 95.12 335 PHE A N 1
ATOM 2781 C CA . PHE A 1 335 ? -5.133 -1.962 17.391 1 95.12 335 PHE A CA 1
ATOM 2782 C C . PHE A 1 335 ? -6.457 -1.919 18.141 1 95.12 335 PHE A C 1
ATOM 2784 O O . PHE A 1 335 ? -7.465 -1.443 17.609 1 95.12 335 PHE A O 1
ATOM 2791 N N . LEU A 1 336 ? -6.434 -2.473 19.281 1 93.69 336 LEU A N 1
ATOM 2792 C CA . LEU A 1 336 ? -7.586 -2.396 20.172 1 93.69 336 LEU A CA 1
ATOM 2793 C C . LEU A 1 336 ? -7.5 -1.166 21.078 1 93.69 336 LEU A C 1
ATOM 2795 O O . LEU A 1 336 ? -6.672 -1.112 21.984 1 93.69 336 LEU A O 1
ATOM 2799 N N . LEU A 1 337 ? -8.422 -0.201 20.812 1 95.12 337 LEU A N 1
ATOM 2800 C CA . LEU A 1 337 ? -8.328 1.097 21.484 1 95.12 337 LEU A CA 1
ATOM 2801 C C . LEU A 1 337 ? -9.508 1.306 22.422 1 95.12 337 LEU A C 1
ATOM 2803 O O . LEU A 1 337 ? -10.609 0.81 22.172 1 95.12 337 LEU A O 1
ATOM 2807 N N . GLN A 1 338 ? -9.188 1.954 23.438 1 94.19 338 GLN A N 1
ATOM 2808 C CA . GLN A 1 338 ? -10.203 2.334 24.422 1 94.19 338 GLN A CA 1
ATOM 2809 C C . GLN A 1 338 ? -10.289 3.852 24.562 1 94.19 338 GLN A C 1
ATOM 2811 O O . GLN A 1 338 ? -9.266 4.527 24.703 1 94.19 338 GLN A O 1
ATOM 2816 N N . ALA A 1 339 ? -11.469 4.348 24.469 1 95.19 339 ALA A N 1
ATOM 2817 C CA . ALA A 1 339 ? -11.703 5.773 24.688 1 95.19 339 ALA A CA 1
ATOM 2818 C C . ALA A 1 339 ? -12.117 6.051 26.125 1 95.19 339 ALA A C 1
ATOM 2820 O O . ALA A 1 339 ? -12.609 5.16 26.828 1 95.19 339 ALA A O 1
ATOM 2821 N N . GLN A 1 340 ? -11.977 7.223 26.562 1 93.81 340 GLN A N 1
ATOM 2822 C CA . GLN A 1 340 ? -12.336 7.621 27.922 1 93.81 340 GLN A CA 1
ATOM 2823 C C . GLN A 1 340 ? -13.852 7.59 28.109 1 93.81 340 GLN A C 1
ATOM 2825 O O . GLN A 1 340 ? -14.328 7.289 29.203 1 93.81 340 GLN A O 1
ATOM 2830 N N . THR A 1 341 ? -14.562 7.977 27.094 1 95 341 THR A N 1
ATOM 2831 C CA . THR A 1 341 ? -16.016 7.984 27.156 1 95 341 THR A CA 1
ATOM 2832 C C . THR A 1 341 ? -16.625 7.418 25.875 1 95 341 THR A C 1
ATOM 2834 O O . THR A 1 341 ? -15.93 7.285 24.875 1 95 341 THR A O 1
ATOM 2837 N N . GLU A 1 342 ? -17.875 7.086 25.922 1 93.69 342 GLU A N 1
ATOM 2838 C CA . GLU A 1 342 ? -18.578 6.574 24.766 1 93.69 342 GLU A CA 1
ATOM 2839 C C . GLU A 1 342 ? -18.703 7.633 23.672 1 93.69 342 GLU A C 1
ATOM 2841 O O . GLU A 1 342 ? -18.672 7.312 22.484 1 93.69 342 GLU A O 1
ATOM 2846 N N . ASN A 1 343 ? -18.844 8.812 24.109 1 96.25 343 ASN A N 1
ATOM 2847 C CA . ASN A 1 343 ? -18.938 9.906 23.156 1 96.25 343 ASN A CA 1
ATOM 2848 C C . ASN A 1 343 ? -17.641 10.062 22.344 1 96.25 343 ASN A C 1
ATOM 2850 O O . ASN A 1 343 ? -17.688 10.289 21.141 1 96.25 343 ASN A O 1
ATOM 2854 N N . ILE A 1 344 ? -16.562 9.977 23.016 1 96.31 344 ILE A N 1
ATOM 2855 C CA . ILE A 1 344 ? -15.266 10.07 22.344 1 96.31 344 ILE A CA 1
ATOM 2856 C C . ILE A 1 344 ? -15.102 8.914 21.359 1 96.31 344 ILE A C 1
ATOM 2858 O O . ILE A 1 344 ? -14.617 9.102 20.25 1 96.31 344 ILE A O 1
ATOM 2862 N N . LYS A 1 345 ? -15.484 7.742 21.797 1 96.31 345 LYS A N 1
ATOM 2863 C CA . LYS A 1 345 ? -15.445 6.578 20.906 1 96.31 345 LYS A CA 1
ATOM 2864 C C . LYS A 1 345 ? -16.266 6.824 19.641 1 96.31 345 LYS A C 1
ATOM 2866 O O . LYS A 1 345 ? -15.773 6.625 18.531 1 96.31 345 LYS A O 1
ATOM 2871 N N . ARG A 1 346 ? -17.422 7.246 19.828 1 96.38 346 ARG A N 1
ATOM 2872 C CA . ARG A 1 346 ? -18.328 7.492 18.703 1 96.38 346 ARG A CA 1
ATOM 2873 C C . ARG A 1 346 ? -17.766 8.562 17.781 1 96.38 346 ARG A C 1
ATOM 2875 O O . ARG A 1 346 ? -17.891 8.461 16.562 1 96.38 346 ARG A O 1
ATOM 2882 N N . THR A 1 347 ? -17.219 9.562 18.359 1 97.44 347 THR A N 1
ATOM 2883 C CA . THR A 1 347 ? -16.625 10.641 17.562 1 97.44 347 THR A CA 1
ATOM 2884 C C . THR A 1 347 ? -15.477 10.125 16.719 1 97.44 347 THR A C 1
ATOM 2886 O O . THR A 1 347 ? -15.375 10.461 15.531 1 97.44 347 THR A O 1
ATOM 2889 N N . TRP A 1 348 ? -14.625 9.336 17.281 1 97.75 348 TRP A N 1
ATOM 2890 C CA . TRP A 1 348 ? -13.508 8.758 16.531 1 97.75 348 TRP A CA 1
ATOM 2891 C C . TRP A 1 348 ? -14.008 7.902 15.375 1 97.75 348 TRP A C 1
ATOM 2893 O O . TRP A 1 348 ? -13.531 8.031 14.25 1 97.75 348 TRP A O 1
ATOM 2903 N N . ILE A 1 349 ? -14.906 7.062 15.664 1 97.56 349 ILE A N 1
ATOM 2904 C CA . ILE A 1 349 ? -15.445 6.176 14.641 1 97.56 349 ILE A CA 1
ATOM 2905 C C . ILE A 1 349 ? -16.062 7.004 13.516 1 97.56 349 ILE A C 1
ATOM 2907 O O . ILE A 1 349 ? -15.852 6.727 12.336 1 97.56 349 ILE A O 1
ATOM 2911 N N . ALA A 1 350 ? -16.781 7.984 13.914 1 97.81 350 ALA A N 1
ATOM 2912 C CA . ALA A 1 350 ? -17.438 8.852 12.938 1 97.81 350 ALA A CA 1
ATOM 2913 C C . ALA A 1 350 ? -16.406 9.602 12.094 1 97.81 350 ALA A C 1
ATOM 2915 O O . ALA A 1 350 ? -16.547 9.688 10.867 1 97.81 350 ALA A O 1
ATOM 2916 N N . GLN A 1 351 ? -15.406 10.195 12.75 1 98 351 GLN A N 1
ATOM 2917 C CA . GLN A 1 351 ? -14.375 10.961 12.055 1 98 351 GLN A CA 1
ATOM 2918 C C . GLN A 1 351 ? -13.586 10.07 11.102 1 98 351 GLN A C 1
ATOM 2920 O O . GLN A 1 351 ? -13.305 10.469 9.969 1 98 351 GLN A O 1
ATOM 2925 N N . ILE A 1 352 ? -13.258 8.898 11.508 1 98.38 352 ILE A N 1
ATOM 2926 C CA . ILE A 1 352 ? -12.5 7.969 10.672 1 98.38 352 ILE A CA 1
ATOM 2927 C C . ILE A 1 352 ? -13.336 7.555 9.469 1 98.38 352 ILE A C 1
ATOM 2929 O O . ILE A 1 352 ? -12.852 7.562 8.336 1 98.38 352 ILE A O 1
ATOM 2933 N N . THR A 1 353 ? -14.562 7.203 9.742 1 97.69 353 THR A N 1
ATOM 2934 C CA . THR A 1 353 ? -15.461 6.781 8.672 1 97.69 353 THR A CA 1
ATOM 2935 C C . THR A 1 353 ? -15.641 7.895 7.648 1 97.69 353 THR A C 1
ATOM 2937 O O . THR A 1 353 ? -15.609 7.648 6.441 1 97.69 353 THR A O 1
ATOM 2940 N N . ALA A 1 354 ? -15.82 9.055 8.156 1 97.56 354 ALA A N 1
ATOM 2941 C CA . ALA A 1 354 ? -15.969 10.203 7.27 1 97.56 354 ALA A CA 1
ATOM 2942 C C . ALA A 1 354 ? -14.703 10.422 6.445 1 97.56 354 ALA A C 1
ATOM 2944 O O . ALA A 1 354 ? -14.773 10.703 5.246 1 97.56 354 ALA A O 1
ATOM 2945 N N . ALA A 1 355 ? -13.586 10.367 7.09 1 97.69 355 ALA A N 1
ATOM 2946 C CA . ALA A 1 355 ? -12.305 10.562 6.402 1 97.69 355 ALA A CA 1
ATOM 2947 C C . ALA A 1 355 ? -12.109 9.516 5.312 1 97.69 355 ALA A C 1
ATOM 2949 O O . ALA A 1 355 ? -11.656 9.836 4.207 1 97.69 355 ALA A O 1
ATOM 2950 N N . ILE A 1 356 ? -12.422 8.289 5.613 1 97.38 356 ILE A N 1
ATOM 2951 C CA . ILE A 1 356 ? -12.305 7.199 4.645 1 97.38 356 ILE A CA 1
ATOM 2952 C C . ILE A 1 356 ? -13.203 7.484 3.443 1 97.38 356 ILE A C 1
ATOM 2954 O O . ILE A 1 356 ? -12.773 7.336 2.295 1 97.38 356 ILE A O 1
ATOM 2958 N N . SER A 1 357 ? -14.391 7.871 3.715 1 95.94 357 SER A N 1
ATOM 2959 C CA . SER A 1 357 ? -15.352 8.164 2.656 1 95.94 357 SER A CA 1
ATOM 2960 C C . SER A 1 357 ? -14.867 9.305 1.77 1 95.94 357 SER A C 1
ATOM 2962 O O . SER A 1 357 ? -14.914 9.203 0.541 1 95.94 357 SER A O 1
ATOM 2964 N N . CYS A 1 358 ? -14.414 10.344 2.367 1 95.31 358 CYS A N 1
ATOM 2965 C CA . CYS A 1 358 ? -13.914 11.492 1.626 1 95.31 358 CYS A CA 1
ATOM 2966 C C . CYS A 1 358 ? -12.695 11.125 0.788 1 95.31 358 CYS A C 1
ATOM 2968 O O . CYS A 1 358 ? -12.562 11.57 -0.351 1 95.31 358 CYS A O 1
ATOM 2970 N N . PHE A 1 359 ? -11.867 10.398 1.325 1 94.5 359 PHE A N 1
ATOM 2971 C CA . PHE A 1 359 ? -10.656 9.961 0.64 1 94.5 359 PHE A CA 1
ATOM 2972 C C . PHE A 1 359 ? -11 9.117 -0.585 1 94.5 359 PHE A C 1
ATOM 2974 O O . PHE A 1 359 ? -10.445 9.328 -1.665 1 94.5 359 PHE A O 1
ATOM 2981 N N . THR A 1 360 ? -11.836 8.172 -0.367 1 92.31 360 THR A N 1
ATOM 2982 C CA . THR A 1 360 ? -12.25 7.289 -1.447 1 92.31 360 THR A CA 1
ATOM 2983 C C . THR A 1 360 ? -12.891 8.086 -2.58 1 92.31 360 THR A C 1
ATOM 2985 O O . THR A 1 360 ? -12.625 7.828 -3.756 1 92.31 360 THR A O 1
ATOM 2988 N N . LYS A 1 361 ? -13.672 9 -2.248 1 89.75 361 LYS A N 1
ATOM 2989 C CA . LYS A 1 361 ? -14.32 9.852 -3.238 1 89.75 361 LYS A CA 1
ATOM 2990 C C . LYS A 1 361 ? -13.297 10.664 -4.023 1 89.75 361 LYS A C 1
ATOM 2992 O O . LYS A 1 361 ? -13.422 10.828 -5.238 1 89.75 361 LYS A O 1
ATOM 2997 N N . SER A 1 362 ? -12.375 11.133 -3.33 1 87.69 362 SER A N 1
ATOM 2998 C CA . SER A 1 362 ? -11.328 11.93 -3.971 1 87.69 362 SER A CA 1
ATOM 2999 C C . SER A 1 362 ? -10.5 11.094 -4.934 1 87.69 362 SER A C 1
ATOM 3001 O O . SER A 1 362 ? -10.117 11.562 -6.008 1 87.69 362 SER A O 1
ATOM 3003 N N . GLN A 1 363 ? -10.188 9.883 -4.578 1 85.62 363 GLN A N 1
ATOM 3004 C CA . GLN A 1 363 ? -9.43 8.984 -5.438 1 85.62 363 GLN A CA 1
ATOM 3005 C C . GLN A 1 363 ? -10.203 8.641 -6.703 1 85.62 363 GLN A C 1
ATOM 3007 O O . GLN A 1 363 ? -9.617 8.531 -7.785 1 85.62 363 GLN A O 1
ATOM 3012 N N . GLU A 1 364 ? -11.414 8.477 -6.539 1 80.19 364 GLU A N 1
ATOM 3013 C CA . GLU A 1 364 ? -12.266 8.18 -7.688 1 80.19 364 GLU A CA 1
ATOM 3014 C C . GLU A 1 364 ? -12.32 9.359 -8.656 1 80.19 364 GLU A C 1
ATOM 3016 O O . GLU A 1 364 ? -12.305 9.172 -9.875 1 80.19 364 GLU A O 1
ATOM 3021 N N . THR A 1 365 ? -12.367 10.477 -8.133 1 76.31 365 THR A N 1
ATOM 3022 C CA . THR A 1 365 ? -12.414 11.68 -8.953 1 76.31 365 THR A CA 1
ATOM 3023 C C . THR A 1 365 ? -11.109 11.875 -9.711 1 76.31 365 THR A C 1
ATOM 3025 O O . THR A 1 365 ? -11.117 12.281 -10.875 1 76.31 365 THR A O 1
ATOM 3028 N N . LYS A 1 366 ? -10.086 11.633 -9.109 1 73 366 LYS A N 1
ATOM 3029 C CA . LYS A 1 366 ? -8.789 11.758 -9.758 1 73 366 LYS A CA 1
ATOM 3030 C C . LYS A 1 366 ? -8.641 10.742 -10.891 1 73 366 LYS A C 1
ATOM 3032 O O . LYS A 1 366 ? -8.062 11.047 -11.938 1 73 366 LYS A O 1
ATOM 3037 N N . LYS A 1 367 ? -9.109 9.562 -10.578 1 68.12 367 LYS A N 1
ATOM 3038 C CA . LYS A 1 367 ? -9.062 8.523 -11.609 1 68.12 367 LYS A CA 1
ATOM 3039 C C . LYS A 1 367 ? -9.914 8.914 -12.812 1 68.12 367 LYS A C 1
ATOM 3041 O O . LYS A 1 367 ? -9.523 8.664 -13.961 1 68.12 367 LYS A O 1
ATOM 3046 N N . MET A 1 368 ? -10.938 9.594 -12.531 1 63.12 368 MET A N 1
ATOM 3047 C CA . MET A 1 368 ? -11.82 10.055 -13.602 1 63.12 368 MET A CA 1
ATOM 3048 C C . MET A 1 368 ? -11.195 11.227 -14.352 1 63.12 368 MET A C 1
ATOM 3050 O O . MET A 1 368 ? -11.312 11.312 -15.578 1 63.12 368 MET A O 1
ATOM 3054 N N . SER A 1 369 ? -10.578 12.148 -13.594 1 61.28 369 SER A N 1
ATOM 3055 C CA . SER A 1 369 ? -9.945 13.297 -14.234 1 61.28 369 SER A CA 1
ATOM 3056 C C . SER A 1 369 ? -8.773 12.867 -15.102 1 61.28 369 SER A C 1
ATOM 3058 O O . SER A 1 369 ? -8.508 13.477 -16.141 1 61.28 369 SER A O 1
ATOM 3060 N N . SER A 1 370 ? -8.016 12.016 -14.57 1 57.84 370 SER A N 1
ATOM 3061 C CA . SER A 1 370 ? -6.922 11.516 -15.391 1 57.84 370 SER A CA 1
ATOM 3062 C C . SER A 1 370 ? -7.441 10.906 -16.688 1 57.84 370 SER A C 1
ATOM 3064 O O . SER A 1 370 ? -6.754 10.945 -17.719 1 57.84 370 SER A O 1
ATOM 3066 N N . PHE A 1 371 ? -8.672 10.547 -16.625 1 51.22 371 PHE A N 1
ATOM 3067 C CA . PHE A 1 371 ? -9.32 10.055 -17.844 1 51.22 371 PHE A CA 1
ATOM 3068 C C . PHE A 1 371 ? -9.727 11.211 -18.734 1 51.22 371 PHE A C 1
ATOM 3070 O O . PHE A 1 371 ? -9.789 11.062 -19.969 1 51.22 371 PHE A O 1
ATOM 3077 N N . THR A 1 372 ? -10.008 12.352 -18.109 1 48.78 372 THR A N 1
ATOM 3078 C CA . THR A 1 372 ? -10.516 13.469 -18.906 1 48.78 372 THR A CA 1
ATOM 3079 C C . THR A 1 372 ? -9.375 14.359 -19.391 1 48.78 372 THR A C 1
ATOM 3081 O O . THR A 1 372 ? -9.602 15.477 -19.859 1 48.78 372 THR A O 1
ATOM 3084 N N . LEU A 1 373 ? -8.234 14.102 -19.031 1 45.91 373 LEU A N 1
ATOM 3085 C CA . LEU A 1 373 ? -7.328 15.07 -19.656 1 45.91 373 LEU A CA 1
ATOM 3086 C C . LEU A 1 373 ? -7.43 15.016 -21.172 1 45.91 373 LEU A C 1
ATOM 3088 O O . LEU A 1 373 ? -7.281 13.945 -21.766 1 45.91 373 LEU A O 1
ATOM 3092 N N . PRO A 1 374 ? -7.949 16.109 -21.766 1 38.66 374 PRO A N 1
ATOM 3093 C CA . PRO A 1 374 ? -8.188 16.219 -23.203 1 38.66 374 PRO A CA 1
ATOM 3094 C C . PRO A 1 374 ? -6.941 15.906 -24.031 1 38.66 374 PRO A C 1
ATOM 3096 O O . PRO A 1 374 ? -5.82 16.188 -23.594 1 38.66 374 PRO A O 1
ATOM 3099 N N . ALA A 1 375 ? -7.023 14.992 -25 1 39.78 375 ALA A N 1
ATOM 3100 C CA . ALA A 1 375 ? -6.117 14.859 -26.141 1 39.78 375 ALA A CA 1
ATOM 3101 C C . ALA A 1 375 ? -5.719 16.219 -26.703 1 39.78 375 ALA A C 1
ATOM 3103 O O . ALA A 1 375 ? -6.578 17.062 -26.969 1 39.78 375 ALA A O 1
ATOM 3104 N N . GLU A 1 376 ? -4.645 16.797 -26.328 1 33.88 376 GLU A N 1
ATOM 3105 C CA . GLU A 1 376 ? -4.137 17.938 -27.094 1 33.88 376 GLU A CA 1
ATOM 3106 C C . GLU A 1 376 ? -4.41 17.766 -28.578 1 33.88 376 GLU A C 1
ATOM 3108 O O . GLU A 1 376 ? -4.172 16.703 -29.156 1 33.88 376 GLU A O 1
ATOM 3113 N N . SER A 1 377 ? -5.324 18.484 -29.172 1 32.25 377 SER A N 1
ATOM 3114 C CA . SER A 1 377 ? -5.586 18.781 -30.578 1 32.25 377 SER A CA 1
ATOM 3115 C C . SER A 1 377 ? -4.293 19.016 -31.344 1 32.25 377 SER A C 1
ATOM 3117 O O . SER A 1 377 ? -3.467 19.844 -30.938 1 32.25 377 SER A O 1
ATOM 3119 N N . SER A 1 378 ? -3.748 18 -31.969 1 31.58 378 SER A N 1
ATOM 3120 C CA . SER A 1 378 ? -2.77 18.109 -33.062 1 31.58 378 SER A CA 1
ATOM 3121 C C . SER A 1 378 ? -3.162 19.203 -34.031 1 31.58 378 SER A C 1
ATOM 3123 O O . SER A 1 378 ? -3.674 18.922 -35.125 1 31.58 378 SER A O 1
ATOM 3125 N N . GLU A 1 379 ? -3.959 20.188 -33.656 1 23.55 379 GLU A N 1
ATOM 3126 C CA . GLU A 1 379 ? -4.09 21.188 -34.719 1 23.55 379 GLU A CA 1
ATOM 3127 C C . GLU A 1 379 ? -2.764 21.891 -34.969 1 23.55 379 GLU A C 1
ATOM 3129 O O . GLU A 1 379 ? -2.656 22.703 -35.906 1 23.55 379 GLU A O 1
ATOM 3134 N N . ILE A 1 380 ? -1.532 21.453 -34.625 1 21.73 380 ILE A N 1
ATOM 3135 C CA . ILE A 1 380 ? -0.669 22.094 -35.594 1 21.73 380 ILE A CA 1
ATOM 3136 C C . ILE A 1 380 ? -0.53 21.219 -36.812 1 21.73 380 ILE A C 1
ATOM 3138 O O . ILE A 1 380 ? -0.326 20 -36.719 1 21.73 380 ILE A O 1
ATOM 3142 N N . MET B 1 1 ? 2.391 -47.656 -26.938 1 82.38 1 MET B N 1
ATOM 3143 C CA . MET B 1 1 ? 1.679 -47.219 -25.75 1 82.38 1 MET B CA 1
ATOM 3144 C C . MET B 1 1 ? 0.511 -48.125 -25.438 1 82.38 1 MET B C 1
ATOM 3146 O O . MET B 1 1 ? 0.279 -48.469 -24.266 1 82.38 1 MET B O 1
ATOM 3150 N N . CYS B 1 2 ? -0.054 -48.75 -26.516 1 79.19 2 CYS B N 1
ATOM 3151 C CA . CYS B 1 2 ? -1.21 -49.594 -26.297 1 79.19 2 CYS B CA 1
ATOM 3152 C C . CYS B 1 2 ? -0.796 -50.906 -25.641 1 79.19 2 CYS B C 1
ATOM 3154 O O . CYS B 1 2 ? -1.557 -51.5 -24.859 1 79.19 2 CYS B O 1
ATOM 3156 N N . ILE B 1 3 ? 0.421 -51.312 -25.922 1 84.75 3 ILE B N 1
ATOM 3157 C CA . ILE B 1 3 ? 0.918 -52.531 -25.312 1 84.75 3 ILE B CA 1
ATOM 3158 C C . ILE B 1 3 ? 1.003 -52.375 -23.797 1 84.75 3 ILE B C 1
ATOM 3160 O O . ILE B 1 3 ? 0.571 -53.25 -23.047 1 84.75 3 ILE B O 1
ATOM 3164 N N . PHE B 1 4 ? 1.527 -51.281 -23.469 1 90.62 4 PHE B N 1
ATOM 3165 C CA . PHE B 1 4 ? 1.659 -50.969 -22.047 1 90.62 4 PHE B CA 1
ATOM 3166 C C . PHE B 1 4 ? 0.291 -50.906 -21.391 1 90.62 4 PHE B C 1
ATOM 3168 O O . PHE B 1 4 ? 0.085 -51.469 -20.312 1 90.62 4 PHE B O 1
ATOM 3175 N N . MET B 1 5 ? -0.6 -50.281 -22 1 91.44 5 MET B N 1
ATOM 3176 C CA . MET B 1 5 ? -1.933 -50.094 -21.438 1 91.44 5 MET B CA 1
ATOM 3177 C C . MET B 1 5 ? -2.676 -51.438 -21.344 1 91.44 5 MET B C 1
ATOM 3179 O O . MET B 1 5 ? -3.258 -51.75 -20.297 1 91.44 5 MET B O 1
ATOM 3183 N N . ASN B 1 6 ? -2.633 -52.156 -22.375 1 90.75 6 ASN B N 1
ATOM 3184 C CA . ASN B 1 6 ? -3.346 -53.438 -22.422 1 90.75 6 ASN B CA 1
ATOM 3185 C C . ASN B 1 6 ? -2.762 -54.438 -21.422 1 90.75 6 ASN B C 1
ATOM 3187 O O . ASN B 1 6 ? -3.5 -55.188 -20.797 1 90.75 6 ASN B O 1
ATOM 3191 N N . THR B 1 7 ? -1.453 -54.438 -21.375 1 91.38 7 THR B N 1
ATOM 3192 C CA . THR B 1 7 ? -0.805 -55.312 -20.422 1 91.38 7 THR B CA 1
ATOM 3193 C C . THR B 1 7 ? -1.206 -54.938 -18.984 1 91.38 7 THR B C 1
ATOM 3195 O O . THR B 1 7 ? -1.47 -55.812 -18.172 1 91.38 7 THR B O 1
ATOM 3198 N N . LEU B 1 8 ? -1.241 -53.656 -18.719 1 93.19 8 LEU B N 1
ATOM 3199 C CA . LEU B 1 8 ? -1.628 -53.219 -17.375 1 93.19 8 LEU B CA 1
ATOM 3200 C C . LEU B 1 8 ? -3.072 -53.594 -17.078 1 93.19 8 LEU B C 1
ATOM 3202 O O . LEU B 1 8 ? -3.381 -54.031 -15.961 1 93.19 8 LEU B O 1
ATOM 3206 N N . LYS B 1 9 ? -3.91 -53.406 -18.047 1 93.12 9 LYS B N 1
ATOM 3207 C CA . LYS B 1 9 ? -5.305 -53.812 -17.906 1 93.12 9 LYS B CA 1
ATOM 3208 C C . LYS B 1 9 ? -5.41 -55.312 -17.578 1 93.12 9 LYS B C 1
ATOM 3210 O O . LYS B 1 9 ? -6.199 -55.688 -16.719 1 93.12 9 LYS B O 1
ATOM 3215 N N . TYR B 1 10 ? -4.621 -56.031 -18.25 1 93.19 10 TYR B N 1
ATOM 3216 C CA . TYR B 1 10 ? -4.59 -57.469 -18.031 1 93.19 10 TYR B CA 1
ATOM 3217 C C . TYR B 1 10 ? -4.141 -57.812 -16.625 1 93.19 10 TYR B C 1
ATOM 3219 O O . TYR B 1 10 ? -4.746 -58.656 -15.953 1 93.19 10 TYR B O 1
ATOM 3227 N N . LEU B 1 11 ? -3.086 -57.188 -16.25 1 93.06 11 LEU B N 1
ATOM 3228 C CA . LEU B 1 11 ? -2.564 -57.406 -14.914 1 93.06 11 LEU B CA 1
ATOM 3229 C C . LEU B 1 11 ? -3.598 -57.031 -13.859 1 93.06 11 LEU B C 1
ATOM 3231 O O . LEU B 1 11 ? -3.756 -57.75 -12.859 1 93.06 11 LEU B O 1
ATOM 3235 N N . GLN B 1 12 ? -4.309 -56.031 -14.102 1 94.06 12 GLN B N 1
ATOM 3236 C CA . GLN B 1 12 ? -5.297 -55.562 -13.133 1 94.06 12 GLN B CA 1
ATOM 3237 C C . GLN B 1 12 ? -6.496 -56.5 -13.07 1 94.06 12 GLN B C 1
ATOM 3239 O O . GLN B 1 12 ? -7.094 -56.688 -12.008 1 94.06 12 GLN B O 1
ATOM 3244 N N . THR B 1 13 ? -6.852 -57 -14.148 1 93.25 13 THR B N 1
ATOM 3245 C CA . THR B 1 13 ? -7.914 -58 -14.164 1 93.25 13 THR B CA 1
ATOM 3246 C C . THR B 1 13 ? -7.531 -59.219 -13.312 1 93.25 13 THR B C 1
ATOM 3248 O O . THR B 1 13 ? -8.406 -59.906 -12.781 1 93.25 13 THR B O 1
ATOM 3251 N N . HIS B 1 14 ? -6.285 -59.438 -13.164 1 94.31 14 HIS B N 1
ATOM 3252 C CA . HIS B 1 14 ? -5.781 -60.562 -12.375 1 94.31 14 HIS B CA 1
ATOM 3253 C C . HIS B 1 14 ? -5.332 -60.094 -10.992 1 94.31 14 HIS B C 1
ATOM 3255 O O . HIS B 1 14 ? -4.52 -60.781 -10.344 1 94.31 14 HIS B O 1
ATOM 3261 N N . GLU B 1 15 ? -5.695 -58.812 -10.688 1 92.38 15 GLU B N 1
ATOM 3262 C CA . GLU B 1 15 ? -5.57 -58.25 -9.336 1 92.38 15 GLU B CA 1
ATOM 3263 C C . GLU B 1 15 ? -4.133 -57.844 -9.039 1 92.38 15 GLU B C 1
ATOM 3265 O O . GLU B 1 15 ? -3.701 -57.875 -7.887 1 92.38 15 GLU B O 1
ATOM 3270 N N . TYR B 1 16 ? -3.418 -57.656 -10.094 1 92.12 16 TYR B N 1
ATOM 3271 C CA . TYR B 1 16 ? -2.084 -57.094 -9.922 1 92.12 16 TYR B CA 1
ATOM 3272 C C . TYR B 1 16 ? -2.084 -55.625 -10.203 1 92.12 16 TYR B C 1
ATOM 3274 O O . TYR B 1 16 ? -2.77 -55.156 -11.117 1 92.12 16 TYR B O 1
ATOM 3282 N N . LEU B 1 17 ? -1.306 -54.75 -9.461 1 93.56 17 LEU B N 1
ATOM 3283 C CA . LEU B 1 17 ? -1.113 -53.312 -9.656 1 93.56 17 LEU B CA 1
ATOM 3284 C C . LEU B 1 17 ? -2.449 -52.594 -9.656 1 93.56 17 LEU B C 1
ATOM 3286 O O . LEU B 1 17 ? -2.678 -51.719 -10.484 1 93.56 17 LEU B O 1
ATOM 3290 N N . LEU B 1 18 ? -3.332 -52.969 -8.82 1 90.06 18 LEU B N 1
ATOM 3291 C CA . LEU B 1 18 ? -4.68 -52.406 -8.75 1 90.06 18 LEU B CA 1
ATOM 3292 C C . LEU B 1 18 ? -4.645 -50.938 -8.336 1 90.06 18 LEU B C 1
ATOM 3294 O O . LEU B 1 18 ? -5.555 -50.188 -8.656 1 90.06 18 LEU B O 1
ATOM 3298 N N . ASP B 1 19 ? -3.654 -50.594 -7.699 1 90.81 19 ASP B N 1
ATOM 3299 C CA . ASP B 1 19 ? -3.549 -49.219 -7.176 1 90.81 19 ASP B CA 1
ATOM 3300 C C . ASP B 1 19 ? -3.094 -48.25 -8.266 1 90.81 19 ASP B C 1
ATOM 3302 O O . ASP B 1 19 ? -3.146 -47.031 -8.078 1 90.81 19 ASP B O 1
ATOM 3306 N N . VAL B 1 20 ? -2.672 -48.812 -9.438 1 91.31 20 VAL B N 1
ATOM 3307 C CA . VAL B 1 20 ? -2.207 -47.969 -10.516 1 91.31 20 VAL B CA 1
ATOM 3308 C C . VAL B 1 20 ? -3.398 -47.438 -11.328 1 91.31 20 VAL B C 1
ATOM 3310 O O . VAL B 1 20 ? -4.203 -48.25 -11.82 1 91.31 20 VAL B O 1
ATOM 3313 N N . ASP B 1 21 ? -3.551 -46.125 -11.43 1 91 21 ASP B N 1
ATOM 3314 C CA . ASP B 1 21 ? -4.645 -45.5 -12.164 1 91 21 ASP B CA 1
ATOM 3315 C C . ASP B 1 21 ? -4.355 -45.469 -13.664 1 91 21 ASP B C 1
ATOM 3317 O O . ASP B 1 21 ? -3.488 -44.719 -14.109 1 91 21 ASP B O 1
ATOM 3321 N N . LEU B 1 22 ? -5.145 -46.156 -14.414 1 90.88 22 LEU B N 1
ATOM 3322 C CA . LEU B 1 22 ? -4.969 -46.281 -15.859 1 90.88 22 LEU B CA 1
ATOM 3323 C C . LEU B 1 22 ? -5.188 -44.906 -16.531 1 90.88 22 LEU B C 1
ATOM 3325 O O . LEU B 1 22 ? -4.438 -44.562 -17.438 1 90.88 22 LEU B O 1
ATOM 3329 N N . TRP B 1 23 ? -6.137 -44.25 -16.094 1 88.69 23 TRP B N 1
ATOM 3330 C CA . TRP B 1 23 ? -6.465 -43 -16.719 1 88.69 23 TRP B CA 1
ATOM 3331 C C . TRP B 1 23 ? -5.383 -41.938 -16.438 1 88.69 23 TRP B C 1
ATOM 3333 O O . TRP B 1 23 ? -5.066 -41.125 -17.297 1 88.69 23 TRP B O 1
ATOM 3343 N N . ARG B 1 24 ? -4.828 -42 -15.32 1 87.88 24 ARG B N 1
ATOM 3344 C CA . ARG B 1 24 ? -3.787 -41.031 -14.953 1 87.88 24 ARG B CA 1
ATOM 3345 C C . ARG B 1 24 ? -2.52 -41.25 -15.773 1 87.88 24 ARG B C 1
ATOM 3347 O O . ARG B 1 24 ? -1.792 -40.312 -16.078 1 87.88 24 ARG B O 1
ATOM 3354 N N . LEU B 1 25 ? -2.307 -42.469 -16.156 1 89.12 25 LEU B N 1
ATOM 3355 C CA . LEU B 1 25 ? -1.086 -42.812 -16.875 1 89.12 25 LEU B CA 1
ATOM 3356 C C . LEU B 1 25 ? -1.273 -42.656 -18.375 1 89.12 25 LEU B C 1
ATOM 3358 O O . LEU B 1 25 ? -0.368 -42.188 -19.078 1 89.12 25 LEU B O 1
ATOM 3362 N N . PHE B 1 26 ? -2.51 -43.031 -18.922 1 91.62 26 PHE B N 1
ATOM 3363 C CA . PHE B 1 26 ? -2.637 -43.156 -20.359 1 91.62 26 PHE B CA 1
ATOM 3364 C C . PHE B 1 26 ? -3.719 -42.219 -20.891 1 91.62 26 PHE B C 1
ATOM 3366 O O . PHE B 1 26 ? -3.904 -42.094 -22.094 1 91.62 26 PHE B O 1
ATOM 3373 N N . ALA B 1 27 ? -4.43 -41.531 -20.031 1 89.81 27 ALA B N 1
ATOM 3374 C CA . ALA B 1 27 ? -5.5 -40.594 -20.406 1 89.81 27 ALA B CA 1
ATOM 3375 C C . ALA B 1 27 ? -6.434 -41.25 -21.422 1 89.81 27 ALA B C 1
ATOM 3377 O O . ALA B 1 27 ? -6.895 -42.375 -21.234 1 89.81 27 ALA B O 1
ATOM 3378 N N . ASN B 1 28 ? -6.75 -40.531 -22.516 1 91.19 28 ASN B N 1
ATOM 3379 C CA . ASN B 1 28 ? -7.676 -41 -23.531 1 91.19 28 ASN B CA 1
ATOM 3380 C C . ASN B 1 28 ? -6.941 -41.719 -24.672 1 91.19 28 ASN B C 1
ATOM 3382 O O . ASN B 1 28 ? -7.289 -41.562 -25.844 1 91.19 28 ASN B O 1
ATOM 3386 N N . LEU B 1 29 ? -5.949 -42.5 -24.375 1 91 29 LEU B N 1
ATOM 3387 C CA . LEU B 1 29 ? -5.113 -43.156 -25.375 1 91 29 LEU B CA 1
ATOM 3388 C C . LEU B 1 29 ? -5.957 -44.031 -26.312 1 91 29 LEU B C 1
ATOM 3390 O O . LEU B 1 29 ? -5.715 -44.062 -27.516 1 91 29 LEU B O 1
ATOM 3394 N N . GLU B 1 30 ? -6.887 -44.688 -25.812 1 90.44 30 GLU B N 1
ATOM 3395 C CA . GLU B 1 30 ? -7.754 -45.531 -26.609 1 90.44 30 GLU B CA 1
ATOM 3396 C C . GLU B 1 30 ? -8.516 -44.719 -27.656 1 90.44 30 GLU B C 1
ATOM 3398 O O . GLU B 1 30 ? -8.586 -45.125 -28.828 1 90.44 30 GLU B O 1
ATOM 3403 N N . GLU B 1 31 ? -9.047 -43.719 -27.141 1 90.94 31 GLU B N 1
ATOM 3404 C CA . GLU B 1 31 ? -9.75 -42.812 -28.047 1 90.94 31 GLU B CA 1
ATOM 3405 C C . GLU B 1 31 ? -8.812 -42.25 -29.109 1 90.94 31 GLU B C 1
ATOM 3407 O O . GLU B 1 31 ? -9.172 -42.188 -30.297 1 90.94 31 GLU B O 1
ATOM 3412 N N . LEU B 1 32 ? -7.672 -41.875 -28.688 1 92.12 32 LEU B N 1
ATOM 3413 C CA . LEU B 1 32 ? -6.68 -41.344 -29.609 1 92.12 32 LEU B CA 1
ATOM 3414 C C . LEU B 1 32 ? -6.277 -42.375 -30.656 1 92.12 32 LEU B C 1
ATOM 3416 O O . LEU B 1 32 ? -6.156 -42.062 -31.844 1 92.12 32 LEU B O 1
ATOM 3420 N N . SER B 1 33 ? -6.066 -43.562 -30.281 1 90.62 33 SER B N 1
ATOM 3421 C CA . SER B 1 33 ? -5.707 -44.656 -31.188 1 90.62 33 SER B CA 1
ATOM 3422 C C . SER B 1 33 ? -6.816 -44.938 -32.188 1 90.62 33 SER B C 1
ATOM 3424 O O . SER B 1 33 ? -6.551 -45.125 -33.375 1 90.62 33 SER B O 1
ATOM 3426 N N . GLN B 1 34 ? -7.992 -44.906 -31.703 1 91.12 34 GLN B N 1
ATOM 3427 C CA . GLN B 1 34 ? -9.141 -45.156 -32.562 1 91.12 34 GLN B CA 1
ATOM 3428 C C . GLN B 1 34 ? -9.297 -44.062 -33.594 1 91.12 34 GLN B C 1
ATOM 3430 O O . GLN B 1 34 ? -9.562 -44.344 -34.781 1 91.12 34 GLN B O 1
ATOM 3435 N N . THR B 1 35 ? -9.195 -42.906 -33.125 1 91.5 35 THR B N 1
ATOM 3436 C CA . THR B 1 35 ? -9.32 -41.75 -34.031 1 91.5 35 THR B CA 1
ATOM 3437 C C . THR B 1 35 ? -8.211 -41.781 -35.094 1 91.5 35 THR B C 1
ATOM 3439 O O . THR B 1 35 ? -8.469 -41.531 -36.25 1 91.5 35 THR B O 1
ATOM 3442 N N . SER B 1 36 ? -7.012 -42.031 -34.688 1 88.94 36 SER B N 1
ATOM 3443 C CA . SER B 1 36 ? -5.883 -42.125 -35.625 1 88.94 36 SER B CA 1
ATOM 3444 C C . SER B 1 36 ? -6.059 -43.281 -36.594 1 88.94 36 SER B C 1
ATOM 3446 O O . SER B 1 36 ? -5.781 -43.094 -37.781 1 88.94 36 SER B O 1
ATOM 3448 N N . PHE B 1 37 ? -6.512 -44.312 -36.062 1 90.75 37 PHE B N 1
ATOM 3449 C CA . PHE B 1 37 ? -6.766 -45.469 -36.938 1 90.75 37 PHE B CA 1
ATOM 3450 C C . PHE B 1 37 ? -7.863 -45.188 -37.938 1 90.75 37 PHE B C 1
ATOM 3452 O O . PHE B 1 37 ? -7.754 -45.562 -39.094 1 90.75 37 PHE B O 1
ATOM 3459 N N . GLY B 1 38 ? -8.875 -44.594 -37.469 1 90.69 38 GLY B N 1
ATOM 3460 C CA . GLY B 1 38 ? -9.93 -44.188 -38.375 1 90.69 38 GLY B CA 1
ATOM 3461 C C . GLY B 1 38 ? -9.453 -43.25 -39.469 1 90.69 38 GLY B C 1
ATOM 3462 O O . GLY B 1 38 ? -9.844 -43.406 -40.625 1 90.69 38 GLY B O 1
ATOM 3463 N N . PHE B 1 39 ? -8.68 -42.406 -39.125 1 90.69 39 PHE B N 1
ATOM 3464 C CA . PHE B 1 39 ? -8.125 -41.469 -40.062 1 90.69 39 PHE B CA 1
ATOM 3465 C C . PHE B 1 39 ? -7.285 -42.156 -41.125 1 90.69 39 PHE B C 1
ATOM 3467 O O . PHE B 1 39 ? -7.48 -41.938 -42.344 1 90.69 39 PHE B O 1
ATOM 3474 N N . VAL B 1 40 ? -6.41 -43.031 -40.75 1 89.44 40 VAL B N 1
ATOM 3475 C CA . VAL B 1 40 ? -5.512 -43.75 -41.656 1 89.44 40 VAL B CA 1
ATOM 3476 C C . VAL B 1 40 ? -6.324 -44.656 -42.562 1 89.44 40 VAL B C 1
ATOM 3478 O O . VAL B 1 40 ? -6.055 -44.719 -43.781 1 89.44 40 VAL B O 1
ATOM 3481 N N . ASN B 1 41 ? -7.27 -45.25 -42 1 91.12 41 ASN B N 1
ATOM 3482 C CA . ASN B 1 41 ? -8.109 -46.125 -42.781 1 91.12 41 ASN B CA 1
ATOM 3483 C C . ASN B 1 41 ? -8.898 -45.375 -43.844 1 91.12 41 ASN B C 1
ATOM 3485 O O . ASN B 1 41 ? -9.062 -45.844 -44.969 1 91.12 41 ASN B O 1
ATOM 3489 N N . SER B 1 42 ? -9.383 -44.281 -43.469 1 88.44 42 SER B N 1
ATOM 3490 C CA . SER B 1 42 ? -10.109 -43.438 -44.406 1 88.44 42 SER B CA 1
ATOM 3491 C C . SER B 1 42 ? -9.211 -42.969 -45.531 1 88.44 42 SER B C 1
ATOM 3493 O O . SER B 1 42 ? -9.625 -42.938 -46.688 1 88.44 42 SER B O 1
ATOM 3495 N N . LEU B 1 43 ? -8.008 -42.719 -45.219 1 86.94 43 LEU B N 1
ATOM 3496 C CA . LEU B 1 43 ? -7.043 -42.281 -46.219 1 86.94 43 LEU B CA 1
ATOM 3497 C C . LEU B 1 43 ? -6.676 -43.406 -47.156 1 86.94 43 LEU B C 1
ATOM 3499 O O . LEU B 1 43 ? -6.594 -43.219 -48.375 1 86.94 43 LEU B O 1
ATOM 3503 N N . LEU B 1 44 ? -6.516 -44.562 -46.594 1 87.5 44 LEU B N 1
ATOM 3504 C CA . LEU B 1 44 ? -6.156 -45.75 -47.375 1 87.5 44 LEU B CA 1
ATOM 3505 C C . LEU B 1 44 ? -7.281 -46.125 -48.312 1 87.5 44 LEU B C 1
ATOM 3507 O O . LEU B 1 44 ? -7.023 -46.531 -49.469 1 87.5 44 LEU B O 1
ATOM 3511 N N . ARG B 1 45 ? -8.43 -46 -47.844 1 85.19 45 ARG B N 1
ATOM 3512 C CA . ARG B 1 45 ? -9.578 -46.281 -48.719 1 85.19 45 ARG B CA 1
ATOM 3513 C C . ARG B 1 45 ? -9.609 -45.344 -49.906 1 85.19 45 ARG B C 1
ATOM 3515 O O . ARG B 1 45 ? -9.898 -45.781 -51.031 1 85.19 45 ARG B O 1
ATOM 3522 N N . ILE B 1 46 ? -9.305 -44.094 -49.719 1 81.62 46 ILE B N 1
ATOM 3523 C CA . ILE B 1 46 ? -9.289 -43.125 -50.812 1 81.62 46 ILE B CA 1
ATOM 3524 C C . ILE B 1 46 ? -8.195 -43.5 -51.812 1 81.62 46 ILE B C 1
ATOM 3526 O O . ILE B 1 46 ? -8.414 -43.438 -53.031 1 81.62 46 ILE B O 1
ATOM 3530 N N . PHE B 1 47 ? -7.078 -43.906 -51.312 1 81 47 PHE B N 1
ATOM 3531 C CA . PHE B 1 47 ? -5.957 -44.281 -52.188 1 81 47 PHE B CA 1
ATOM 3532 C C . PHE B 1 47 ? -6.266 -45.531 -52.969 1 81 47 PHE B C 1
ATOM 3534 O O . PHE B 1 47 ? -5.918 -45.625 -54.156 1 81 47 PHE B O 1
ATOM 3541 N N . LYS B 1 48 ? -6.906 -46.438 -52.375 1 82.81 48 LYS B N 1
ATOM 3542 C CA . LYS B 1 48 ? -7.285 -47.656 -53.062 1 82.81 48 LYS B CA 1
ATOM 3543 C C . LYS B 1 48 ? -8.289 -47.344 -54.188 1 82.81 48 LYS B C 1
ATOM 3545 O O . LYS B 1 48 ? -8.172 -47.906 -55.281 1 82.81 48 LYS B O 1
ATOM 3550 N N . ASP B 1 49 ? -9.234 -46.531 -53.875 1 78.06 49 ASP B N 1
ATOM 3551 C CA . ASP B 1 49 ? -10.234 -46.156 -54.844 1 78.06 49 ASP B CA 1
ATOM 3552 C C . ASP B 1 49 ? -9.594 -45.438 -56.031 1 78.06 49 ASP B C 1
ATOM 3554 O O . ASP B 1 49 ? -10.031 -45.594 -57.156 1 78.06 49 ASP B O 1
ATOM 3558 N N . TYR B 1 50 ? -8.617 -44.625 -55.656 1 73.12 50 TYR B N 1
ATOM 3559 C CA . TYR B 1 50 ? -7.914 -43.875 -56.688 1 73.12 50 TYR B CA 1
ATOM 3560 C C . TYR B 1 50 ? -7.156 -44.812 -57.625 1 73.12 50 TYR B C 1
ATOM 3562 O O . TYR B 1 50 ? -7.113 -44.594 -58.844 1 73.12 50 TYR B O 1
ATOM 3570 N N . VAL B 1 51 ? -6.562 -45.781 -57.062 1 71.69 51 VAL B N 1
ATOM 3571 C CA . VAL B 1 51 ? -5.785 -46.719 -57.844 1 71.69 51 VAL B CA 1
ATOM 3572 C C . VAL B 1 51 ? -6.723 -47.562 -58.688 1 71.69 51 VAL B C 1
ATOM 3574 O O . VAL B 1 51 ? -6.422 -47.875 -59.844 1 71.69 51 VAL B O 1
ATOM 3577 N N . ASP B 1 52 ? -7.82 -47.875 -58.125 1 71.19 52 ASP B N 1
ATOM 3578 C CA . ASP B 1 52 ? -8.75 -48.75 -58.812 1 71.19 52 ASP B CA 1
ATOM 3579 C C . ASP B 1 52 ? -9.586 -47.969 -59.844 1 71.19 52 ASP B C 1
ATOM 3581 O O . ASP B 1 52 ? -9.914 -48.469 -60.906 1 71.19 52 ASP B O 1
ATOM 3585 N N . ILE B 1 53 ? -10.211 -46.781 -59.312 1 62.31 53 ILE B N 1
ATOM 3586 C CA . ILE B 1 53 ? -11.203 -46.125 -60.156 1 62.31 53 ILE B CA 1
ATOM 3587 C C . ILE B 1 53 ? -10.562 -44.938 -60.906 1 62.31 53 ILE B C 1
ATOM 3589 O O . ILE B 1 53 ? -9.93 -44.094 -60.312 1 62.31 53 ILE B O 1
ATOM 3593 N N . CYS B 1 54 ? -9.875 -45.156 -62.156 1 54.69 54 CYS B N 1
ATOM 3594 C CA . CYS B 1 54 ? -9.328 -44.156 -63.062 1 54.69 54 CYS B CA 1
ATOM 3595 C C . CYS B 1 54 ? -10.07 -42.812 -62.938 1 54.69 54 CYS B C 1
ATOM 3597 O O . CYS B 1 54 ? -9.562 -41.781 -63.344 1 54.69 54 CYS B O 1
ATOM 3599 N N . GLU B 1 55 ? -11.414 -42.656 -62.812 1 50.53 55 GLU B N 1
ATOM 3600 C CA . GLU B 1 55 ? -12.172 -41.5 -63.312 1 50.53 55 GLU B CA 1
ATOM 3601 C C . GLU B 1 55 ? -12.516 -40.531 -62.188 1 50.53 55 GLU B C 1
ATOM 3603 O O . GLU B 1 55 ? -13.039 -39.438 -62.406 1 50.53 55 GLU B O 1
ATOM 3608 N N . THR B 1 56 ? -12.773 -40.906 -60.938 1 52.84 56 THR B N 1
ATOM 3609 C CA . THR B 1 56 ? -13.422 -39.938 -60.062 1 52.84 56 THR B CA 1
ATOM 3610 C C . THR B 1 56 ? -12.391 -39 -59.438 1 52.84 56 THR B C 1
ATOM 3612 O O . THR B 1 56 ? -11.227 -39.375 -59.281 1 52.84 56 THR B O 1
ATOM 3615 N N . SER B 1 57 ? -12.617 -37.688 -59.344 1 57.75 57 SER B N 1
ATOM 3616 C CA . SER B 1 57 ? -11.742 -36.594 -58.906 1 57.75 57 SER B CA 1
ATOM 3617 C C . SER B 1 57 ? -11.219 -36.812 -57.5 1 57.75 57 SER B C 1
ATOM 3619 O O . SER B 1 57 ? -11.969 -36.688 -56.531 1 57.75 57 SER B O 1
ATOM 3621 N N . PRO B 1 58 ? -10.266 -37.688 -57.312 1 58.53 58 PRO B N 1
ATOM 3622 C CA . PRO B 1 58 ? -9.594 -38.125 -56.094 1 58.53 58 PRO B CA 1
ATOM 3623 C C . PRO B 1 58 ? -9.312 -36.969 -55.125 1 58.53 58 PRO B C 1
ATOM 3625 O O . PRO B 1 58 ? -9.305 -37.188 -53.906 1 58.53 58 PRO B O 1
ATOM 3628 N N . SER B 1 59 ? -9.227 -35.844 -55.656 1 62.03 59 SER B N 1
ATOM 3629 C CA . SER B 1 59 ? -8.75 -34.719 -54.844 1 62.03 59 SER B CA 1
ATOM 3630 C C . SER B 1 59 ? -9.82 -34.25 -53.844 1 62.03 59 SER B C 1
ATOM 3632 O O . SER B 1 59 ? -9.508 -33.938 -52.719 1 62.03 59 SER B O 1
ATOM 3634 N N . LEU B 1 60 ? -11.133 -34.406 -54.25 1 63.34 60 LEU B N 1
ATOM 3635 C CA . LEU B 1 60 ? -12.203 -33.906 -53.406 1 63.34 60 LEU B CA 1
ATOM 3636 C C . LEU B 1 60 ? -12.438 -34.812 -52.219 1 63.34 60 LEU B C 1
ATOM 3638 O O . LEU B 1 60 ? -12.688 -34.344 -51.094 1 63.34 60 LEU B O 1
ATOM 3642 N N . ASP B 1 61 ? -12.281 -36.094 -52.469 1 78.44 61 ASP B N 1
ATOM 3643 C CA . ASP B 1 61 ? -12.5 -37.031 -51.375 1 78.44 61 ASP B CA 1
ATOM 3644 C C . ASP B 1 61 ? -11.391 -36.938 -50.312 1 78.44 61 ASP B C 1
ATOM 3646 O O . ASP B 1 61 ? -11.656 -37.031 -49.125 1 78.44 61 ASP B O 1
ATOM 3650 N N . PHE B 1 62 ? -10.289 -36.625 -50.812 1 83 62 PHE B N 1
ATOM 3651 C CA . PHE B 1 62 ? -9.125 -36.5 -49.938 1 83 62 PHE B CA 1
ATOM 3652 C C . PHE B 1 62 ? -9.273 -35.281 -49.031 1 83 62 PHE B C 1
ATOM 3654 O O . PHE B 1 62 ? -9.086 -35.406 -47.812 1 83 62 PHE B O 1
ATOM 3661 N N . ILE B 1 63 ? -9.75 -34.219 -49.5 1 83.38 63 ILE B N 1
ATOM 3662 C CA . ILE B 1 63 ? -9.914 -33 -48.719 1 83.38 63 ILE B CA 1
ATOM 3663 C C . ILE B 1 63 ? -11.039 -33.156 -47.719 1 83.38 63 ILE B C 1
ATOM 3665 O O . ILE B 1 63 ? -10.953 -32.625 -46.594 1 83.38 63 ILE B O 1
ATOM 3669 N N . SER B 1 64 ? -12 -33.875 -48.188 1 85.94 64 SER B N 1
ATOM 3670 C CA . SER B 1 64 ? -13.133 -34.094 -47.312 1 85.94 64 SER B CA 1
ATOM 3671 C C . SER B 1 64 ? -12.703 -34.875 -46.062 1 85.94 64 SER B C 1
ATOM 3673 O O . SER B 1 64 ? -13.148 -34.594 -44.938 1 85.94 64 SER B O 1
ATOM 3675 N N . VAL B 1 65 ? -11.844 -35.844 -46.25 1 86.88 65 VAL B N 1
ATOM 3676 C CA . VAL B 1 65 ? -11.359 -36.656 -45.156 1 86.88 65 VAL B CA 1
ATOM 3677 C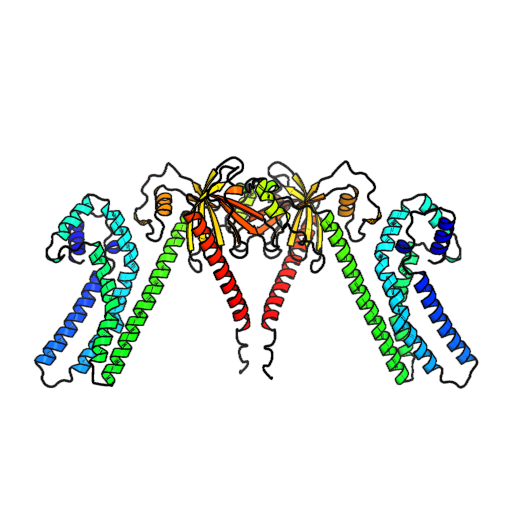 C . VAL B 1 65 ? -10.469 -35.812 -44.25 1 86.88 65 VAL B C 1
ATOM 3679 O O . VAL B 1 65 ? -10.586 -35.875 -43 1 86.88 65 VAL B O 1
ATOM 3682 N N . LEU B 1 66 ? -9.633 -35.062 -44.844 1 87.69 66 LEU B N 1
ATOM 3683 C CA . LEU B 1 66 ? -8.773 -34.188 -44.062 1 87.69 66 LEU B CA 1
ATOM 3684 C C . LEU B 1 66 ? -9.602 -33.219 -43.219 1 87.69 66 LEU B C 1
ATOM 3686 O O . LEU B 1 66 ? -9.344 -33.031 -42.031 1 87.69 66 LEU B O 1
ATOM 3690 N N . THR B 1 67 ? -10.586 -32.656 -43.844 1 87.31 67 THR B N 1
ATOM 3691 C CA . THR B 1 67 ? -11.453 -31.688 -43.156 1 87.31 67 THR B CA 1
ATOM 3692 C C . THR B 1 67 ? -12.195 -32.344 -42 1 87.31 67 THR B C 1
ATOM 3694 O O . THR B 1 67 ? -12.258 -31.797 -40.906 1 87.31 67 THR B O 1
ATOM 3697 N N . LYS B 1 68 ? -12.641 -33.531 -42.219 1 87.25 68 LYS B N 1
ATOM 3698 C CA . LYS B 1 68 ? -13.414 -34.25 -41.219 1 87.25 68 LYS B CA 1
ATOM 3699 C C . LYS B 1 68 ? -12.57 -34.531 -40 1 87.25 68 LYS B C 1
ATOM 3701 O O . LYS B 1 68 ? -13 -34.281 -38.875 1 87.25 68 LYS B O 1
ATOM 3706 N N . TYR B 1 69 ? -11.414 -34.906 -40.125 1 87.62 69 TYR B N 1
ATOM 3707 C CA . TYR B 1 69 ? -10.602 -35.375 -39 1 87.62 69 TYR B CA 1
ATOM 3708 C C . TYR B 1 69 ? -9.859 -34.219 -38.344 1 87.62 69 TYR B C 1
ATOM 3710 O O . TYR B 1 69 ? -9.836 -34.125 -37.125 1 87.62 69 TYR B O 1
ATOM 3718 N N . PHE B 1 70 ? -9.375 -33.312 -39.094 1 87.81 70 PHE B N 1
ATOM 3719 C CA . PHE B 1 70 ? -8.555 -32.25 -38.531 1 87.81 70 PHE B CA 1
ATOM 3720 C C . PHE B 1 70 ? -9.43 -31.172 -37.906 1 87.81 70 PHE B C 1
ATOM 3722 O O . PHE B 1 70 ? -9.008 -30.469 -37 1 87.81 70 PHE B O 1
ATOM 3729 N N . ARG B 1 71 ? -10.562 -31 -38.406 1 78.62 71 ARG B N 1
ATOM 3730 C CA . ARG B 1 71 ? -11.477 -30.031 -37.781 1 78.62 71 ARG B CA 1
ATOM 3731 C C . ARG B 1 71 ? -12.289 -30.672 -36.688 1 78.62 71 ARG B C 1
ATOM 3733 O O . ARG B 1 71 ? -12.93 -29.984 -35.875 1 78.62 71 ARG B O 1
ATOM 3740 N N . GLY B 1 72 ? -12.125 -31.906 -36.531 1 80.38 72 GLY B N 1
ATOM 3741 C CA . GLY B 1 72 ? -12.961 -32.625 -35.562 1 80.38 72 GLY B CA 1
ATOM 3742 C C . GLY B 1 72 ? -12.164 -33.375 -34.531 1 80.38 72 GLY B C 1
ATOM 3743 O O . GLY B 1 72 ? -11.352 -32.781 -33.812 1 80.38 72 GLY B O 1
ATOM 3744 N N . SER B 1 73 ? -12.273 -34.625 -34.656 1 81.81 73 SER B N 1
ATOM 3745 C CA . SER B 1 73 ? -11.961 -35.562 -33.562 1 81.81 73 SER B CA 1
ATOM 3746 C C . SER B 1 73 ? -10.453 -35.688 -33.375 1 81.81 73 SER B C 1
ATOM 3748 O O . SER B 1 73 ? -9.992 -35.906 -32.25 1 81.81 73 SER B O 1
ATOM 3750 N N . LEU B 1 74 ? -9.711 -35.469 -34.438 1 86.12 74 LEU B N 1
ATOM 3751 C CA . LEU B 1 74 ? -8.281 -35.719 -34.344 1 86.12 74 LEU B CA 1
ATOM 3752 C C . LEU B 1 74 ? -7.613 -34.688 -33.438 1 86.12 74 LEU B C 1
ATOM 3754 O O . LEU B 1 74 ? -6.895 -35.062 -32.5 1 86.12 74 LEU B O 1
ATOM 3758 N N . CYS B 1 75 ? -7.945 -33.5 -33.625 1 85.88 75 CYS B N 1
ATOM 3759 C CA . CYS B 1 75 ? -7.328 -32.438 -32.812 1 85.88 75 CYS B CA 1
ATOM 3760 C C . CYS B 1 75 ? -7.848 -32.5 -31.391 1 85.88 75 CYS B C 1
ATOM 3762 O O . CYS B 1 75 ? -7.078 -32.312 -30.438 1 85.88 75 CYS B O 1
ATOM 3764 N N . GLN B 1 76 ? -9.047 -32.812 -31.266 1 87.56 76 GLN B N 1
ATOM 3765 C CA . GLN B 1 76 ? -9.664 -32.844 -29.953 1 87.56 76 GLN B CA 1
ATOM 3766 C C . GLN B 1 76 ? -9.078 -33.969 -29.109 1 87.56 76 GLN B C 1
ATOM 3768 O O . GLN B 1 76 ? -8.812 -33.781 -27.922 1 87.56 76 GLN B O 1
ATOM 3773 N N . SER B 1 77 ? -8.977 -35.062 -29.703 1 90.69 77 SER B N 1
ATOM 3774 C CA . SER B 1 77 ? -8.414 -36.219 -28.969 1 90.69 77 SER B CA 1
ATOM 3775 C C . SER B 1 77 ? -6.969 -35.938 -28.578 1 90.69 77 SER B C 1
ATOM 3777 O O . SER B 1 77 ? -6.555 -36.281 -27.469 1 90.69 77 SER B O 1
ATOM 3779 N N . HIS B 1 78 ? -6.258 -35.344 -29.453 1 89.5 78 HIS B N 1
ATOM 3780 C CA . HIS B 1 78 ? -4.879 -34.969 -29.141 1 89.5 78 HIS B CA 1
ATOM 3781 C C . HIS B 1 78 ? -4.816 -33.938 -28.016 1 89.5 78 HIS B C 1
ATOM 3783 O O . HIS B 1 78 ? -3.951 -34.031 -27.141 1 89.5 78 HIS B O 1
ATOM 3789 N N . GLN B 1 79 ? -5.719 -33.031 -28.062 1 87.81 79 GLN B N 1
ATOM 3790 C CA . GLN B 1 79 ? -5.766 -32 -27.016 1 87.81 79 GLN B CA 1
ATOM 3791 C C . GLN B 1 79 ? -5.996 -32.625 -25.641 1 87.81 79 GLN B C 1
ATOM 3793 O O . GLN B 1 79 ? -5.297 -32.312 -24.688 1 87.81 79 GLN B O 1
ATOM 3798 N N . THR B 1 80 ? -6.914 -33.438 -25.578 1 88.19 80 THR B N 1
ATOM 3799 C CA . THR B 1 80 ? -7.242 -34.094 -24.312 1 88.19 80 THR B CA 1
ATOM 3800 C C . THR B 1 80 ? -6.035 -34.875 -23.766 1 88.19 80 THR B C 1
ATOM 3802 O O . THR B 1 80 ? -5.727 -34.781 -22.578 1 88.19 80 THR B O 1
ATOM 3805 N N . TYR B 1 81 ? -5.445 -35.594 -24.609 1 89.88 81 TYR B N 1
ATOM 3806 C CA . TYR B 1 81 ? -4.273 -36.344 -24.203 1 89.88 81 TYR B CA 1
ATOM 3807 C C . TYR B 1 81 ? -3.166 -35.438 -23.703 1 89.88 81 TYR B C 1
ATOM 3809 O O . TYR B 1 81 ? -2.598 -35.656 -22.625 1 89.88 81 TYR B O 1
ATOM 3817 N N . CYS B 1 82 ? -2.877 -34.438 -24.453 1 86.56 82 CYS B N 1
ATOM 3818 C CA . CYS B 1 82 ? -1.738 -33.562 -24.172 1 86.56 82 CYS B CA 1
ATOM 3819 C C . CYS B 1 82 ? -1.952 -32.75 -22.891 1 86.56 82 CYS B C 1
ATOM 3821 O O . CYS B 1 82 ? -0.996 -32.469 -22.172 1 86.56 82 CYS B O 1
ATOM 3823 N N . LEU B 1 83 ? -3.146 -32.469 -22.609 1 85.94 83 LEU B N 1
ATOM 3824 C CA . LEU B 1 83 ? -3.469 -31.781 -21.375 1 85.94 83 LEU B CA 1
ATOM 3825 C C . LEU B 1 83 ? -3.131 -32.625 -20.156 1 85.94 83 LEU B C 1
ATOM 3827 O O . LEU B 1 83 ? -2.824 -32.094 -19.094 1 85.94 83 LEU B O 1
ATOM 3831 N N . ASN B 1 84 ? -3.121 -33.906 -20.391 1 85.69 84 ASN B N 1
ATOM 3832 C CA . ASN B 1 84 ? -2.859 -34.812 -19.281 1 85.69 84 ASN B CA 1
ATOM 3833 C C . ASN B 1 84 ? -1.414 -35.281 -19.281 1 85.69 84 ASN B C 1
ATOM 3835 O O . ASN B 1 84 ? -0.994 -36 -18.375 1 85.69 84 ASN B O 1
ATOM 3839 N N . TYR B 1 85 ? -0.689 -34.938 -20.219 1 82.75 85 TYR B N 1
ATOM 3840 C CA . TYR B 1 85 ? 0.646 -35.5 -20.438 1 82.75 85 TYR B CA 1
ATOM 3841 C C . TYR B 1 85 ? 1.552 -35.219 -19.25 1 82.75 85 TYR B C 1
ATOM 3843 O O . TYR B 1 85 ? 2.201 -36.156 -18.75 1 82.75 85 TYR B O 1
ATOM 3851 N N . SER B 1 86 ? 1.604 -34 -18.859 1 78.25 86 SER B N 1
ATOM 3852 C CA . SER B 1 86 ? 2.506 -33.625 -17.766 1 78.25 86 SER B CA 1
ATOM 3853 C C . SER B 1 86 ? 2.184 -34.406 -16.5 1 78.25 86 SER B C 1
ATOM 3855 O O . SER B 1 86 ? 3.084 -34.938 -15.836 1 78.25 86 SER B O 1
ATOM 3857 N N . ALA B 1 87 ? 0.925 -34.469 -16.219 1 78.88 87 ALA B N 1
ATOM 3858 C CA . ALA B 1 87 ? 0.489 -35.25 -15.055 1 78.88 87 ALA B CA 1
ATOM 3859 C C . ALA B 1 87 ? 0.864 -36.719 -15.188 1 78.88 87 ALA B C 1
ATOM 3861 O O . ALA B 1 87 ? 1.27 -37.344 -14.219 1 78.88 87 ALA B O 1
ATOM 3862 N N . ALA B 1 88 ? 0.72 -37.188 -16.344 1 85.56 88 ALA B N 1
ATOM 3863 C CA . ALA B 1 88 ? 1.026 -38.594 -16.609 1 85.56 88 ALA B CA 1
ATOM 3864 C C . ALA B 1 88 ? 2.512 -38.875 -16.406 1 85.56 88 ALA B C 1
ATOM 3866 O O . ALA B 1 88 ? 2.881 -39.906 -15.812 1 85.56 88 ALA B O 1
ATOM 3867 N N . VAL B 1 89 ? 3.35 -38.031 -16.859 1 82.94 89 VAL B N 1
ATOM 3868 C CA . VAL B 1 89 ? 4.793 -38.188 -16.734 1 82.94 89 VAL B CA 1
ATOM 3869 C C . VAL B 1 89 ? 5.188 -38.188 -15.258 1 82.94 89 VAL B C 1
ATOM 3871 O O . VAL B 1 89 ? 5.988 -39.031 -14.82 1 82.94 89 VAL B O 1
ATOM 3874 N N . PHE B 1 90 ? 4.641 -37.344 -14.617 1 79.31 90 PHE B N 1
ATOM 3875 C CA . PHE B 1 90 ? 4.922 -37.25 -13.188 1 79.31 90 PHE B CA 1
ATOM 3876 C C . PHE B 1 90 ? 4.465 -38.5 -12.461 1 79.31 90 PHE B C 1
ATOM 3878 O O . PHE B 1 90 ? 5.176 -39 -11.594 1 79.31 90 PHE B O 1
ATOM 3885 N N . TYR B 1 91 ? 3.273 -38.906 -12.719 1 83.38 91 TYR B N 1
ATOM 3886 C CA . TYR B 1 91 ? 2.729 -40.125 -12.133 1 83.38 91 TYR B CA 1
ATOM 3887 C C . TYR B 1 91 ? 3.615 -41.312 -12.445 1 83.38 91 TYR B C 1
ATOM 3889 O O . TYR B 1 91 ? 3.893 -42.156 -11.57 1 83.38 91 TYR B O 1
ATOM 3897 N N . LEU B 1 92 ? 4.129 -41.375 -13.617 1 87.19 92 LEU B N 1
ATOM 3898 C CA . LEU B 1 92 ? 5.004 -42.469 -14.047 1 87.19 92 LEU B CA 1
ATOM 3899 C C . LEU B 1 92 ? 6.297 -42.469 -13.234 1 87.19 92 LEU B C 1
ATOM 3901 O O . LEU B 1 92 ? 6.77 -43.531 -12.82 1 87.19 92 LEU B O 1
ATOM 3905 N N . GLU B 1 93 ? 6.848 -41.312 -13.039 1 82.31 93 GLU B N 1
ATOM 3906 C CA . GLU B 1 93 ? 8.086 -41.219 -12.273 1 82.31 93 GLU B CA 1
ATOM 3907 C C . GLU B 1 93 ? 7.891 -41.688 -10.844 1 82.31 93 GLU B C 1
ATOM 3909 O O . GLU B 1 93 ? 8.789 -42.312 -10.266 1 82.31 93 GLU B O 1
ATOM 3914 N N . SER B 1 94 ? 6.738 -41.438 -10.328 1 82.12 94 SER B N 1
ATOM 3915 C CA . SER B 1 94 ? 6.441 -41.906 -8.977 1 82.12 94 SER B CA 1
ATOM 3916 C C . SER B 1 94 ? 6.293 -43.406 -8.922 1 82.12 94 SER B C 1
ATOM 3918 O O . SER B 1 94 ? 6.68 -44.031 -7.941 1 82.12 94 SER B O 1
ATOM 3920 N N . LEU B 1 95 ? 5.773 -43.938 -9.977 1 87.44 95 LEU B N 1
ATOM 3921 C CA . LEU B 1 95 ? 5.527 -45.375 -10.031 1 87.44 95 LEU B CA 1
ATOM 3922 C C . LEU B 1 95 ? 6.824 -46.156 -10.297 1 87.44 95 LEU B C 1
ATOM 3924 O O . LEU B 1 95 ? 6.973 -47.312 -9.867 1 87.44 95 LEU B O 1
ATOM 3928 N N . LYS B 1 96 ? 7.711 -45.531 -10.93 1 86.31 96 LYS B N 1
ATOM 3929 C CA . LYS B 1 96 ? 8.969 -46.188 -11.297 1 86.31 96 LYS B CA 1
ATOM 3930 C C . LYS B 1 96 ? 9.773 -46.562 -10.062 1 86.31 96 LYS B C 1
ATOM 3932 O O . LYS B 1 96 ? 10.648 -47.438 -10.133 1 86.31 96 LYS B O 1
ATOM 3937 N N . GLN B 1 97 ? 9.445 -45.906 -9.008 1 83.44 97 GLN B N 1
ATOM 3938 C CA . GLN B 1 97 ? 10.141 -46.188 -7.758 1 83.44 97 GLN B CA 1
ATOM 3939 C C . GLN B 1 97 ? 9.703 -47.531 -7.168 1 83.44 97 GLN B C 1
ATOM 3941 O O . GLN B 1 97 ? 10.406 -48.094 -6.332 1 83.44 97 GLN B O 1
ATOM 3946 N N . ARG B 1 98 ? 8.68 -48.031 -7.648 1 89.56 98 ARG B N 1
ATOM 3947 C CA . ARG B 1 98 ? 8.141 -49.281 -7.152 1 89.56 98 ARG B CA 1
ATOM 3948 C C . ARG B 1 98 ? 8.766 -50.469 -7.891 1 89.56 98 ARG B C 1
ATOM 3950 O O . ARG B 1 98 ? 8.898 -50.438 -9.117 1 89.56 98 ARG B O 1
ATOM 3957 N N . HIS B 1 99 ? 9.055 -51.469 -7.105 1 90.69 99 HIS B N 1
ATOM 3958 C CA . HIS B 1 99 ? 9.688 -52.656 -7.672 1 90.69 99 HIS B CA 1
ATOM 3959 C C . HIS B 1 99 ? 8.719 -53.406 -8.586 1 90.69 99 HIS B C 1
ATOM 3961 O O . HIS B 1 99 ? 9.109 -53.875 -9.656 1 90.69 99 HIS B O 1
ATOM 3967 N N . ASP B 1 100 ? 7.52 -53.625 -8.164 1 91.44 100 ASP B N 1
ATOM 3968 C CA . ASP B 1 100 ? 6.531 -54.344 -8.945 1 91.44 100 ASP B CA 1
ATOM 3969 C C . ASP B 1 100 ? 6.242 -53.656 -10.273 1 91.44 100 ASP B C 1
ATOM 3971 O O . ASP B 1 100 ? 6.137 -54.312 -11.312 1 91.44 100 ASP B O 1
ATOM 3975 N N . PHE B 1 101 ? 6.164 -52.406 -10.227 1 92.81 101 PHE B N 1
ATOM 3976 C CA . PHE B 1 101 ? 5.902 -51.625 -11.438 1 92.81 101 PHE B CA 1
ATOM 3977 C C . PHE B 1 101 ? 7.09 -51.688 -12.398 1 92.81 101 PHE B C 1
ATOM 3979 O O . PHE B 1 101 ? 6.91 -51.719 -13.617 1 92.81 101 PHE B O 1
ATOM 3986 N N . GLY B 1 102 ? 8.242 -51.75 -11.852 1 91.06 102 GLY B N 1
ATOM 3987 C CA . GLY B 1 102 ? 9.43 -51.906 -12.664 1 91.06 102 GLY B CA 1
ATOM 3988 C C . GLY B 1 102 ? 9.43 -53.188 -13.477 1 91.06 102 GLY B C 1
ATOM 3989 O O . GLY B 1 102 ? 9.844 -53.188 -14.641 1 91.06 102 GLY B O 1
ATOM 3990 N N . ILE B 1 103 ? 9 -54.188 -12.836 1 91.94 103 ILE B N 1
ATOM 3991 C CA . ILE B 1 103 ? 8.906 -55.5 -13.516 1 91.94 103 ILE B CA 1
ATOM 3992 C C . ILE B 1 103 ? 7.941 -55.375 -14.695 1 91.94 103 ILE B C 1
ATOM 3994 O O . ILE B 1 103 ? 8.242 -55.844 -15.797 1 91.94 103 ILE B O 1
ATOM 3998 N N . TYR B 1 104 ? 6.844 -54.812 -14.383 1 92.38 104 TYR B N 1
ATOM 3999 C CA . TYR B 1 104 ? 5.844 -54.594 -15.422 1 92.38 104 TYR B CA 1
ATOM 4000 C C . TYR B 1 104 ? 6.441 -53.812 -16.594 1 92.38 104 TYR B C 1
ATOM 4002 O O . TYR B 1 104 ? 6.266 -54.188 -17.75 1 92.38 104 TYR B O 1
ATOM 4010 N N . LEU B 1 105 ? 7.18 -52.75 -16.328 1 90.94 105 LEU B N 1
ATOM 4011 C CA . LEU B 1 105 ? 7.773 -51.906 -17.375 1 90.94 105 LEU B CA 1
ATOM 4012 C C . LEU B 1 105 ? 8.773 -52.719 -18.203 1 90.94 105 LEU B C 1
ATOM 4014 O O . LEU B 1 105 ? 8.758 -52.656 -19.438 1 90.94 105 LEU B O 1
ATOM 4018 N N . LYS B 1 106 ? 9.555 -53.438 -17.531 1 88.62 106 LYS B N 1
ATOM 4019 C CA . LYS B 1 106 ? 10.578 -54.219 -18.203 1 88.62 106 LYS B CA 1
ATOM 4020 C C . LYS B 1 106 ? 9.953 -55.281 -19.109 1 88.62 106 LYS B C 1
ATOM 4022 O O . LYS B 1 106 ? 10.438 -55.531 -20.203 1 88.62 106 LYS B O 1
ATOM 4027 N N . TRP B 1 107 ? 8.945 -55.875 -18.609 1 88.44 107 TRP B N 1
ATOM 4028 C CA . TRP B 1 107 ? 8.242 -56.906 -19.391 1 88.44 107 TRP B CA 1
ATOM 4029 C C . TRP B 1 107 ? 7.68 -56.312 -20.672 1 88.44 107 TRP B C 1
ATOM 4031 O O . TRP B 1 107 ? 7.789 -56.906 -21.75 1 88.44 107 TRP B O 1
ATOM 4041 N N . CYS B 1 108 ? 7.031 -55.156 -20.578 1 88.88 108 CYS B N 1
ATOM 4042 C CA . CYS B 1 108 ? 6.438 -54.531 -21.75 1 88.88 108 CYS B CA 1
ATOM 4043 C C . CYS B 1 108 ? 7.512 -54.062 -22.734 1 88.88 108 CYS B C 1
ATOM 4045 O O . CYS B 1 108 ? 7.324 -54.188 -23.953 1 88.88 108 CYS B O 1
ATOM 4047 N N . GLU B 1 109 ? 8.602 -53.625 -22.188 1 86.44 109 GLU B N 1
ATOM 4048 C CA . GLU B 1 109 ? 9.68 -53.125 -23.031 1 86.44 109 GLU B CA 1
ATOM 4049 C C . GLU B 1 109 ? 10.312 -54.25 -23.844 1 86.44 109 GLU B C 1
ATOM 4051 O O . GLU B 1 109 ? 10.938 -54 -24.875 1 86.44 109 GLU B O 1
ATOM 4056 N N . GLN B 1 110 ? 10.172 -55.406 -23.406 1 85.25 110 GLN B N 1
ATOM 4057 C CA . GLN B 1 110 ? 10.742 -56.562 -24.109 1 85.25 110 GLN B CA 1
ATOM 4058 C C . GLN B 1 110 ? 9.875 -56.969 -25.297 1 85.25 110 GLN B C 1
ATOM 4060 O O . GLN B 1 110 ? 10.328 -57.688 -26.172 1 85.25 110 GLN B O 1
ATOM 4065 N N . ASN B 1 111 ? 8.711 -56.5 -25.297 1 84 111 ASN B N 1
ATOM 4066 C CA . ASN B 1 111 ? 7.844 -56.781 -26.438 1 84 111 ASN B CA 1
ATOM 4067 C C . ASN B 1 111 ? 8.391 -56.156 -27.719 1 84 111 ASN B C 1
ATOM 4069 O O . ASN B 1 111 ? 8.758 -54.969 -27.734 1 84 111 ASN B O 1
ATOM 4073 N N . ASP B 1 112 ? 8.43 -56.844 -28.75 1 80.5 112 ASP B N 1
ATOM 4074 C CA . ASP B 1 112 ? 9.023 -56.438 -30.016 1 80.5 112 ASP B CA 1
ATOM 4075 C C . ASP B 1 112 ? 8.305 -55.219 -30.578 1 80.5 112 ASP B C 1
ATOM 4077 O O . ASP B 1 112 ? 8.922 -54.406 -31.266 1 80.5 112 ASP B O 1
ATOM 4081 N N . GLN B 1 113 ? 7.035 -55.188 -30.25 1 78.19 113 GLN B N 1
ATOM 4082 C CA . GLN B 1 113 ? 6.246 -54.094 -30.781 1 78.19 113 GLN B CA 1
ATOM 4083 C C . GLN B 1 113 ? 6.668 -52.75 -30.172 1 78.19 113 GLN B C 1
ATOM 4085 O O . GLN B 1 113 ? 6.391 -51.688 -30.719 1 78.19 113 GLN B O 1
ATOM 4090 N N . CYS B 1 114 ? 7.289 -52.719 -29.047 1 77.19 114 CYS B N 1
ATOM 4091 C CA . CYS B 1 114 ? 7.707 -51.469 -28.375 1 77.19 114 CYS B CA 1
ATOM 4092 C C . CYS B 1 114 ? 9.031 -50.969 -28.938 1 77.19 114 CYS B C 1
ATOM 4094 O O . CYS B 1 114 ? 9.391 -49.812 -28.734 1 77.19 114 CYS B O 1
ATOM 4096 N N . ARG B 1 115 ? 9.586 -51.75 -29.859 1 71.5 115 ARG B N 1
ATOM 4097 C CA . ARG B 1 115 ? 10.82 -51.344 -30.531 1 71.5 115 ARG B CA 1
ATOM 4098 C C . ARG B 1 115 ? 11.844 -50.812 -29.547 1 71.5 115 ARG B C 1
ATOM 4100 O O . ARG B 1 115 ? 12.5 -49.812 -29.828 1 71.5 115 ARG B O 1
ATOM 4107 N N . ARG B 1 116 ? 11.914 -51.281 -28.406 1 67 116 ARG B N 1
ATOM 4108 C CA . ARG B 1 116 ? 12.875 -50.969 -27.359 1 67 116 ARG B CA 1
ATOM 4109 C C . ARG B 1 116 ? 12.625 -49.562 -26.797 1 67 116 ARG B C 1
ATOM 4111 O O . ARG B 1 116 ? 13.5 -48.969 -26.156 1 67 116 ARG B O 1
ATOM 4118 N N . LEU B 1 117 ? 11.438 -49 -27.141 1 74.56 117 LEU B N 1
ATOM 4119 C CA . LEU B 1 117 ? 11.156 -47.688 -26.594 1 74.56 117 LEU B CA 1
ATOM 4120 C C . LEU B 1 117 ? 10.578 -47.812 -25.188 1 74.56 117 LEU B C 1
ATOM 4122 O O . LEU B 1 117 ? 9.867 -48.75 -24.875 1 74.56 117 LEU B O 1
ATOM 4126 N N . HIS B 1 118 ? 11.047 -46.844 -24.422 1 81.44 118 HIS B N 1
ATOM 4127 C CA . HIS B 1 118 ? 10.57 -46.812 -23.047 1 81.44 118 HIS B CA 1
ATOM 4128 C C . HIS B 1 118 ? 9.281 -46 -22.938 1 81.44 118 HIS B C 1
ATOM 4130 O O . HIS B 1 118 ? 8.992 -45.156 -23.812 1 81.44 118 HIS B O 1
ATOM 4136 N N . LEU B 1 119 ? 8.508 -46.312 -21.953 1 84.19 119 LEU B N 1
ATOM 4137 C CA . LEU B 1 119 ? 7.184 -45.719 -21.766 1 84.19 119 LEU B CA 1
ATOM 4138 C C . LEU B 1 119 ? 7.27 -44.188 -21.766 1 84.19 119 LEU B C 1
ATOM 4140 O O . LEU B 1 119 ? 6.453 -43.531 -22.406 1 84.19 119 LEU B O 1
ATOM 4144 N N . PRO B 1 120 ? 8.32 -43.625 -21.203 1 81.25 120 PRO B N 1
ATOM 4145 C CA . PRO B 1 120 ? 8.391 -42.156 -21.219 1 81.25 120 PRO B CA 1
ATOM 4146 C C . PRO B 1 120 ? 8.5 -41.594 -22.641 1 81.25 120 PRO B C 1
ATOM 4148 O O . PRO B 1 120 ? 7.922 -40.562 -22.938 1 81.25 120 PRO B O 1
ATOM 4151 N N . GLU B 1 121 ? 9.133 -42.281 -23.438 1 80 121 GLU B N 1
ATOM 4152 C CA . GLU B 1 121 ? 9.297 -41.844 -24.812 1 80 121 GLU B CA 1
ATOM 4153 C C . GLU B 1 121 ? 8.008 -42.031 -25.609 1 80 121 GLU B C 1
ATOM 4155 O O . GLU B 1 121 ? 7.707 -41.25 -26.516 1 80 121 GLU B O 1
ATOM 4160 N N . LEU B 1 122 ? 7.355 -43.094 -25.25 1 83.31 122 LEU B N 1
ATOM 4161 C CA . LEU B 1 122 ? 6.109 -43.375 -25.953 1 83.31 122 LEU B CA 1
ATOM 4162 C C . LEU B 1 122 ? 5.02 -42.375 -25.562 1 83.31 122 LEU B C 1
ATOM 4164 O O . LEU B 1 122 ? 4.156 -42.031 -26.375 1 83.31 122 LEU B O 1
ATOM 4168 N N . LEU B 1 123 ? 5.156 -41.906 -24.328 1 85.94 123 LEU B N 1
ATOM 4169 C CA . LEU B 1 123 ? 4.141 -40.969 -23.812 1 85.94 123 LEU B CA 1
ATOM 4170 C C . LEU B 1 123 ? 4.195 -39.656 -24.547 1 85.94 123 LEU B C 1
ATOM 4172 O O . LEU B 1 123 ? 3.178 -38.969 -24.672 1 85.94 123 LEU B O 1
ATOM 4176 N N . VAL B 1 124 ? 5.336 -39.344 -25.094 1 86.06 124 VAL B N 1
ATOM 4177 C CA . VAL B 1 124 ? 5.5 -38.031 -25.719 1 86.06 124 VAL B CA 1
ATOM 4178 C C . VAL B 1 124 ? 5.102 -38.094 -27.188 1 86.06 124 VAL B C 1
ATOM 4180 O O . VAL B 1 124 ? 4.867 -37.062 -27.828 1 86.06 124 VAL B O 1
ATOM 4183 N N . ALA B 1 125 ? 4.844 -39.25 -27.766 1 85.69 125 ALA B N 1
ATOM 4184 C CA . ALA B 1 125 ? 4.68 -39.469 -29.188 1 85.69 125 ALA B CA 1
ATOM 4185 C C . ALA B 1 125 ? 3.459 -38.719 -29.734 1 85.69 125 ALA B C 1
ATOM 4187 O O . ALA B 1 125 ? 3.537 -38.062 -30.781 1 85.69 125 ALA B O 1
ATOM 4188 N N . PRO B 1 126 ? 2.33 -38.781 -29.016 1 86.75 126 PRO B N 1
ATOM 4189 C CA . PRO B 1 126 ? 1.173 -38.062 -29.547 1 86.75 126 PRO B CA 1
ATOM 4190 C C . PRO B 1 126 ? 1.412 -36.562 -29.656 1 86.75 126 PRO B C 1
ATOM 4192 O O . PRO B 1 126 ? 0.906 -35.906 -30.578 1 86.75 126 PRO B O 1
ATOM 4195 N N . LEU B 1 127 ? 2.15 -36.094 -28.703 1 85.81 127 LEU B N 1
ATOM 4196 C CA . LEU B 1 127 ? 2.498 -34.656 -28.75 1 85.81 127 LEU B CA 1
ATOM 4197 C C . LEU B 1 127 ? 3.344 -34.344 -29.984 1 85.81 127 LEU B C 1
ATOM 4199 O O . LEU B 1 127 ? 3.104 -33.375 -30.672 1 85.81 127 LEU B O 1
ATOM 4203 N N . HIS B 1 128 ? 4.246 -35.188 -30.25 1 83.88 128 HIS B N 1
ATOM 4204 C CA . HIS B 1 128 ? 5.086 -35.031 -31.438 1 83.88 128 HIS B CA 1
ATOM 4205 C C . HIS B 1 128 ? 4.258 -35.094 -32.719 1 83.88 128 HIS B C 1
ATOM 4207 O O . HIS B 1 128 ? 4.469 -34.312 -33.625 1 83.88 128 HIS B O 1
ATOM 4213 N N . ARG B 1 129 ? 3.393 -36.031 -32.781 1 85.56 129 ARG B N 1
ATOM 4214 C CA . ARG B 1 129 ? 2.535 -36.219 -33.938 1 85.56 129 ARG B CA 1
ATOM 4215 C C . ARG B 1 129 ? 1.708 -34.969 -34.188 1 85.56 129 ARG B C 1
ATOM 4217 O O . ARG B 1 129 ? 1.591 -34.5 -35.344 1 85.56 129 ARG B O 1
ATOM 4224 N N . LEU B 1 130 ? 1.167 -34.5 -33.156 1 87.38 130 LEU B N 1
ATOM 4225 C CA . LEU B 1 130 ? 0.333 -33.312 -33.281 1 87.38 130 LEU B CA 1
ATOM 4226 C C . LEU B 1 130 ? 1.123 -32.156 -33.875 1 87.38 130 LEU B C 1
ATOM 4228 O O . LEU B 1 130 ? 0.611 -31.406 -34.75 1 87.38 130 LEU B O 1
ATOM 4232 N N . THR B 1 131 ? 2.33 -31.969 -33.5 1 87.88 131 THR B N 1
ATOM 4233 C CA . THR B 1 131 ? 3.145 -30.828 -33.938 1 87.88 131 THR B CA 1
ATOM 4234 C C . THR B 1 131 ? 3.625 -31.016 -35.375 1 87.88 131 THR B C 1
ATOM 4236 O O . THR B 1 131 ? 4.078 -30.062 -36 1 87.88 131 THR B O 1
ATOM 4239 N N . ARG B 1 132 ? 3.467 -32.156 -35.938 1 89 132 ARG B N 1
ATOM 4240 C CA . ARG B 1 132 ? 3.91 -32.469 -37.281 1 89 132 ARG B CA 1
ATOM 4241 C C . ARG B 1 132 ? 2.793 -32.219 -38.281 1 89 132 ARG B C 1
ATOM 4243 O O . ARG B 1 132 ? 3.051 -32.062 -39.469 1 89 132 ARG B O 1
ATOM 4250 N N . TYR B 1 133 ? 1.603 -32.156 -37.844 1 89.88 133 TYR B N 1
ATOM 4251 C CA . TYR B 1 133 ? 0.451 -32.062 -38.75 1 89.88 133 TYR B CA 1
ATOM 4252 C C . TYR B 1 133 ? 0.511 -30.781 -39.594 1 89.88 133 TYR B C 1
ATOM 4254 O O . TYR B 1 133 ? 0.313 -30.828 -40.812 1 89.88 133 TYR B O 1
ATOM 4262 N N . PRO B 1 134 ? 0.835 -29.672 -38.938 1 91.31 134 PRO B N 1
ATOM 4263 C CA . PRO B 1 134 ? 0.919 -28.469 -39.781 1 91.31 134 PRO B CA 1
ATOM 4264 C C . PRO B 1 134 ? 1.972 -28.578 -40.875 1 91.31 134 PRO B C 1
ATOM 4266 O O . PRO B 1 134 ? 1.753 -28.109 -42 1 91.31 134 PRO B O 1
ATOM 4269 N N . LEU B 1 135 ? 3.037 -29.234 -40.531 1 90.75 135 LEU B N 1
ATOM 4270 C CA . LEU B 1 135 ? 4.094 -29.422 -41.5 1 90.75 135 LEU B CA 1
ATOM 4271 C C . LEU B 1 135 ? 3.623 -30.328 -42.656 1 90.75 135 LEU B C 1
ATOM 4273 O O . LEU B 1 135 ? 3.893 -30.047 -43.812 1 90.75 135 LEU B O 1
ATOM 4277 N N . LEU B 1 136 ? 2.934 -31.391 -42.375 1 90.62 136 LEU B N 1
ATOM 4278 C CA . LEU B 1 136 ? 2.377 -32.312 -43.375 1 90.62 136 LEU B CA 1
ATOM 4279 C C . LEU B 1 136 ? 1.37 -31.609 -44.25 1 90.62 136 LEU B C 1
ATOM 4281 O O . LEU B 1 136 ? 1.398 -31.781 -45.469 1 90.62 136 LEU B O 1
ATOM 4285 N N . LEU B 1 137 ? 0.568 -30.828 -43.656 1 91.75 137 LEU B N 1
ATOM 4286 C CA . LEU B 1 137 ? -0.454 -30.094 -44.406 1 91.75 137 LEU B CA 1
ATOM 4287 C C . LEU B 1 137 ? 0.178 -29.031 -45.281 1 91.75 137 LEU B C 1
ATOM 4289 O O . LEU B 1 137 ? -0.289 -28.812 -46.406 1 91.75 137 LEU B O 1
ATOM 4293 N N . LYS B 1 138 ? 1.243 -28.453 -44.812 1 93.75 138 LYS B N 1
ATOM 4294 C CA . LYS B 1 138 ? 1.983 -27.5 -45.625 1 93.75 138 LYS B CA 1
ATOM 4295 C C . LYS B 1 138 ? 2.578 -28.172 -46.875 1 93.75 138 LYS B C 1
ATOM 4297 O O . LYS B 1 138 ? 2.539 -27.609 -47.969 1 93.75 138 LYS B O 1
ATOM 4302 N N . ASN B 1 139 ? 3.104 -29.375 -46.688 1 92.75 139 ASN B N 1
ATOM 4303 C CA . ASN B 1 139 ? 3.668 -30.125 -47.812 1 92.75 139 ASN B CA 1
ATOM 4304 C C . ASN B 1 139 ? 2.6 -30.5 -48.844 1 92.75 139 ASN B C 1
ATOM 4306 O O . ASN B 1 139 ? 2.838 -30.422 -50.031 1 92.75 139 ASN B O 1
ATOM 4310 N N . ILE B 1 140 ? 1.44 -30.859 -48.344 1 90.19 140 ILE B N 1
ATOM 4311 C CA . ILE B 1 140 ? 0.328 -31.188 -49.219 1 90.19 140 ILE B CA 1
ATOM 4312 C C . ILE B 1 140 ? -0.111 -29.938 -50 1 90.19 140 ILE B C 1
ATOM 4314 O O . ILE B 1 140 ? -0.393 -30 -51.188 1 90.19 140 ILE B O 1
ATOM 4318 N N . TRP B 1 141 ? -0.14 -28.828 -49.281 1 91.12 141 TRP B N 1
ATOM 4319 C CA . TRP B 1 141 ? -0.511 -27.562 -49.875 1 91.12 141 TRP B CA 1
ATOM 4320 C C . TRP B 1 141 ? 0.452 -27.188 -51 1 91.12 141 TRP B C 1
ATOM 4322 O O . TRP B 1 141 ? 0.026 -26.75 -52.094 1 91.12 141 TRP B O 1
ATOM 4332 N N . LYS B 1 142 ? 1.71 -27.422 -50.844 1 93.06 142 LYS B N 1
ATOM 4333 C CA . LYS B 1 142 ? 2.732 -27.094 -51.812 1 93.06 142 LYS B CA 1
ATOM 4334 C C . LYS B 1 142 ? 2.562 -27.953 -53.094 1 93.06 142 LYS B C 1
ATOM 4336 O O . LYS B 1 142 ? 2.842 -27.5 -54.188 1 93.06 142 LYS B O 1
ATOM 4341 N N . ARG B 1 143 ? 2.078 -29.125 -52.906 1 88.56 143 ARG B N 1
ATOM 4342 C CA . ARG B 1 143 ? 2.004 -30.078 -54 1 88.56 143 ARG B CA 1
ATOM 4343 C C . ARG B 1 143 ? 0.653 -30.016 -54.688 1 88.56 143 ARG B C 1
ATOM 4345 O O . ARG B 1 143 ? 0.488 -30.547 -55.781 1 88.56 143 ARG B O 1
ATOM 4352 N N . SER B 1 144 ? -0.246 -29.391 -54.031 1 86.44 144 SER B N 1
ATOM 4353 C CA . SER B 1 144 ? -1.579 -29.281 -54.625 1 86.44 144 SER B CA 1
ATOM 4354 C C . SER B 1 144 ? -1.598 -28.281 -55.75 1 86.44 144 SER B C 1
ATOM 4356 O O . SER B 1 144 ? -0.932 -27.25 -55.719 1 86.44 144 SER B O 1
ATOM 4358 N N . THR B 1 145 ? -2.244 -28.578 -56.906 1 84.25 145 THR B N 1
ATOM 4359 C CA . THR B 1 145 ? -2.297 -27.719 -58.094 1 84.25 145 THR B CA 1
ATOM 4360 C C . THR B 1 145 ? -3.67 -27.062 -58.219 1 84.25 145 THR B C 1
ATOM 4362 O O . THR B 1 145 ? -3.809 -26.031 -58.875 1 84.25 145 THR B O 1
ATOM 4365 N N . ASP B 1 146 ? -4.703 -27.594 -57.656 1 87.19 146 ASP B N 1
ATOM 4366 C CA . ASP B 1 146 ? -6.059 -27.062 -57.719 1 87.19 146 ASP B CA 1
ATOM 4367 C C . ASP B 1 146 ? -6.246 -25.922 -56.719 1 87.19 146 ASP B C 1
ATOM 4369 O O . ASP B 1 146 ? -5.902 -26.047 -55.531 1 87.19 146 ASP B O 1
ATOM 4373 N N . SER B 1 147 ? -6.73 -24.781 -57.156 1 87.94 147 SER B N 1
ATOM 4374 C CA . SER B 1 147 ? -6.875 -23.578 -56.344 1 87.94 147 SER B CA 1
ATOM 4375 C C . SER B 1 147 ? -7.848 -23.812 -55.188 1 87.94 147 SER B C 1
ATOM 4377 O O . SER B 1 147 ? -7.613 -23.344 -54.062 1 87.94 147 SER B O 1
ATOM 4379 N N . THR B 1 148 ? -8.891 -24.484 -55.469 1 85.81 148 THR B N 1
ATOM 4380 C CA . THR B 1 148 ? -9.898 -24.75 -54.438 1 85.81 148 THR B CA 1
ATOM 4381 C C . THR B 1 148 ? -9.336 -25.641 -53.344 1 85.81 148 THR B C 1
ATOM 4383 O O . THR B 1 148 ? -9.57 -25.422 -52.188 1 85.81 148 THR B O 1
ATOM 4386 N N . GLU B 1 149 ? -8.562 -26.594 -53.781 1 85.69 149 GLU B N 1
ATOM 4387 C CA . GLU B 1 149 ? -7.922 -27.516 -52.844 1 85.69 149 GLU B CA 1
ATOM 4388 C C . GLU B 1 149 ? -6.891 -26.781 -51.969 1 85.69 149 GLU B C 1
ATOM 4390 O O . GLU B 1 149 ? -6.805 -27.031 -50.781 1 85.69 149 GLU B O 1
ATOM 4395 N N . LYS B 1 150 ? -6.246 -25.906 -52.562 1 89.88 150 LYS B N 1
ATOM 4396 C CA . LYS B 1 150 ? -5.223 -25.156 -51.844 1 89.88 150 LYS B CA 1
ATOM 4397 C C . LYS B 1 150 ? -5.84 -24.297 -50.75 1 89.88 150 LYS B C 1
ATOM 4399 O O . LYS B 1 150 ? -5.309 -24.219 -49.625 1 89.88 150 LYS B O 1
ATOM 4404 N N . ILE B 1 151 ? -6.91 -23.734 -51.062 1 91.69 151 ILE B N 1
ATOM 4405 C CA . ILE B 1 151 ? -7.586 -22.875 -50.094 1 91.69 151 ILE B CA 1
ATOM 4406 C C . ILE B 1 151 ? -8.078 -23.719 -48.938 1 91.69 151 ILE B C 1
ATOM 4408 O O . ILE B 1 151 ? -7.941 -23.312 -47.781 1 91.69 151 ILE B O 1
ATOM 4412 N N . MET B 1 152 ? -8.57 -24.844 -49.25 1 88.81 152 MET B N 1
ATOM 4413 C CA . MET B 1 152 ? -9.125 -25.703 -48.219 1 88.81 152 MET B CA 1
ATOM 4414 C C . MET B 1 152 ? -8.023 -26.25 -47.312 1 88.81 152 MET B C 1
ATOM 4416 O O . MET B 1 152 ? -8.172 -26.266 -46.094 1 88.81 152 MET B O 1
ATOM 4420 N N . ILE B 1 153 ? -6.949 -26.641 -47.875 1 91.19 153 ILE B N 1
ATOM 4421 C CA . ILE B 1 153 ? -5.832 -27.203 -47.125 1 91.19 153 ILE B CA 1
ATOM 4422 C C . ILE B 1 153 ? -5.227 -26.125 -46.219 1 91.19 153 ILE B C 1
ATOM 4424 O O . ILE B 1 153 ? -4.867 -26.406 -45.062 1 91.19 153 ILE B O 1
ATOM 4428 N N . TYR B 1 154 ? -5.172 -24.969 -46.812 1 92.38 154 TYR B N 1
ATOM 4429 C CA . TYR B 1 154 ? -4.652 -23.859 -46 1 92.38 154 TYR B CA 1
ATOM 4430 C C . TYR B 1 154 ? -5.539 -23.594 -44.812 1 92.38 154 TYR B C 1
ATOM 4432 O O . TYR B 1 154 ? -5.043 -23.344 -43.719 1 92.38 154 TYR B O 1
ATOM 4440 N N . SER B 1 155 ? -6.75 -23.672 -45.031 1 92.69 155 SER B N 1
ATOM 4441 C CA . SER B 1 155 ? -7.703 -23.438 -43.969 1 92.69 155 SER B CA 1
ATOM 4442 C C . SER B 1 155 ? -7.57 -24.5 -42.875 1 92.69 155 SER B C 1
ATOM 4444 O O . SER B 1 155 ? -7.637 -24.203 -41.688 1 92.69 155 SER B O 1
ATOM 4446 N N . ILE B 1 156 ? -7.383 -25.703 -43.25 1 91.06 156 ILE B N 1
ATOM 4447 C CA . ILE B 1 156 ? -7.211 -26.797 -42.312 1 91.06 156 ILE B CA 1
ATOM 4448 C C . ILE B 1 156 ? -5.918 -26.609 -41.531 1 91.06 156 ILE B C 1
ATOM 4450 O O . ILE B 1 156 ? -5.895 -26.781 -40.312 1 91.06 156 ILE B O 1
ATOM 4454 N N . LYS B 1 157 ? -4.934 -26.234 -42.219 1 92.44 157 LYS B N 1
ATOM 4455 C CA . LYS B 1 157 ? -3.641 -26 -41.594 1 92.44 157 LYS B CA 1
ATOM 4456 C C . LYS B 1 157 ? -3.74 -24.922 -40.5 1 92.44 157 LYS B C 1
ATOM 4458 O O . LYS B 1 157 ? -3.223 -25.094 -39.406 1 92.44 157 LYS B O 1
ATOM 4463 N N . GLU B 1 158 ? -4.406 -23.859 -40.844 1 92.44 158 GLU B N 1
ATOM 4464 C CA . GLU B 1 158 ? -4.574 -22.766 -39.906 1 92.44 158 GLU B CA 1
ATOM 4465 C C . GLU B 1 158 ? -5.359 -23.203 -38.656 1 92.44 158 GLU B C 1
ATOM 4467 O O . GLU B 1 158 ? -5.055 -22.797 -37.531 1 92.44 158 GLU B O 1
ATOM 4472 N N . LYS B 1 159 ? -6.242 -24 -38.875 1 89.12 159 LYS B N 1
ATOM 4473 C CA . LYS B 1 159 ? -7.059 -24.5 -37.781 1 89.12 159 LYS B CA 1
ATOM 4474 C C . LYS B 1 159 ? -6.242 -25.391 -36.844 1 89.12 159 LYS B C 1
ATOM 4476 O O . LYS B 1 159 ? -6.387 -25.312 -35.625 1 89.12 159 LYS B O 1
ATOM 4481 N N . VAL B 1 160 ? -5.461 -26.203 -37.406 1 89.38 160 VAL B N 1
ATOM 4482 C CA . VAL B 1 160 ? -4.602 -27.094 -36.625 1 89.38 160 VAL B CA 1
ATOM 4483 C C . VAL B 1 160 ? -3.592 -26.266 -35.812 1 89.38 160 VAL B C 1
ATOM 4485 O O . VAL B 1 160 ? -3.365 -26.516 -34.625 1 89.38 160 VAL B O 1
ATOM 4488 N N . GLU B 1 161 ? -3.08 -25.297 -36.5 1 91 161 GLU B N 1
ATOM 4489 C CA . GLU B 1 161 ? -2.121 -24.422 -35.844 1 91 161 GLU B CA 1
ATOM 4490 C C . GLU B 1 161 ? -2.773 -23.672 -34.656 1 91 161 GLU B C 1
ATOM 4492 O O . GLU B 1 161 ? -2.174 -23.531 -33.594 1 91 161 GLU B O 1
ATOM 4497 N N . LYS B 1 162 ? -3.887 -23.234 -34.875 1 89.94 162 LYS B N 1
ATOM 4498 C CA . LYS B 1 162 ? -4.633 -22.578 -33.812 1 89.94 162 LYS B CA 1
ATOM 4499 C C . LYS B 1 162 ? -4.914 -23.531 -32.656 1 89.94 162 LYS B C 1
ATOM 4501 O O . LYS B 1 162 ? -4.82 -23.156 -31.5 1 89.94 162 LYS B O 1
ATOM 4506 N N . SER B 1 163 ? -5.246 -24.703 -33 1 86 163 SER B N 1
ATOM 4507 C CA . SER B 1 163 ? -5.504 -25.734 -32 1 86 163 SER B CA 1
ATOM 4508 C C . SER B 1 163 ? -4.258 -26 -31.156 1 86 163 SER B C 1
ATOM 4510 O O . SER B 1 163 ? -4.348 -26.203 -29.953 1 86 163 SER B O 1
ATOM 4512 N N . ILE B 1 164 ? -3.17 -26.016 -31.75 1 86.38 164 ILE B N 1
ATOM 4513 C CA . ILE B 1 164 ? -1.906 -26.266 -31.062 1 86.38 164 ILE B CA 1
ATOM 4514 C C . ILE B 1 164 ? -1.589 -25.094 -30.141 1 86.38 164 ILE B C 1
ATOM 4516 O O . ILE B 1 164 ? -1.174 -25.281 -28.984 1 86.38 164 ILE B O 1
ATOM 4520 N N . ARG B 1 165 ? -1.85 -23.875 -30.656 1 87.69 165 ARG B N 1
ATOM 4521 C CA . ARG B 1 165 ? -1.634 -22.703 -29.828 1 87.69 165 ARG B CA 1
ATOM 4522 C C . ARG B 1 165 ? -2.549 -22.703 -28.609 1 87.69 165 ARG B C 1
ATOM 4524 O O . ARG B 1 165 ? -2.113 -22.406 -27.5 1 87.69 165 ARG B O 1
ATOM 4531 N N . ASP B 1 166 ? -3.684 -23.047 -28.828 1 85.12 166 ASP B N 1
ATOM 4532 C CA . ASP B 1 166 ? -4.656 -23.125 -27.75 1 85.12 166 ASP B CA 1
ATOM 4533 C C . ASP B 1 166 ? -4.234 -24.172 -26.719 1 85.12 166 ASP B C 1
ATOM 4535 O O . ASP B 1 166 ? -4.387 -23.953 -25.516 1 85.12 166 ASP B O 1
ATOM 4539 N N . LEU B 1 167 ? -3.811 -25.266 -27.172 1 84.88 167 LEU B N 1
ATOM 4540 C CA . LEU B 1 167 ? -3.336 -26.312 -26.281 1 84.88 167 LEU B CA 1
ATOM 4541 C C . LEU B 1 167 ? -2.166 -25.828 -25.438 1 84.88 167 LEU B C 1
ATOM 4543 O O . LEU B 1 167 ? -2.127 -26.078 -24.234 1 84.88 167 LEU B O 1
ATOM 4547 N N . GLU B 1 168 ? -1.246 -25.188 -26.094 1 81.81 168 GLU B N 1
ATOM 4548 C CA . GLU B 1 168 ? -0.101 -24.625 -25.375 1 81.81 168 GLU B CA 1
ATOM 4549 C C . GLU B 1 168 ? -0.549 -23.688 -24.25 1 81.81 168 GLU B C 1
ATOM 4551 O O . GLU B 1 168 ? -0.022 -23.734 -23.141 1 81.81 168 GLU B O 1
ATOM 4556 N N . GLY B 1 169 ? -1.455 -22.844 -24.562 1 82.31 169 GLY B N 1
ATOM 4557 C CA . GLY B 1 169 ? -2.008 -21.953 -23.562 1 82.31 169 GLY B CA 1
ATOM 4558 C C . GLY B 1 169 ? -2.666 -22.672 -22.406 1 82.31 169 GLY B C 1
ATOM 4559 O O . GLY B 1 169 ? -2.461 -22.328 -21.234 1 82.31 169 GLY B O 1
ATOM 4560 N N . LYS B 1 170 ? -3.357 -23.625 -22.734 1 80.06 170 LYS B N 1
ATOM 4561 C CA . LYS B 1 170 ? -4.051 -24.406 -21.703 1 80.06 170 LYS B CA 1
ATOM 4562 C C . LYS B 1 170 ? -3.062 -25.156 -20.828 1 80.06 170 LYS B C 1
ATOM 4564 O O . LYS B 1 170 ? -3.252 -25.234 -19.609 1 80.06 170 LYS B O 1
ATOM 4569 N N . VAL B 1 171 ? -2.125 -25.734 -21.391 1 78.94 171 VAL B N 1
ATOM 4570 C CA . VAL B 1 171 ? -1.113 -26.469 -20.641 1 78.94 171 VAL B CA 1
ATOM 4571 C C . VAL B 1 171 ? -0.402 -25.516 -19.672 1 78.94 171 VAL B C 1
ATOM 4573 O O . VAL B 1 171 ? -0.177 -25.859 -18.516 1 78.94 171 VAL B O 1
ATOM 4576 N N . LYS B 1 172 ? -0.097 -24.391 -20.203 1 78.5 172 LYS B N 1
ATOM 4577 C CA . LYS B 1 172 ? 0.551 -23.391 -19.359 1 78.5 172 LYS B CA 1
ATOM 4578 C C . LYS B 1 172 ? -0.347 -23 -18.188 1 78.5 172 LYS B C 1
ATOM 4580 O O . LYS B 1 172 ? 0.119 -22.859 -17.062 1 78.5 172 LYS B O 1
ATOM 4585 N N . TRP B 1 173 ? -1.525 -22.812 -18.516 1 75.81 173 TRP B N 1
ATOM 4586 C CA . TRP B 1 173 ? -2.504 -22.453 -17.484 1 75.81 173 TRP B CA 1
ATOM 4587 C C . TRP B 1 173 ? -2.625 -23.562 -16.438 1 75.81 173 TRP B C 1
ATOM 4589 O O . TRP B 1 173 ? -2.641 -23.281 -15.242 1 75.81 173 TRP B O 1
ATOM 4599 N N . LEU B 1 174 ? -2.77 -24.688 -16.875 1 74.69 174 LEU B N 1
ATOM 4600 C CA . LEU B 1 174 ? -2.908 -25.828 -15.977 1 74.69 174 LEU B CA 1
ATOM 4601 C C . LEU B 1 174 ? -1.678 -25.969 -15.086 1 74.69 174 LEU B C 1
ATOM 4603 O O . LEU B 1 174 ? -1.8 -26.25 -13.891 1 74.69 174 LEU B O 1
ATOM 4607 N N . ASP B 1 175 ? -0.617 -25.828 -15.711 1 78.88 175 ASP B N 1
ATOM 4608 C CA . ASP B 1 175 ? 0.631 -25.891 -14.961 1 78.88 175 ASP B CA 1
ATOM 4609 C C . ASP B 1 175 ? 0.663 -24.812 -13.867 1 78.88 175 ASP B C 1
ATOM 4611 O O . ASP B 1 175 ? 1.009 -25.109 -12.719 1 78.88 175 ASP B O 1
ATOM 4615 N N . ASN B 1 176 ? 0.31 -23.656 -14.195 1 82.56 176 ASN B N 1
ATOM 4616 C CA . ASN B 1 176 ? 0.252 -22.578 -13.234 1 82.56 176 ASN B CA 1
ATOM 4617 C C . ASN B 1 176 ? -0.78 -22.844 -12.141 1 82.56 176 ASN B C 1
ATOM 4619 O O . ASN B 1 176 ? -0.507 -22.641 -10.953 1 82.56 176 ASN B O 1
ATOM 4623 N N . PHE B 1 177 ? -1.805 -23.312 -12.594 1 77.06 177 PHE B N 1
ATOM 4624 C CA . PHE B 1 177 ? -2.889 -23.609 -11.664 1 77.06 177 PHE B CA 1
ATOM 4625 C C . PHE B 1 177 ? -2.443 -24.641 -10.625 1 77.06 177 PHE B C 1
ATOM 4627 O O . PHE B 1 177 ? -2.68 -24.453 -9.43 1 77.06 177 PHE B O 1
ATOM 4634 N N . GLN B 1 178 ? -1.882 -25.656 -11.109 1 77.31 178 GLN B N 1
ATOM 4635 C CA . GLN B 1 178 ? -1.416 -26.703 -10.211 1 77.31 178 GLN B CA 1
ATOM 4636 C C . GLN B 1 178 ? -0.33 -26.188 -9.273 1 77.31 178 GLN B C 1
ATOM 4638 O O . GLN B 1 178 ? -0.321 -26.516 -8.086 1 77.31 178 GLN B O 1
ATOM 4643 N N . LYS B 1 179 ? 0.52 -25.453 -9.805 1 82.94 179 LYS B N 1
ATOM 4644 C CA . LYS B 1 179 ? 1.582 -24.859 -9 1 82.94 179 LYS B CA 1
ATOM 4645 C C . LYS B 1 179 ? 1.006 -24.047 -7.852 1 82.94 179 LYS B C 1
ATOM 4647 O O . LYS B 1 179 ? 1.428 -24.188 -6.703 1 82.94 179 LYS B O 1
ATOM 4652 N N . PHE B 1 180 ? 0.057 -23.297 -8.102 1 86 180 PHE B N 1
ATOM 4653 C CA . PHE B 1 180 ? -0.516 -22.406 -7.102 1 86 180 PHE B CA 1
ATOM 4654 C C . PHE B 1 180 ? -1.363 -23.188 -6.105 1 86 180 PHE B C 1
ATOM 4656 O O . PHE B 1 180 ? -1.434 -22.828 -4.926 1 86 180 PHE B O 1
ATOM 4663 N N . ARG B 1 181 ? -1.949 -24.141 -6.57 1 78.12 181 ARG B N 1
ATOM 4664 C CA . ARG B 1 181 ? -2.678 -25 -5.641 1 78.12 181 ARG B CA 1
ATOM 4665 C C . ARG B 1 181 ? -1.742 -25.594 -4.594 1 78.12 181 ARG B C 1
ATOM 4667 O O . ARG B 1 181 ? -2.068 -25.609 -3.406 1 78.12 181 ARG B O 1
ATOM 4674 N N . HIS B 1 182 ? -0.612 -26.031 -5.102 1 81.06 182 HIS B N 1
ATOM 4675 C CA . HIS B 1 182 ? 0.379 -26.594 -4.188 1 81.06 182 HIS B CA 1
ATOM 4676 C C . HIS B 1 182 ? 0.936 -25.516 -3.262 1 81.06 182 HIS B C 1
ATOM 4678 O O . HIS B 1 182 ? 1.151 -25.766 -2.072 1 81.06 182 HIS B O 1
ATOM 4684 N N . LEU B 1 183 ? 1.19 -24.391 -3.783 1 87.31 183 LEU B N 1
ATOM 4685 C CA . LEU B 1 183 ? 1.697 -23.297 -2.973 1 87.31 183 LEU B CA 1
ATOM 4686 C C . LEU B 1 183 ? 0.708 -22.938 -1.871 1 87.31 183 LEU B C 1
ATOM 4688 O O . LEU B 1 183 ? 1.11 -22.641 -0.743 1 87.31 183 LEU B O 1
ATOM 4692 N N . GLN B 1 184 ? -0.566 -22.906 -2.189 1 83.62 184 GLN B N 1
ATOM 4693 C CA . GLN B 1 184 ? -1.605 -22.594 -1.214 1 83.62 184 GLN B CA 1
ATOM 4694 C C . GLN B 1 184 ? -1.599 -23.609 -0.063 1 83.62 184 GLN B C 1
ATOM 4696 O O . GLN B 1 184 ? -1.945 -23.25 1.068 1 83.62 184 GLN B O 1
ATOM 4701 N N . GLU B 1 185 ? -1.167 -24.75 -0.373 1 79.94 185 GLU B N 1
ATOM 4702 C CA . GLU B 1 185 ? -1.146 -25.812 0.638 1 79.94 185 GLU B CA 1
ATOM 4703 C C . GLU B 1 185 ? 0.093 -25.703 1.522 1 79.94 185 GLU B C 1
ATOM 4705 O O . GLU B 1 185 ? 0.036 -25.984 2.719 1 79.94 185 GLU B O 1
ATOM 4710 N N . ILE B 1 186 ? 1.135 -25.297 0.962 1 85.06 186 ILE B N 1
ATOM 4711 C CA . ILE B 1 186 ? 2.412 -25.328 1.665 1 85.06 186 ILE B CA 1
ATOM 4712 C C . ILE B 1 186 ? 2.629 -24.016 2.412 1 85.06 186 ILE B C 1
ATOM 4714 O O . ILE B 1 186 ? 3.271 -23.984 3.465 1 85.06 186 ILE B O 1
ATOM 4718 N N . VAL B 1 187 ? 2.197 -22.938 1.904 1 90.31 187 VAL B N 1
ATOM 4719 C CA . VAL B 1 187 ? 2.43 -21.625 2.498 1 90.31 187 VAL B CA 1
ATOM 4720 C C . VAL B 1 187 ? 1.42 -21.375 3.617 1 90.31 187 VAL B C 1
ATOM 4722 O O . VAL B 1 187 ? 0.21 -21.5 3.406 1 90.31 187 VAL B O 1
ATOM 4725 N N . VAL B 1 188 ? 1.891 -21.125 4.699 1 89.81 188 VAL B N 1
ATOM 4726 C CA . VAL B 1 188 ? 1.053 -20.875 5.867 1 89.81 188 VAL B CA 1
ATOM 4727 C C . VAL B 1 188 ? 1.158 -19.406 6.273 1 89.81 188 VAL B C 1
ATOM 4729 O O . VAL B 1 188 ? 2.26 -18.844 6.359 1 89.81 188 VAL B O 1
ATOM 4732 N N . TRP B 1 189 ? 0.053 -18.781 6.516 1 89.38 189 TRP B N 1
ATOM 4733 C CA . TRP B 1 189 ? -0.008 -17.406 6.992 1 89.38 189 TRP B CA 1
ATOM 4734 C C . TRP B 1 189 ? -0.288 -17.359 8.492 1 89.38 189 TRP B C 1
ATOM 4736 O O . TRP B 1 189 ? -1.379 -17.734 8.938 1 89.38 189 TRP B O 1
ATOM 4746 N N . PRO B 1 190 ? 0.645 -16.953 9.227 1 88.94 190 PRO B N 1
ATOM 4747 C CA . PRO B 1 190 ? 0.398 -16.875 10.664 1 88.94 190 PRO B CA 1
ATOM 4748 C C . PRO B 1 190 ? -0.642 -15.828 11.039 1 88.94 190 PRO B C 1
ATOM 4750 O O . PRO B 1 190 ? -0.726 -14.781 10.383 1 88.94 190 PRO B O 1
ATOM 4753 N N . PRO B 1 191 ? -1.396 -16.203 12.047 1 88.44 191 PRO B N 1
ATOM 4754 C CA . PRO B 1 191 ? -2.33 -15.172 12.5 1 88.44 191 PRO B CA 1
ATOM 4755 C C . PRO B 1 191 ? -1.623 -13.914 13 1 88.44 191 PRO B C 1
ATOM 4757 O O . PRO B 1 191 ? -0.438 -13.961 13.344 1 88.44 191 PRO B O 1
ATOM 4760 N N . LEU B 1 192 ? -2.301 -12.867 13.062 1 87.81 192 LEU B N 1
ATOM 4761 C CA . LEU B 1 192 ? -1.744 -11.555 13.367 1 87.81 192 LEU B CA 1
ATOM 4762 C C . LEU B 1 192 ? -1.038 -11.57 14.719 1 87.81 192 LEU B C 1
ATOM 4764 O O . LEU B 1 192 ? 0.064 -11.031 14.859 1 87.81 192 LEU B O 1
ATOM 4768 N N . TRP B 1 193 ? -1.631 -12.211 15.758 1 87 193 TRP B N 1
ATOM 4769 C CA . TRP B 1 193 ? -1.121 -12.203 17.125 1 87 193 TRP B CA 1
ATOM 4770 C C . TRP B 1 193 ? 0.114 -13.086 17.25 1 87 193 TRP B C 1
ATOM 4772 O O . TRP B 1 193 ? 0.873 -12.977 18.219 1 87 193 TRP B O 1
ATOM 4782 N N . ASP B 1 194 ? 0.362 -13.93 16.297 1 86.19 194 ASP B N 1
ATOM 4783 C CA . ASP B 1 194 ? 1.569 -14.742 16.266 1 86.19 194 ASP B CA 1
ATOM 4784 C C . ASP B 1 194 ? 2.705 -14.031 15.539 1 86.19 194 ASP B C 1
ATOM 4786 O O . ASP B 1 194 ? 3.877 -14.359 15.734 1 86.19 194 ASP B O 1
ATOM 4790 N N . ARG B 1 195 ? 2.338 -13.102 14.766 1 83.62 195 ARG B N 1
ATOM 4791 C CA . ARG B 1 195 ? 3.332 -12.391 13.969 1 83.62 195 ARG B CA 1
ATOM 4792 C C . ARG B 1 195 ? 4.016 -11.305 14.797 1 83.62 195 ARG B C 1
ATOM 4794 O O . ARG B 1 195 ? 5.238 -11.148 14.734 1 83.62 195 ARG B O 1
ATOM 4801 N N . ASP B 1 196 ? 3.227 -10.609 15.5 1 82.25 196 ASP B N 1
ATOM 4802 C CA . ASP B 1 196 ? 3.717 -9.531 16.344 1 82.25 196 ASP B CA 1
ATOM 4803 C C . ASP B 1 196 ? 2.891 -9.414 17.625 1 82.25 196 ASP B C 1
ATOM 4805 O O . ASP B 1 196 ? 1.673 -9.227 17.578 1 82.25 196 ASP B O 1
ATOM 4809 N N . LYS B 1 197 ? 3.541 -9.43 18.641 1 76.69 197 LYS B N 1
ATOM 4810 C CA . LYS B 1 197 ? 2.879 -9.406 19.953 1 76.69 197 LYS B CA 1
ATOM 4811 C C . LYS B 1 197 ? 2.205 -8.062 20.203 1 76.69 197 LYS B C 1
ATOM 4813 O O . LYS B 1 197 ? 1.32 -7.957 21.062 1 76.69 197 LYS B O 1
ATOM 4818 N N . ARG B 1 198 ? 2.518 -7.176 19.609 1 78.12 198 ARG B N 1
ATOM 4819 C CA . ARG B 1 198 ? 1.932 -5.848 19.766 1 78.12 198 ARG B CA 1
ATOM 4820 C C . ARG B 1 198 ? 0.476 -5.836 19.312 1 78.12 198 ARG B C 1
ATOM 4822 O O . ARG B 1 198 ? -0.295 -4.957 19.703 1 78.12 198 ARG B O 1
ATOM 4829 N N . PHE B 1 199 ? 0.155 -6.699 18.438 1 86.06 199 PHE B N 1
ATOM 4830 C CA . PHE B 1 199 ? -1.209 -6.789 17.938 1 86.06 199 PHE B CA 1
ATOM 4831 C C . PHE B 1 199 ? -2.033 -7.762 18.766 1 86.06 199 PHE B C 1
ATOM 4833 O O . PHE B 1 199 ? -2.457 -8.805 18.266 1 86.06 199 PHE B O 1
ATOM 4840 N N . PHE B 1 200 ? -2.346 -7.32 19.938 1 86.44 200 PHE B N 1
ATOM 4841 C CA . PHE B 1 200 ? -3.082 -8.148 20.875 1 86.44 200 PHE B CA 1
ATOM 4842 C C . PHE B 1 200 ? -4.566 -8.172 20.547 1 86.44 200 PHE B C 1
ATOM 4844 O O . PHE B 1 200 ? -5.191 -7.121 20.391 1 86.44 200 PHE B O 1
ATOM 4851 N N . ILE B 1 201 ? -5.082 -9.344 20.438 1 86.56 201 ILE B N 1
ATOM 4852 C CA . ILE B 1 201 ? -6.504 -9.547 20.188 1 86.56 201 ILE B CA 1
ATOM 4853 C C . ILE B 1 201 ? -7.07 -10.531 21.203 1 86.56 201 ILE B C 1
ATOM 4855 O O . ILE B 1 201 ? -6.629 -11.68 21.281 1 86.56 201 ILE B O 1
ATOM 4859 N N . PRO B 1 202 ? -7.945 -10.07 21.922 1 85.69 202 PRO B N 1
ATOM 4860 C CA . PRO B 1 202 ? -8.586 -10.992 22.859 1 85.69 202 PRO B CA 1
ATOM 4861 C C . PRO B 1 202 ? -9.211 -12.203 22.156 1 85.69 202 PRO B C 1
ATOM 4863 O O . PRO B 1 202 ? -9.633 -12.094 21.016 1 85.69 202 PRO B O 1
ATOM 4866 N N . GLU B 1 203 ? -9.297 -13.297 22.859 1 84.56 203 GLU B N 1
ATOM 4867 C CA . GLU B 1 203 ? -9.766 -14.562 22.312 1 84.56 203 GLU B CA 1
ATOM 4868 C C . GLU B 1 203 ? -11.156 -14.414 21.703 1 84.56 203 GLU B C 1
ATOM 4870 O O . GLU B 1 203 ? -11.445 -14.984 20.656 1 84.56 203 GLU B O 1
ATOM 4875 N N . CYS B 1 204 ? -11.992 -13.617 22.266 1 82.12 204 CYS B N 1
ATOM 4876 C CA . CYS B 1 204 ? -13.383 -13.477 21.859 1 82.12 204 CYS B CA 1
ATOM 4877 C C . CYS B 1 204 ? -13.484 -12.68 20.562 1 82.12 204 CYS B C 1
ATOM 4879 O O . CYS B 1 204 ? -14.523 -12.695 19.891 1 82.12 204 CYS B O 1
ATOM 4881 N N . LEU B 1 205 ? -12.445 -12.016 20.203 1 85.69 205 LEU B N 1
ATOM 4882 C CA . LEU B 1 205 ? -12.492 -11.18 19 1 85.69 205 LEU B CA 1
ATOM 4883 C C . LEU B 1 205 ? -11.711 -11.82 17.859 1 85.69 205 LEU B C 1
ATOM 4885 O O . LEU B 1 205 ? -11.727 -11.32 16.734 1 85.69 205 LEU B O 1
ATOM 4889 N N . LYS B 1 206 ? -11.062 -12.906 18.078 1 86.31 206 LYS B N 1
ATOM 4890 C CA . LYS B 1 206 ? -10.188 -13.523 17.078 1 86.31 206 LYS B CA 1
ATOM 4891 C C . LYS B 1 206 ? -10.984 -14.008 15.867 1 86.31 206 LYS B C 1
ATOM 4893 O O . LYS B 1 206 ? -10.469 -14.062 14.758 1 86.31 206 LYS B O 1
ATOM 4898 N N . HIS B 1 207 ? -12.242 -14.289 16.062 1 82.81 207 HIS B N 1
ATOM 4899 C CA . HIS B 1 207 ? -13.086 -14.781 14.977 1 82.81 207 HIS B CA 1
ATOM 4900 C C . HIS B 1 207 ? -13.258 -13.727 13.891 1 82.81 207 HIS B C 1
ATOM 4902 O O . HIS B 1 207 ? -13.523 -14.062 12.734 1 82.81 207 HIS B O 1
ATOM 4908 N N . ILE B 1 208 ? -13.109 -12.492 14.203 1 80.06 208 ILE B N 1
ATOM 4909 C CA . ILE B 1 208 ? -13.242 -11.383 13.266 1 80.06 208 ILE B CA 1
ATOM 4910 C C . ILE B 1 208 ? -12.172 -11.492 12.18 1 80.06 208 ILE B C 1
ATOM 4912 O O . ILE B 1 208 ? -12.398 -11.102 11.031 1 80.06 208 ILE B O 1
ATOM 4916 N N . PHE B 1 209 ? -11.062 -12.055 12.555 1 82.38 209 PHE B N 1
ATOM 4917 C CA . PHE B 1 209 ? -9.906 -12.086 11.672 1 82.38 209 PHE B CA 1
ATOM 4918 C C . PHE B 1 209 ? -9.828 -13.406 10.914 1 82.38 209 PHE B C 1
ATOM 4920 O O . PHE B 1 209 ? -9.094 -13.523 9.938 1 82.38 209 PHE B O 1
ATOM 4927 N N . LYS B 1 210 ? -10.375 -14.492 11.414 1 68.94 210 LYS B N 1
ATOM 4928 C CA . LYS B 1 210 ? -10.328 -15.82 10.805 1 68.94 210 LYS B CA 1
ATOM 4929 C C . LYS B 1 210 ? -10.992 -15.82 9.438 1 68.94 210 LYS B C 1
ATOM 4931 O O . LYS B 1 210 ? -10.508 -16.469 8.508 1 68.94 210 LYS B O 1
ATOM 4936 N N . GLU B 1 211 ? -12.18 -15.18 9.336 1 57.38 211 GLU B N 1
ATOM 4937 C CA . GLU B 1 211 ? -12.992 -15.266 8.133 1 57.38 211 GLU B CA 1
ATOM 4938 C C . GLU B 1 211 ? -12.297 -14.594 6.949 1 57.38 211 GLU B C 1
ATOM 4940 O O . GLU B 1 211 ? -12.438 -15.039 5.805 1 57.38 211 GLU B O 1
ATOM 4945 N N . HIS B 1 212 ? -11.648 -13.539 7.234 1 53.41 212 HIS B N 1
ATOM 4946 C CA . HIS B 1 212 ? -11.18 -12.703 6.137 1 53.41 212 HIS B CA 1
ATOM 4947 C C . HIS B 1 212 ? -9.805 -13.156 5.652 1 53.41 212 HIS B C 1
ATOM 4949 O O . HIS B 1 212 ? -9.273 -12.609 4.684 1 53.41 212 HIS B O 1
ATOM 4955 N N . MET B 1 213 ? -9.18 -13.812 6.539 1 52.25 213 MET B N 1
ATOM 4956 C CA . MET B 1 213 ? -7.797 -14.109 6.164 1 52.25 213 MET B CA 1
ATOM 4957 C C . MET B 1 213 ? -7.723 -14.641 4.734 1 52.25 213 MET B C 1
ATOM 4959 O O . MET B 1 213 ? -8.711 -15.164 4.211 1 52.25 213 MET B O 1
ATOM 4963 N N . ALA B 1 214 ? -6.637 -14.344 3.941 1 50.75 214 ALA B N 1
ATOM 4964 C CA . ALA B 1 214 ? -6.098 -14.344 2.584 1 50.75 214 ALA B CA 1
ATOM 4965 C C . ALA B 1 214 ? -6.406 -15.664 1.873 1 50.75 214 ALA B C 1
ATOM 4967 O O . ALA B 1 214 ? -5.613 -16.609 1.919 1 50.75 214 ALA B O 1
ATOM 4968 N N . GLU B 1 215 ? -7.445 -16.297 2.041 1 53.34 215 GLU B N 1
ATOM 4969 C CA . GLU B 1 215 ? -7.59 -17.422 1.136 1 53.34 215 GLU B CA 1
ATOM 4970 C C . GLU B 1 215 ? -7.086 -17.094 -0.264 1 53.34 215 GLU B C 1
ATOM 4972 O O . GLU B 1 215 ? -6.59 -17.953 -0.979 1 53.34 215 GLU B O 1
ATOM 4977 N N . ASN B 1 216 ? -7.023 -15.805 -0.624 1 62.44 216 ASN B N 1
ATOM 4978 C CA . ASN B 1 216 ? -7.012 -15.75 -2.082 1 62.44 216 ASN B CA 1
ATOM 4979 C C . ASN B 1 216 ? -5.77 -15.047 -2.609 1 62.44 216 ASN B C 1
ATOM 4981 O O . ASN B 1 216 ? -5.75 -14.586 -3.752 1 62.44 216 ASN B O 1
ATOM 4985 N N . ILE B 1 217 ? -4.672 -14.914 -1.701 1 79.62 217 ILE B N 1
ATOM 4986 C CA . ILE B 1 217 ? -3.57 -14.148 -2.275 1 79.62 217 ILE B CA 1
ATOM 4987 C C . ILE B 1 217 ? -2.873 -14.977 -3.352 1 79.62 217 ILE B C 1
ATOM 4989 O O . ILE B 1 217 ? -2.465 -14.445 -4.387 1 79.62 217 ILE B O 1
ATOM 4993 N N . LEU B 1 218 ? -2.768 -16.281 -3.068 1 83.75 218 LEU B N 1
ATOM 4994 C CA . LEU B 1 218 ? -2.08 -17.156 -4.016 1 83.75 218 LEU B CA 1
ATOM 4995 C C . LEU B 1 218 ? -3.074 -17.828 -4.949 1 83.75 218 LEU B C 1
ATOM 4997 O O . LEU B 1 218 ? -2.922 -19.016 -5.27 1 83.75 218 LEU B O 1
ATOM 5001 N N . SER B 1 219 ? -4.031 -16.969 -5.379 1 72.25 219 SER B N 1
ATOM 5002 C CA . SER B 1 219 ? -4.973 -17.484 -6.371 1 72.25 219 SER B CA 1
ATOM 5003 C C . SER B 1 219 ? -4.324 -17.578 -7.75 1 72.25 219 SER B C 1
ATOM 5005 O O . SER B 1 219 ? -3.568 -16.688 -8.148 1 72.25 219 SER B O 1
ATOM 5007 N N . PRO B 1 220 ? -4.477 -18.641 -8.453 1 67.06 220 PRO B N 1
ATOM 5008 C CA . PRO B 1 220 ? -3.791 -18.953 -9.711 1 67.06 220 PRO B CA 1
ATOM 5009 C C . PRO B 1 220 ? -4.262 -18.062 -10.867 1 67.06 220 PRO B C 1
ATOM 5011 O O . PRO B 1 220 ? -3.621 -18.031 -11.922 1 67.06 220 PRO B O 1
ATOM 5014 N N . THR B 1 221 ? -5.25 -17.312 -10.797 1 65.75 221 THR B N 1
ATOM 5015 C CA . THR B 1 221 ? -5.871 -16.703 -11.969 1 65.75 221 THR B CA 1
ATOM 5016 C C . THR B 1 221 ? -5 -15.586 -12.523 1 65.75 221 THR B C 1
ATOM 5018 O O . THR B 1 221 ? -4.871 -15.438 -13.742 1 65.75 221 THR B O 1
ATOM 5021 N N . ASN B 1 222 ? -4.332 -14.93 -11.82 1 71.31 222 ASN B N 1
ATOM 5022 C CA . ASN B 1 222 ? -3.688 -13.75 -12.383 1 71.31 222 ASN B CA 1
ATOM 5023 C C . ASN B 1 222 ? -2.277 -13.562 -11.828 1 71.31 222 ASN B C 1
ATOM 5025 O O . ASN B 1 222 ? -1.769 -12.438 -11.781 1 71.31 222 ASN B O 1
ATOM 5029 N N . ARG B 1 223 ? -1.635 -14.711 -11.406 1 86.69 223 ARG B N 1
ATOM 5030 C CA . ARG B 1 223 ? -0.311 -14.57 -10.812 1 86.69 223 ARG B CA 1
ATOM 5031 C C . ARG B 1 223 ? 0.631 -15.664 -11.305 1 86.69 223 ARG B C 1
ATOM 5033 O O . ARG B 1 223 ? 0.206 -16.797 -11.539 1 86.69 223 ARG B O 1
ATOM 5040 N N . HIS B 1 224 ? 1.89 -15.266 -11.555 1 89.56 224 HIS B N 1
ATOM 5041 C CA . HIS B 1 224 ? 2.898 -16.219 -12.016 1 89.56 224 HIS B CA 1
ATOM 5042 C C . HIS B 1 224 ? 4.098 -16.234 -11.07 1 89.56 224 HIS B C 1
ATOM 5044 O O . HIS B 1 224 ? 4.527 -15.188 -10.586 1 89.56 224 HIS B O 1
ATOM 5050 N N . LEU B 1 225 ? 4.547 -17.391 -10.844 1 92.44 225 LEU B N 1
ATOM 5051 C CA . LEU B 1 225 ? 5.777 -17.562 -10.078 1 92.44 225 LEU B CA 1
ATOM 5052 C C . LEU B 1 225 ? 7 -17.406 -10.977 1 92.44 225 LEU B C 1
ATOM 5054 O O . LEU B 1 225 ? 7.195 -18.188 -11.906 1 92.44 225 LEU B O 1
ATOM 5058 N N . LEU B 1 226 ? 7.84 -16.422 -10.719 1 94.25 226 LEU B N 1
ATOM 5059 C CA . LEU B 1 226 ? 8.977 -16.109 -11.57 1 94.25 226 LEU B CA 1
ATOM 5060 C C . LEU B 1 226 ? 10.227 -16.844 -11.102 1 94.25 226 LEU B C 1
ATOM 5062 O O . LEU B 1 226 ? 11.039 -17.281 -11.922 1 94.25 226 LEU B O 1
ATOM 5066 N N . TYR B 1 227 ? 10.43 -16.875 -9.852 1 95.25 227 TYR B N 1
ATOM 5067 C CA . TYR B 1 227 ? 11.633 -17.469 -9.281 1 95.25 227 TYR B CA 1
ATOM 5068 C C . TYR B 1 227 ? 11.406 -17.875 -7.828 1 95.25 227 TYR B C 1
ATOM 5070 O O . TYR B 1 227 ? 10.508 -17.359 -7.164 1 95.25 227 TYR B O 1
ATOM 5078 N N . GLU B 1 228 ? 12.07 -18.891 -7.375 1 95.12 228 GLU B N 1
ATOM 5079 C CA . GLU B 1 228 ? 11.984 -19.375 -5.996 1 95.12 228 GLU B CA 1
ATOM 5080 C C . GLU B 1 228 ? 13.266 -20.078 -5.57 1 95.12 228 GLU B C 1
ATOM 5082 O O . GLU B 1 228 ? 14.031 -20.547 -6.414 1 95.12 228 GLU B O 1
ATOM 5087 N N . GLY B 1 229 ? 13.531 -20.016 -4.281 1 93.56 229 GLY B N 1
ATOM 5088 C CA . GLY B 1 229 ? 14.727 -20.719 -3.824 1 93.56 229 GLY B CA 1
ATOM 5089 C C . GLY B 1 229 ? 14.992 -20.531 -2.342 1 93.56 229 GLY B C 1
ATOM 5090 O O . GLY B 1 229 ? 14.336 -19.719 -1.684 1 93.56 229 GLY B O 1
ATOM 5091 N N . LYS B 1 230 ? 15.906 -21.297 -1.926 1 93.31 230 LYS B N 1
ATOM 5092 C CA . LYS B 1 230 ? 16.312 -21.266 -0.522 1 93.31 230 LYS B CA 1
ATOM 5093 C C . LYS B 1 230 ? 17.406 -20.234 -0.284 1 93.31 230 LYS B C 1
ATOM 5095 O O . LYS B 1 230 ? 18.328 -20.109 -1.096 1 93.31 230 LYS B O 1
ATOM 5100 N N . LEU B 1 231 ? 17.297 -19.531 0.814 1 95.19 231 LEU B N 1
ATOM 5101 C CA . LEU B 1 231 ? 18.297 -18.594 1.285 1 95.19 231 LEU B CA 1
ATOM 5102 C C . LEU B 1 231 ? 18.422 -18.625 2.805 1 95.19 231 LEU B C 1
ATOM 5104 O O . LEU B 1 231 ? 17.812 -19.484 3.455 1 95.19 231 LEU B O 1
ATOM 5108 N N . THR B 1 232 ? 19.328 -17.844 3.273 1 94.19 232 THR B N 1
ATOM 5109 C CA . THR B 1 232 ? 19.484 -17.703 4.715 1 94.19 232 THR B CA 1
ATOM 5110 C C . THR B 1 232 ? 19.234 -16.25 5.137 1 94.19 232 THR B C 1
ATOM 5112 O O . THR B 1 232 ? 19.734 -15.32 4.52 1 94.19 232 THR B O 1
ATOM 5115 N N . LEU B 1 233 ? 18.391 -16.125 6.105 1 94.62 233 LEU B N 1
ATOM 5116 C CA . LEU B 1 233 ? 18.078 -14.812 6.66 1 94.62 233 LEU B CA 1
ATOM 5117 C C . LEU B 1 233 ? 18.922 -14.539 7.91 1 94.62 233 LEU B C 1
ATOM 5119 O O . LEU B 1 233 ? 18.938 -15.352 8.836 1 94.62 233 LEU B O 1
ATOM 5123 N N . ALA B 1 234 ? 19.609 -13.422 7.875 1 90.75 234 ALA B N 1
ATOM 5124 C CA . ALA B 1 234 ? 20.406 -13.039 9.039 1 90.75 234 ALA B CA 1
ATOM 5125 C C . ALA B 1 234 ? 19.562 -12.289 10.062 1 90.75 234 ALA B C 1
ATOM 5127 O O . ALA B 1 234 ? 18.953 -11.258 9.742 1 90.75 234 ALA B O 1
ATOM 5128 N N . GLU B 1 235 ? 19.422 -12.867 11.219 1 86.88 235 GLU B N 1
ATOM 5129 C CA . GLU B 1 235 ? 18.781 -12.203 12.352 1 86.88 235 GLU B CA 1
ATOM 5130 C C . GLU B 1 235 ? 19.812 -11.812 13.406 1 86.88 235 GLU B C 1
ATOM 5132 O O . GLU B 1 235 ? 21.016 -11.992 13.219 1 86.88 235 GLU B O 1
ATOM 5137 N N . SER B 1 236 ? 19.406 -11.125 14.484 1 78.75 236 SER B N 1
ATOM 5138 C CA . SER B 1 236 ? 20.328 -10.617 15.5 1 78.75 236 SER B CA 1
ATOM 5139 C C . SER B 1 236 ? 21.078 -11.75 16.172 1 78.75 236 SER B C 1
ATOM 5141 O O . SER B 1 236 ? 22.281 -11.641 16.422 1 78.75 236 SER B O 1
ATOM 5143 N N . THR B 1 237 ? 20.375 -12.797 16.359 1 79.19 237 THR B N 1
ATOM 5144 C CA . THR B 1 237 ? 21.016 -13.805 17.203 1 79.19 237 THR B CA 1
ATOM 5145 C C . THR B 1 237 ? 21.188 -15.109 16.422 1 79.19 237 THR B C 1
ATOM 5147 O O . THR B 1 237 ? 21.797 -16.062 16.938 1 79.19 237 THR B O 1
ATOM 5150 N N . ARG B 1 238 ? 20.656 -15.172 15.242 1 86.5 238 ARG B N 1
ATOM 5151 C CA . ARG B 1 238 ? 20.719 -16.453 14.555 1 86.5 238 ARG B CA 1
ATOM 5152 C C . ARG B 1 238 ? 20.516 -16.281 13.055 1 86.5 238 ARG B C 1
ATOM 5154 O O . ARG B 1 238 ? 20.188 -15.195 12.586 1 86.5 238 ARG B O 1
ATOM 5161 N N . PHE B 1 239 ? 20.891 -17.422 12.383 1 88.88 239 PHE B N 1
ATOM 5162 C CA . PHE B 1 239 ? 20.578 -17.562 10.961 1 88.88 239 PHE B CA 1
ATOM 5163 C C . PHE B 1 239 ? 19.375 -18.469 10.75 1 88.88 239 PHE B C 1
ATOM 5165 O O . PHE B 1 239 ? 19.281 -19.531 11.352 1 88.88 239 PHE B O 1
ATOM 5172 N N . LEU B 1 240 ? 18.453 -17.969 9.984 1 91.81 240 LEU B N 1
ATOM 5173 C CA . LEU B 1 240 ? 17.219 -18.703 9.727 1 91.81 240 LEU B CA 1
ATOM 5174 C C . LEU B 1 240 ? 17.156 -19.188 8.281 1 91.81 240 LEU B C 1
ATOM 5176 O O . LEU B 1 240 ? 17.422 -18.406 7.359 1 91.81 240 LEU B O 1
ATOM 5180 N N . ASP B 1 241 ? 16.859 -20.453 8.109 1 91.56 241 ASP B N 1
ATOM 5181 C CA . ASP B 1 241 ? 16.625 -20.953 6.758 1 91.56 241 ASP B CA 1
ATOM 5182 C C . ASP B 1 241 ? 15.289 -20.438 6.219 1 91.56 241 ASP B C 1
ATOM 5184 O O . ASP B 1 241 ? 14.234 -20.656 6.824 1 91.56 241 ASP B O 1
ATOM 5188 N N . VAL B 1 242 ? 15.359 -19.766 5.059 1 94.44 242 VAL B N 1
ATOM 5189 C CA . VAL B 1 242 ? 14.133 -19.203 4.5 1 94.44 242 VAL B CA 1
ATOM 5190 C C . VAL B 1 242 ? 13.969 -19.656 3.049 1 94.44 242 VAL B C 1
ATOM 5192 O O . VAL B 1 242 ? 14.922 -20.141 2.438 1 94.44 242 VAL B O 1
ATOM 5195 N N . TYR B 1 243 ? 12.789 -19.672 2.598 1 94.88 243 TYR B N 1
ATOM 5196 C CA . TYR B 1 243 ? 12.422 -19.922 1.209 1 94.88 243 TYR B CA 1
ATOM 5197 C C . TYR B 1 243 ? 11.703 -18.719 0.603 1 94.88 243 TYR B C 1
ATOM 5199 O O . TYR B 1 243 ? 10.703 -18.25 1.153 1 94.88 243 TYR B O 1
ATOM 5207 N N . LEU B 1 244 ? 12.188 -18.203 -0.472 1 96.88 244 LEU B N 1
ATOM 5208 C CA . LEU B 1 244 ? 11.602 -17.016 -1.103 1 96.88 244 LEU B CA 1
ATOM 5209 C C . LEU B 1 244 ? 10.82 -17.391 -2.354 1 96.88 244 LEU B C 1
ATOM 5211 O O . LEU B 1 244 ? 11.242 -18.266 -3.115 1 96.88 244 LEU B O 1
ATOM 5215 N N . PHE B 1 245 ? 9.664 -16.75 -2.543 1 96.44 245 PHE B N 1
ATOM 5216 C CA . PHE B 1 245 ? 8.844 -16.875 -3.746 1 96.44 245 PHE B CA 1
ATOM 5217 C C . PHE B 1 245 ? 8.719 -15.523 -4.445 1 96.44 245 PHE B C 1
ATOM 5219 O O . PHE B 1 245 ? 8.172 -14.57 -3.883 1 96.44 245 PHE B O 1
ATOM 5226 N N . LEU B 1 246 ? 9.273 -15.398 -5.594 1 97.62 246 LEU B N 1
ATOM 5227 C CA . LEU B 1 246 ? 9.164 -14.18 -6.391 1 97.62 246 LEU B CA 1
ATOM 5228 C C . LEU B 1 246 ? 8.062 -14.312 -7.434 1 97.62 246 LEU B C 1
ATOM 5230 O O . LEU B 1 246 ? 8.203 -15.062 -8.398 1 97.62 246 LEU B O 1
ATOM 5234 N N . PHE B 1 247 ? 6.969 -13.641 -7.219 1 96 247 PHE B N 1
ATOM 5235 C CA . PHE B 1 247 ? 5.863 -13.594 -8.164 1 96 247 PHE B CA 1
ATOM 5236 C C . PHE B 1 247 ? 5.973 -12.367 -9.062 1 96 247 PHE B C 1
ATOM 5238 O O . PHE B 1 247 ? 6.898 -11.562 -8.922 1 96 247 PHE B O 1
ATOM 5245 N N . ASP B 1 248 ? 5.031 -12.234 -9.945 1 94.5 248 ASP B N 1
ATOM 5246 C CA . ASP B 1 248 ? 5.082 -11.133 -10.906 1 94.5 248 ASP B CA 1
ATOM 5247 C C . ASP B 1 248 ? 4.543 -9.844 -10.289 1 94.5 248 ASP B C 1
ATOM 5249 O O . ASP B 1 248 ? 4.637 -8.773 -10.891 1 94.5 248 ASP B O 1
ATOM 5253 N N . ASP B 1 249 ? 4.09 -9.93 -9.039 1 94.12 249 ASP B N 1
ATOM 5254 C CA . ASP B 1 249 ? 3.553 -8.703 -8.453 1 94.12 249 ASP B CA 1
ATOM 5255 C C . ASP B 1 249 ? 4.086 -8.492 -7.043 1 94.12 249 ASP B C 1
ATOM 5257 O O . ASP B 1 249 ? 4.004 -7.383 -6.504 1 94.12 249 ASP B O 1
ATOM 5261 N N . PHE B 1 250 ? 4.582 -9.57 -6.395 1 96.56 250 PHE B N 1
ATOM 5262 C CA . PHE B 1 250 ? 5.156 -9.352 -5.07 1 96.56 250 PHE B CA 1
ATOM 5263 C C . PHE B 1 250 ? 6.188 -10.43 -4.742 1 96.56 250 PHE B C 1
ATOM 5265 O O . PHE B 1 250 ? 6.316 -11.414 -5.473 1 96.56 250 PHE B O 1
ATOM 5272 N N . LEU B 1 251 ? 6.969 -10.234 -3.678 1 98.12 251 LEU B N 1
ATOM 5273 C CA . LEU B 1 251 ? 7.938 -11.164 -3.105 1 98.12 251 LEU B CA 1
ATOM 5274 C C . LEU B 1 251 ? 7.465 -11.672 -1.747 1 98.12 251 LEU B C 1
ATOM 5276 O O . LEU B 1 251 ? 6.957 -10.898 -0.931 1 98.12 251 LEU B O 1
ATOM 5280 N N . LEU B 1 252 ? 7.598 -12.961 -1.574 1 96.75 252 LEU B N 1
ATOM 5281 C CA . LEU B 1 252 ? 7.211 -13.57 -0.305 1 96.75 252 LEU B CA 1
ATOM 5282 C C . LEU B 1 252 ? 8.414 -14.211 0.375 1 96.75 252 LEU B C 1
ATOM 5284 O O . LEU B 1 252 ? 9.156 -14.969 -0.254 1 96.75 252 LEU B O 1
ATOM 5288 N N . VAL B 1 253 ? 8.695 -13.867 1.582 1 96.62 253 VAL B N 1
ATOM 5289 C CA . VAL B 1 253 ? 9.742 -14.461 2.402 1 96.62 253 VAL B CA 1
ATOM 5290 C C . VAL B 1 253 ? 9.125 -15.398 3.436 1 96.62 253 VAL B C 1
ATOM 5292 O O . VAL B 1 253 ? 8.266 -14.984 4.219 1 96.62 253 VAL B O 1
ATOM 5295 N N . THR B 1 254 ? 9.484 -16.641 3.434 1 95.56 254 THR B N 1
ATOM 5296 C CA . THR B 1 254 ? 8.883 -17.641 4.324 1 95.56 254 THR B CA 1
ATOM 5297 C C . THR B 1 254 ? 9.953 -18.391 5.098 1 95.56 254 THR B C 1
ATOM 5299 O O . THR B 1 254 ? 11.109 -18.453 4.668 1 95.56 254 THR B O 1
ATOM 5302 N N . LYS B 1 255 ? 9.602 -18.844 6.254 1 93.38 255 LYS B N 1
ATOM 5303 C CA . LYS B 1 255 ? 10.445 -19.734 7.047 1 93.38 255 LYS B CA 1
ATOM 5304 C C . LYS B 1 255 ? 10.039 -21.188 6.84 1 93.38 255 LYS B C 1
ATOM 5306 O O . LYS B 1 255 ? 8.852 -21.516 6.844 1 93.38 255 LYS B O 1
ATOM 5311 N N . THR B 1 256 ? 10.992 -22.031 6.652 1 88.75 256 THR B N 1
ATOM 5312 C CA . THR B 1 256 ? 10.703 -23.438 6.426 1 88.75 256 THR B CA 1
ATOM 5313 C C . THR B 1 256 ? 10.648 -24.203 7.746 1 88.75 256 THR B C 1
ATOM 5315 O O . THR B 1 256 ? 11.492 -24 8.625 1 88.75 256 THR B O 1
ATOM 5318 N N . LYS B 1 257 ? 9.594 -24.797 8 1 82.88 257 LYS B N 1
ATOM 5319 C CA . LYS B 1 257 ? 9.469 -25.688 9.148 1 82.88 257 LYS B CA 1
ATOM 5320 C C . LYS B 1 257 ? 9.414 -27.156 8.719 1 82.88 257 LYS B C 1
ATOM 5322 O O . LYS B 1 257 ? 8.711 -27.5 7.762 1 82.88 257 LYS B O 1
ATOM 5327 N N . ARG B 1 258 ? 10.344 -27.953 9.312 1 71.25 258 ARG B N 1
ATOM 5328 C CA . ARG B 1 258 ? 10.367 -29.375 9.023 1 71.25 258 ARG B CA 1
ATOM 5329 C C . ARG B 1 258 ? 9.539 -30.156 10.031 1 71.25 258 ARG B C 1
ATOM 5331 O O . ARG B 1 258 ? 9.648 -29.938 11.242 1 71.25 258 ARG B O 1
ATOM 5338 N N . ASN B 1 259 ? 8.297 -30.453 9.664 1 63 259 ASN B N 1
ATOM 5339 C CA . ASN B 1 259 ? 7.539 -31.328 10.539 1 63 259 ASN B CA 1
ATOM 5340 C C . ASN B 1 259 ? 8.031 -32.781 10.445 1 63 259 ASN B C 1
ATOM 5342 O O . ASN B 1 259 ? 8.172 -33.312 9.352 1 63 259 ASN B O 1
ATOM 5346 N N . LYS B 1 260 ? 8.945 -33.281 11.477 1 53.97 260 LYS B N 1
ATOM 5347 C CA . LYS B 1 260 ? 9.375 -34.688 11.555 1 53.97 260 LYS B CA 1
ATOM 5348 C C . LYS B 1 260 ? 8.211 -35.625 11.289 1 53.97 260 LYS B C 1
ATOM 5350 O O . LYS B 1 260 ? 8.422 -36.781 10.875 1 53.97 260 LYS B O 1
ATOM 5355 N N . LYS B 1 261 ? 7.168 -35.469 12.008 1 48.44 261 LYS B N 1
ATOM 5356 C CA . LYS B 1 261 ? 6.34 -36.656 12.188 1 48.44 261 LYS B CA 1
ATOM 5357 C C . LYS B 1 261 ? 5.77 -37.156 10.859 1 48.44 261 LYS B C 1
ATOM 5359 O O . LYS B 1 261 ? 5.477 -38.344 10.703 1 48.44 261 LYS B O 1
ATOM 5364 N N . LYS B 1 262 ? 4.949 -36.375 10.211 1 45.78 262 LYS B N 1
ATOM 5365 C CA . LYS B 1 262 ? 3.986 -37.125 9.414 1 45.78 262 LYS B CA 1
ATOM 5366 C C . LYS B 1 262 ? 4.656 -37.781 8.195 1 45.78 262 LYS B C 1
ATOM 5368 O O . LYS B 1 262 ? 4.895 -37.094 7.191 1 45.78 262 LYS B O 1
ATOM 5373 N N . LEU B 1 263 ? 5.586 -38.5 8.336 1 40.09 263 LEU B N 1
ATOM 5374 C CA . LEU B 1 263 ? 5.938 -39.469 7.301 1 40.09 263 LEU B CA 1
ATOM 5375 C C . LEU B 1 263 ? 4.699 -39.938 6.539 1 40.09 263 LEU B C 1
ATOM 5377 O O . LEU B 1 263 ? 4.758 -40.906 5.777 1 40.09 263 LEU B O 1
ATOM 5381 N N . GLY B 1 264 ? 3.555 -39.875 7.316 1 39.03 264 GLY B N 1
ATOM 5382 C CA . GLY B 1 264 ? 2.621 -40.75 6.629 1 39.03 264 GLY B CA 1
ATOM 5383 C C . GLY B 1 264 ? 2.594 -40.531 5.129 1 39.03 264 GLY B C 1
ATOM 5384 O O . GLY B 1 264 ? 3.283 -39.656 4.609 1 39.03 264 GLY B O 1
ATOM 5385 N N . GLY B 1 265 ? 1.41 -41.188 4.469 1 39.47 265 GLY B N 1
ATOM 5386 C CA . GLY B 1 265 ? 1.076 -41.594 3.109 1 39.47 265 GLY B CA 1
ATOM 5387 C C . GLY B 1 265 ? 1.134 -40.438 2.123 1 39.47 265 GLY B C 1
ATOM 5388 O O . GLY B 1 265 ? 0.125 -39.781 1.875 1 39.47 265 GLY B O 1
ATOM 5389 N N . SER B 1 266 ? 2.021 -39.562 2.195 1 42.44 266 SER B N 1
ATOM 5390 C CA . SER B 1 266 ? 2.029 -38.594 1.108 1 42.44 266 SER B CA 1
ATOM 5391 C C . SER B 1 266 ? 1.571 -39.219 -0.203 1 42.44 266 SER B C 1
ATOM 5393 O O . SER B 1 266 ? 2.117 -40.219 -0.631 1 42.44 266 SER B O 1
ATOM 5395 N N . ASP B 1 267 ? 0.329 -39.219 -0.429 1 43.66 267 ASP B N 1
ATOM 5396 C CA . ASP B 1 267 ? -0.159 -39.594 -1.751 1 43.66 267 ASP B CA 1
ATOM 5397 C C . ASP B 1 267 ? 0.8 -39.156 -2.846 1 43.66 267 ASP B C 1
ATOM 5399 O O . ASP B 1 267 ? 1.064 -37.938 -2.979 1 43.66 267 ASP B O 1
ATOM 5403 N N . PRO B 1 268 ? 1.755 -39.906 -3.191 1 46.5 268 PRO B N 1
ATOM 5404 C CA . PRO B 1 268 ? 2.586 -39.656 -4.371 1 46.5 268 PRO B CA 1
ATOM 5405 C C . PRO B 1 268 ? 1.893 -38.75 -5.402 1 46.5 268 PRO B C 1
ATOM 5407 O O . PRO B 1 268 ? 2.543 -38.25 -6.316 1 46.5 268 PRO B O 1
ATOM 5410 N N . GLY B 1 269 ? 0.58 -38.75 -5.391 1 45.97 269 GLY B N 1
ATOM 5411 C CA . GLY B 1 269 ? -0.202 -38.062 -6.406 1 45.97 269 GLY B CA 1
ATOM 5412 C C . GLY B 1 269 ? 0.009 -36.562 -6.398 1 45.97 269 GLY B C 1
ATOM 5413 O O . GLY B 1 269 ? -0.49 -35.875 -7.277 1 45.97 269 GLY B O 1
ATOM 5414 N N . LEU B 1 270 ? 0.477 -35.969 -5.172 1 49.5 270 LEU B N 1
ATOM 5415 C CA . LEU B 1 270 ? 0.456 -34.5 -5.074 1 49.5 270 LEU B CA 1
ATOM 5416 C C . LEU B 1 270 ? 1.74 -33.906 -5.637 1 49.5 270 LEU B C 1
ATOM 5418 O O . LEU B 1 270 ? 1.959 -32.688 -5.539 1 49.5 270 LEU B O 1
ATOM 5422 N N . MET B 1 271 ? 2.67 -34.719 -6.016 1 53.09 271 MET B N 1
ATOM 5423 C CA . MET B 1 271 ? 3.906 -34.125 -6.523 1 53.09 271 MET B CA 1
ATOM 5424 C C . MET B 1 271 ? 3.652 -33.375 -7.816 1 53.09 271 MET B C 1
ATOM 5426 O O . MET B 1 271 ? 2.941 -33.844 -8.695 1 53.09 271 MET B O 1
ATOM 5430 N N . CYS B 1 272 ? 3.678 -32.062 -7.73 1 59.09 272 CYS B N 1
ATOM 5431 C CA . CYS B 1 272 ? 3.508 -31.172 -8.875 1 59.09 272 CYS B CA 1
ATOM 5432 C C . CYS B 1 272 ? 4.805 -31.047 -9.664 1 59.09 272 CYS B C 1
ATOM 5434 O O . CYS B 1 272 ? 5.809 -30.547 -9.141 1 59.09 272 CYS B O 1
ATOM 5436 N N . PRO B 1 273 ? 4.879 -31.766 -10.797 1 62.72 273 PRO B N 1
ATOM 5437 C CA . PRO B 1 273 ? 6.074 -31.688 -11.641 1 62.72 273 PRO B CA 1
ATOM 5438 C C . PRO B 1 273 ? 6.559 -30.266 -11.867 1 62.72 273 PRO B C 1
ATOM 5440 O O . PRO B 1 273 ? 7.734 -30.047 -12.164 1 62.72 273 PRO B O 1
ATOM 5443 N N . SER B 1 274 ? 5.629 -29.359 -11.625 1 69.12 274 SER B N 1
ATOM 5444 C CA . SER B 1 274 ? 5.965 -27.984 -11.953 1 69.12 274 SER B CA 1
ATOM 5445 C C . SER B 1 274 ? 6.742 -27.312 -10.82 1 69.12 274 SER B C 1
ATOM 5447 O O . SER B 1 274 ? 7.32 -26.25 -11 1 69.12 274 SER B O 1
ATOM 5449 N N . LEU B 1 275 ? 6.957 -28.094 -9.781 1 75.94 275 LEU B N 1
ATOM 5450 C CA . LEU B 1 275 ? 7.648 -27.484 -8.648 1 75.94 275 LEU B CA 1
ATOM 5451 C C . LEU B 1 275 ? 9.133 -27.828 -8.672 1 75.94 275 LEU B C 1
ATOM 5453 O O . LEU B 1 275 ? 9.531 -28.844 -9.234 1 75.94 275 LEU B O 1
ATOM 5457 N N . THR B 1 276 ? 9.984 -26.969 -8.141 1 80.31 276 THR B N 1
ATOM 5458 C CA . THR B 1 276 ? 11.422 -27.219 -8.031 1 80.31 276 THR B CA 1
ATOM 5459 C C . THR B 1 276 ? 11.695 -28.391 -7.102 1 80.31 276 THR B C 1
ATOM 5461 O O . THR B 1 276 ? 10.898 -28.688 -6.211 1 80.31 276 THR B O 1
ATOM 5464 N N . PRO B 1 277 ? 12.711 -29.109 -7.391 1 79.06 277 PRO B N 1
ATOM 5465 C CA . PRO B 1 277 ? 13.07 -30.234 -6.531 1 79.06 277 PRO B CA 1
ATOM 5466 C C . PRO B 1 277 ? 13.156 -29.859 -5.059 1 79.06 277 PRO B C 1
ATOM 5468 O O . PRO B 1 277 ? 12.781 -30.641 -4.188 1 79.06 277 PRO B O 1
ATOM 5471 N N . GLU B 1 278 ? 13.672 -28.656 -4.84 1 80.06 278 GLU B N 1
ATOM 5472 C CA . GLU B 1 278 ? 13.805 -28.188 -3.461 1 80.06 278 GLU B CA 1
ATOM 5473 C C . GLU B 1 278 ? 12.438 -28.078 -2.785 1 80.06 278 GLU B C 1
ATOM 5475 O O . GLU B 1 278 ? 12.266 -28.531 -1.652 1 80.06 278 GLU B O 1
ATOM 5480 N N . LEU B 1 279 ? 11.523 -27.562 -3.465 1 81.25 279 LEU B N 1
ATOM 5481 C CA . LEU B 1 279 ? 10.188 -27.406 -2.906 1 81.25 279 LEU B CA 1
ATOM 5482 C C . LEU B 1 279 ? 9.477 -28.75 -2.779 1 81.25 279 LEU B C 1
ATOM 5484 O O . LEU B 1 279 ? 8.703 -28.953 -1.845 1 81.25 279 LEU B O 1
ATOM 5488 N N . GLN B 1 280 ? 9.805 -29.609 -3.727 1 78 280 GLN B N 1
ATOM 5489 C CA . GLN B 1 280 ? 9.242 -30.969 -3.67 1 78 280 GLN B CA 1
ATOM 5490 C C . GLN B 1 280 ? 9.703 -31.703 -2.418 1 78 280 GLN B C 1
ATOM 5492 O O . GLN B 1 280 ? 8.922 -32.406 -1.784 1 78 280 GLN B O 1
ATOM 5497 N N . THR B 1 281 ? 10.961 -31.453 -2.137 1 76.81 281 THR B N 1
ATOM 5498 C CA . THR B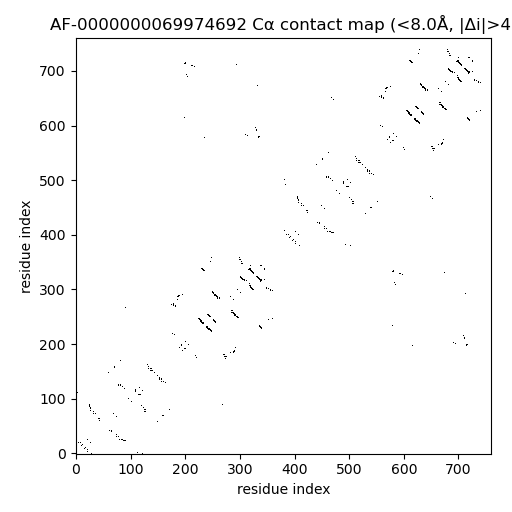 1 281 ? 11.516 -32.062 -0.944 1 76.81 281 THR B CA 1
ATOM 5499 C C . THR B 1 281 ? 10.828 -31.547 0.314 1 76.81 281 THR B C 1
ATOM 5501 O O . THR B 1 281 ? 10.539 -32.312 1.235 1 76.81 281 THR B O 1
ATOM 5504 N N . VAL B 1 282 ? 10.594 -30.297 0.35 1 77.12 282 VAL B N 1
ATOM 5505 C CA . VAL B 1 282 ? 9.922 -29.672 1.489 1 77.12 282 VAL B CA 1
ATOM 5506 C C . VAL B 1 282 ? 8.523 -30.281 1.657 1 77.12 282 VAL B C 1
ATOM 5508 O O . VAL B 1 282 ? 8.109 -30.578 2.775 1 77.12 282 VAL B O 1
ATOM 5511 N N . ILE B 1 283 ? 7.875 -30.5 0.571 1 74 283 ILE B N 1
ATOM 5512 C CA . ILE B 1 283 ? 6.508 -31.016 0.576 1 74 283 ILE B CA 1
ATOM 5513 C C . ILE B 1 283 ? 6.508 -32.469 1.003 1 74 283 ILE B C 1
ATOM 5515 O O . ILE B 1 283 ? 5.672 -32.906 1.807 1 74 283 ILE B O 1
ATOM 5519 N N . LYS B 1 284 ? 7.469 -33.219 0.46 1 72.75 284 LYS B N 1
ATOM 5520 C CA . LYS B 1 284 ? 7.574 -34.656 0.755 1 72.75 284 LYS B CA 1
ATOM 5521 C C . LYS B 1 284 ? 7.824 -34.875 2.242 1 72.75 284 LYS B C 1
ATOM 5523 O O . LYS B 1 284 ? 7.324 -35.844 2.814 1 72.75 284 LYS B O 1
ATOM 5528 N N . GLU B 1 285 ? 8.539 -33.938 2.805 1 75.81 285 GLU B N 1
ATOM 5529 C CA . GLU B 1 285 ? 8.883 -34.062 4.215 1 75.81 285 GLU B CA 1
ATOM 5530 C C . GLU B 1 285 ? 7.801 -33.469 5.109 1 75.81 285 GLU B C 1
ATOM 5532 O O . GLU B 1 285 ? 7.945 -33.438 6.336 1 75.81 285 GLU B O 1
ATOM 5537 N N . GLY B 1 286 ? 6.691 -33.062 4.477 1 72.81 286 GLY B N 1
ATOM 5538 C CA . GLY B 1 286 ? 5.598 -32.5 5.242 1 72.81 286 GLY B CA 1
ATOM 5539 C C . GLY B 1 286 ? 5.91 -31.109 5.793 1 72.81 286 GLY B C 1
ATOM 5540 O O . GLY B 1 286 ? 5.344 -30.703 6.805 1 72.81 286 GLY B O 1
ATOM 5541 N N . GLY B 1 287 ? 6.805 -30.625 5.16 1 82.75 287 GLY B N 1
ATOM 5542 C CA . GLY B 1 287 ? 7.203 -29.312 5.641 1 82.75 287 GLY B CA 1
ATOM 5543 C C . GLY B 1 287 ? 6.297 -28.203 5.148 1 82.75 287 GLY B C 1
ATOM 5544 O O . GLY B 1 287 ? 5.43 -28.422 4.301 1 82.75 287 GLY B O 1
ATOM 5545 N N . SER B 1 288 ? 6.203 -27.094 5.895 1 88.5 288 SER B N 1
ATOM 5546 C CA . SER B 1 288 ? 5.445 -25.906 5.5 1 88.5 288 SER B CA 1
ATOM 5547 C C . SER B 1 288 ? 6.34 -24.672 5.434 1 88.5 288 SER B C 1
ATOM 5549 O O . SER B 1 288 ? 7.473 -24.703 5.926 1 88.5 288 SER B O 1
ATOM 5551 N N . CYS B 1 289 ? 5.879 -23.766 4.648 1 92.12 289 CYS B N 1
ATOM 5552 C CA . CYS B 1 289 ? 6.535 -22.469 4.512 1 92.12 289 CYS B CA 1
ATOM 5553 C C . CYS B 1 289 ? 5.723 -21.375 5.195 1 92.12 289 CYS B C 1
ATOM 5555 O O . CYS B 1 289 ? 4.727 -20.891 4.641 1 92.12 289 CYS B O 1
ATOM 5557 N N . THR B 1 290 ? 6.113 -20.984 6.344 1 93.19 290 THR B N 1
ATOM 5558 C CA . THR B 1 290 ? 5.379 -19.984 7.098 1 93.19 290 THR B CA 1
ATOM 5559 C C . THR B 1 290 ? 5.852 -18.578 6.73 1 93.19 290 THR B C 1
ATOM 5561 O O . THR B 1 290 ? 7.047 -18.281 6.812 1 93.19 290 THR B O 1
ATOM 5564 N N . VAL B 1 291 ? 4.977 -17.766 6.363 1 93.75 291 VAL B N 1
ATOM 5565 C CA . VAL B 1 291 ? 5.301 -16.406 5.945 1 93.75 291 VAL B CA 1
ATOM 5566 C C . VAL B 1 291 ? 5.863 -15.625 7.129 1 93.75 291 VAL B C 1
ATOM 5568 O O . VAL B 1 291 ? 5.312 -15.672 8.227 1 93.75 291 VAL B O 1
ATOM 5571 N N . ILE B 1 292 ? 6.938 -14.938 6.902 1 91.56 292 ILE B N 1
ATOM 5572 C CA . ILE B 1 292 ? 7.637 -14.227 7.969 1 91.56 292 ILE B CA 1
ATOM 5573 C C . ILE B 1 292 ? 7.008 -12.844 8.172 1 91.56 292 ILE B C 1
ATOM 5575 O O . ILE B 1 292 ? 6.832 -12.398 9.305 1 91.56 292 ILE B O 1
ATOM 5579 N N . ASP B 1 293 ? 6.781 -12.234 7.102 1 91.62 293 ASP B N 1
ATOM 5580 C CA . ASP B 1 293 ? 6.184 -10.906 7.105 1 91.62 293 ASP B CA 1
ATOM 5581 C C . ASP B 1 293 ? 5.141 -10.766 6 1 91.62 293 ASP B C 1
ATOM 5583 O O . ASP B 1 293 ? 4.766 -11.758 5.367 1 91.62 293 ASP B O 1
ATOM 5587 N N . GLN B 1 294 ? 4.695 -9.625 5.711 1 92.69 294 GLN B N 1
ATOM 5588 C CA . GLN B 1 294 ? 3.701 -9.391 4.668 1 92.69 294 GLN B CA 1
ATOM 5589 C C . GLN B 1 294 ? 4.332 -9.461 3.281 1 92.69 294 GLN B C 1
ATOM 5591 O O . GLN B 1 294 ? 5.539 -9.266 3.129 1 92.69 294 GLN B O 1
ATOM 5596 N N . PRO B 1 295 ? 3.502 -9.844 2.27 1 94.75 295 PRO B N 1
ATOM 5597 C CA . PRO B 1 295 ? 4.039 -9.805 0.909 1 94.75 295 PRO B CA 1
ATOM 5598 C C . PRO B 1 295 ? 4.594 -8.43 0.536 1 94.75 295 PRO B C 1
ATOM 5600 O O . PRO B 1 295 ? 4.023 -7.406 0.92 1 94.75 295 PRO B O 1
ATOM 5603 N N . ILE B 1 296 ? 5.691 -8.398 -0.127 1 97.56 296 ILE B N 1
ATOM 5604 C CA . ILE B 1 296 ? 6.309 -7.145 -0.541 1 97.56 296 ILE B CA 1
ATOM 5605 C C . ILE B 1 296 ? 5.965 -6.855 -2 1 97.56 296 ILE B C 1
ATOM 5607 O O . ILE B 1 296 ? 6.5 -7.496 -2.908 1 97.56 296 ILE B O 1
ATOM 5611 N N . PRO B 1 297 ? 5.109 -5.906 -2.219 1 97 297 PRO B N 1
ATOM 5612 C CA . PRO B 1 297 ? 4.828 -5.562 -3.615 1 97 297 PRO B CA 1
ATOM 5613 C C . PRO B 1 297 ? 6.082 -5.16 -4.387 1 97 297 PRO B C 1
ATOM 5615 O O . PRO B 1 297 ? 6.965 -4.492 -3.84 1 97 297 PRO B O 1
ATOM 5618 N N . LEU B 1 298 ? 6.102 -5.48 -5.574 1 97.38 298 LEU B N 1
ATOM 5619 C CA . LEU B 1 298 ? 7.309 -5.27 -6.367 1 97.38 298 LEU B CA 1
ATOM 5620 C C . LEU B 1 298 ? 7.602 -3.783 -6.527 1 97.38 298 LEU B C 1
ATOM 5622 O O . LEU B 1 298 ? 8.766 -3.383 -6.641 1 97.38 298 LEU B O 1
ATOM 5626 N N . ASP B 1 299 ? 6.582 -2.928 -6.582 1 95.75 299 ASP B N 1
ATOM 5627 C CA . ASP B 1 299 ? 6.797 -1.49 -6.723 1 95.75 299 ASP B CA 1
ATOM 5628 C C . ASP B 1 299 ? 7.258 -0.87 -5.406 1 95.75 299 ASP B C 1
ATOM 5630 O O . ASP B 1 299 ? 7.559 0.324 -5.348 1 95.75 299 ASP B O 1
ATOM 5634 N N . ARG B 1 300 ? 7.273 -1.652 -4.367 1 96.56 300 ARG B N 1
ATOM 5635 C CA . ARG B 1 300 ? 7.707 -1.186 -3.055 1 96.56 300 ARG B CA 1
ATOM 5636 C C . ARG B 1 300 ? 8.953 -1.936 -2.59 1 96.56 300 ARG B C 1
ATOM 5638 O O . ARG B 1 300 ? 9.336 -1.845 -1.423 1 96.56 300 ARG B O 1
ATOM 5645 N N . LEU B 1 301 ? 9.453 -2.746 -3.439 1 97.75 301 LEU B N 1
ATOM 5646 C CA . LEU B 1 301 ? 10.602 -3.598 -3.145 1 97.75 301 LEU B CA 1
ATOM 5647 C C . LEU B 1 301 ? 11.898 -2.951 -3.625 1 97.75 301 LEU B C 1
ATOM 5649 O O . LEU B 1 301 ? 11.977 -2.486 -4.766 1 97.75 301 LEU B O 1
ATOM 5653 N N . VAL B 1 302 ? 12.891 -2.822 -2.732 1 94.81 302 VAL B N 1
ATOM 5654 C CA . VAL B 1 302 ? 14.227 -2.34 -3.08 1 94.81 302 VAL B CA 1
ATOM 5655 C C . VAL B 1 302 ? 15.258 -3.416 -2.766 1 94.81 302 VAL B C 1
ATOM 5657 O O . VAL B 1 302 ? 15.266 -3.982 -1.67 1 94.81 302 VAL B O 1
ATOM 5660 N N . VAL B 1 303 ? 16.016 -3.738 -3.725 1 96.69 303 VAL B N 1
ATOM 5661 C CA . VAL B 1 303 ? 17.047 -4.75 -3.537 1 96.69 303 VAL B CA 1
ATOM 5662 C C . VAL B 1 303 ? 18.422 -4.117 -3.721 1 96.69 303 VAL B C 1
ATOM 5664 O O . VAL B 1 303 ? 18.625 -3.285 -4.613 1 96.69 303 VAL B O 1
ATOM 5667 N N . ARG B 1 304 ? 19.312 -4.453 -2.791 1 91.62 304 ARG B N 1
ATOM 5668 C CA . ARG B 1 304 ? 20.672 -3.926 -2.848 1 91.62 304 ARG B CA 1
ATOM 5669 C C . ARG B 1 304 ? 21.688 -5.035 -2.621 1 91.62 304 ARG B C 1
ATOM 5671 O O . ARG B 1 304 ? 21.641 -5.738 -1.611 1 91.62 304 ARG B O 1
ATOM 5678 N N . GLY B 1 305 ? 22.531 -5.117 -3.547 1 89.88 305 GLY B N 1
ATOM 5679 C CA . GLY B 1 305 ? 23.656 -6.008 -3.328 1 89.88 305 GLY B CA 1
ATOM 5680 C C . GLY B 1 305 ? 24.703 -5.434 -2.385 1 89.88 305 GLY B C 1
ATOM 5681 O O . GLY B 1 305 ? 24.984 -4.234 -2.43 1 89.88 305 GLY B O 1
ATOM 5682 N N . LEU B 1 306 ? 25.156 -6.312 -1.486 1 87.88 306 LEU B N 1
ATOM 5683 C CA . LEU B 1 306 ? 26.141 -5.836 -0.533 1 87.88 306 LEU B CA 1
ATOM 5684 C C . LEU B 1 306 ? 27.531 -6.336 -0.91 1 87.88 306 LEU B C 1
ATOM 5686 O O . LEU B 1 306 ? 27.703 -7.484 -1.326 1 87.88 306 LEU B O 1
ATOM 5690 N N . GLU B 1 307 ? 28.453 -5.418 -0.8 1 83 307 GLU B N 1
ATOM 5691 C CA . GLU B 1 307 ? 29.828 -5.785 -1.064 1 83 307 GLU B CA 1
ATOM 5692 C C . GLU B 1 307 ? 30.406 -6.621 0.074 1 83 307 GLU B C 1
ATOM 5694 O O . GLU B 1 307 ? 30.094 -6.395 1.242 1 83 307 GLU B O 1
ATOM 5699 N N . PRO B 1 308 ? 31.25 -7.562 -0.348 1 77.06 308 PRO B N 1
ATOM 5700 C CA . PRO B 1 308 ? 31.812 -8.484 0.645 1 77.06 308 PRO B CA 1
ATOM 5701 C C . PRO B 1 308 ? 32.5 -7.754 1.802 1 77.06 308 PRO B C 1
ATOM 5703 O O . PRO B 1 308 ? 32.406 -8.195 2.951 1 77.06 308 PRO B O 1
ATOM 5706 N N . LEU B 1 309 ? 33.062 -6.715 1.576 1 73.69 309 LEU B N 1
ATOM 5707 C CA . LEU B 1 309 ? 33.812 -6 2.611 1 73.69 309 LEU B CA 1
ATOM 5708 C C . LEU B 1 309 ? 32.875 -5.492 3.699 1 73.69 309 LEU B C 1
ATOM 5710 O O . LEU B 1 309 ? 33.25 -5.43 4.871 1 73.69 309 LEU B O 1
ATOM 5714 N N . HIS B 1 310 ? 31.719 -5.254 3.348 1 69.69 310 HIS B N 1
ATOM 5715 C CA . HIS B 1 310 ? 30.766 -4.645 4.27 1 69.69 310 HIS B CA 1
ATOM 5716 C C . HIS B 1 310 ? 30.125 -5.688 5.18 1 69.69 310 HIS B C 1
ATOM 5718 O O . HIS B 1 310 ? 29.688 -5.367 6.285 1 69.69 310 HIS B O 1
ATOM 5724 N N . VAL B 1 311 ? 30.156 -6.922 4.734 1 72.75 311 VAL B N 1
ATOM 5725 C CA . VAL B 1 311 ? 29.328 -7.875 5.465 1 72.75 311 VAL B CA 1
ATOM 5726 C C . VAL B 1 311 ? 30.203 -8.969 6.062 1 72.75 311 VAL B C 1
ATOM 5728 O O . VAL B 1 311 ? 29.766 -9.703 6.957 1 72.75 311 VAL B O 1
ATOM 5731 N N . SER B 1 312 ? 31.438 -9.023 5.676 1 72.06 312 SER B N 1
ATOM 5732 C CA . SER B 1 312 ? 32.312 -10.094 6.129 1 72.06 312 SER B CA 1
ATOM 5733 C C . SER B 1 312 ? 32.531 -10.039 7.637 1 72.06 312 SER B C 1
ATOM 5735 O O . SER B 1 312 ? 32.656 -11.07 8.289 1 72.06 312 SER B O 1
ATOM 5737 N N . VAL B 1 313 ? 32.5 -8.93 8.086 1 68.44 313 VAL B N 1
ATOM 5738 C CA . VAL B 1 313 ? 32.75 -8.742 9.508 1 68.44 313 VAL B CA 1
ATOM 5739 C C . VAL B 1 313 ? 31.656 -9.414 10.328 1 68.44 313 VAL B C 1
ATOM 5741 O O . VAL B 1 313 ? 31.906 -9.883 11.445 1 68.44 313 VAL B O 1
ATOM 5744 N N . PHE B 1 314 ? 30.531 -9.609 9.727 1 73.38 314 PHE B N 1
ATOM 5745 C CA . PHE B 1 314 ? 29.391 -10.164 10.453 1 73.38 314 PHE B CA 1
ATOM 5746 C C . PHE B 1 314 ? 29.172 -11.625 10.078 1 73.38 314 PHE B C 1
ATOM 5748 O O . PHE B 1 314 ? 28.109 -12.188 10.352 1 73.38 314 PHE B O 1
ATOM 5755 N N . GLY B 1 315 ? 30.188 -12.117 9.289 1 78.06 315 GLY B N 1
ATOM 5756 C CA . GLY B 1 315 ? 30.125 -13.531 8.938 1 78.06 315 GLY B CA 1
ATOM 5757 C C . GLY B 1 315 ? 29.156 -13.82 7.801 1 78.06 315 GLY B C 1
ATOM 5758 O O . GLY B 1 315 ? 28.703 -14.953 7.637 1 78.06 315 GLY B O 1
ATOM 5759 N N . LEU B 1 316 ? 28.781 -12.797 7.152 1 83.62 316 LEU B N 1
ATOM 5760 C CA . LEU B 1 316 ? 27.859 -12.984 6.039 1 83.62 316 LEU B CA 1
ATOM 5761 C C . LEU B 1 316 ? 28.609 -13.086 4.719 1 83.62 316 LEU B C 1
ATOM 5763 O O . LEU B 1 316 ? 29.656 -12.438 4.539 1 83.62 316 LEU B O 1
ATOM 5767 N N . ARG B 1 317 ? 28.25 -14.023 3.951 1 87.44 317 ARG B N 1
ATOM 5768 C CA . ARG B 1 317 ? 28.797 -14.188 2.611 1 87.44 317 ARG B CA 1
ATOM 5769 C C . ARG B 1 317 ? 27.703 -14.109 1.552 1 87.44 317 ARG B C 1
ATOM 5771 O O . ARG B 1 317 ? 26.594 -14.562 1.777 1 87.44 317 ARG B O 1
ATOM 5778 N N . ASN B 1 318 ? 28.062 -13.531 0.39 1 92.94 318 ASN B N 1
ATOM 5779 C CA . ASN B 1 318 ? 27.125 -13.43 -0.723 1 92.94 318 ASN B CA 1
ATOM 5780 C C . ASN B 1 318 ? 25.797 -12.812 -0.282 1 92.94 318 ASN B C 1
ATOM 5782 O O . ASN B 1 318 ? 24.734 -13.367 -0.558 1 92.94 318 ASN B O 1
ATOM 5786 N N . ALA B 1 319 ? 25.891 -11.727 0.406 1 93.12 319 ALA B N 1
ATOM 5787 C CA . ALA B 1 319 ? 24.719 -11.156 1.065 1 93.12 319 ALA B CA 1
ATOM 5788 C C . ALA B 1 319 ? 24.094 -10.047 0.226 1 93.12 319 ALA B C 1
ATOM 5790 O O . ALA B 1 319 ? 24.797 -9.391 -0.557 1 93.12 319 ALA B O 1
ATOM 5791 N N . PHE B 1 320 ? 22.859 -9.898 0.312 1 95.06 320 PHE B N 1
ATOM 5792 C CA . PHE B 1 320 ? 22.141 -8.781 -0.283 1 95.06 320 PHE B CA 1
ATOM 5793 C C . PHE B 1 320 ? 20.953 -8.367 0.592 1 95.06 320 PHE B C 1
ATOM 5795 O O . PHE B 1 320 ? 20.531 -9.117 1.472 1 95.06 320 PHE B O 1
ATOM 5802 N N . LEU B 1 321 ? 20.531 -7.172 0.411 1 94.56 321 LEU B N 1
ATOM 5803 C CA . LEU B 1 321 ? 19.516 -6.574 1.265 1 94.56 321 LEU B CA 1
ATOM 5804 C C . LEU B 1 321 ? 18.219 -6.352 0.49 1 94.56 321 LEU B C 1
ATOM 5806 O O . LEU B 1 321 ? 18.25 -5.859 -0.64 1 94.56 321 LEU B O 1
ATOM 5810 N N . ILE B 1 322 ? 17.125 -6.797 1.099 1 96.31 322 ILE B N 1
ATOM 5811 C CA . ILE B 1 322 ? 15.789 -6.516 0.576 1 96.31 322 ILE B CA 1
ATOM 5812 C C . ILE B 1 322 ? 15.055 -5.562 1.515 1 96.31 322 ILE B C 1
ATOM 5814 O O . ILE B 1 322 ? 14.992 -5.797 2.723 1 96.31 322 ILE B O 1
ATOM 5818 N N . GLN B 1 323 ? 14.586 -4.539 0.973 1 94.94 323 GLN B N 1
ATOM 5819 C CA . GLN B 1 323 ? 13.844 -3.553 1.753 1 94.94 323 GLN B CA 1
ATOM 5820 C C . GLN B 1 323 ? 12.398 -3.455 1.282 1 94.94 323 GLN B C 1
ATOM 5822 O O . GLN B 1 323 ? 12.117 -3.521 0.082 1 94.94 323 GLN B O 1
ATOM 5827 N N . HIS B 1 324 ? 11.477 -3.312 2.215 1 95.69 324 HIS B N 1
ATOM 5828 C CA . HIS B 1 324 ? 10.062 -3.068 1.95 1 95.69 324 HIS B CA 1
ATOM 5829 C C . HIS B 1 324 ? 9.68 -1.628 2.279 1 95.69 324 HIS B C 1
ATOM 5831 O O . HIS B 1 324 ? 9.797 -1.199 3.43 1 95.69 324 HIS B O 1
ATOM 5837 N N . GLU B 1 325 ? 9.266 -0.913 1.28 1 92.75 325 GLU B N 1
ATOM 5838 C CA . GLU B 1 325 ? 8.812 0.46 1.487 1 92.75 325 GLU B CA 1
ATOM 5839 C C . GLU B 1 325 ? 7.293 0.555 1.44 1 92.75 325 GLU B C 1
ATOM 5841 O O . GLU B 1 325 ? 6.648 -0.136 0.649 1 92.75 325 GLU B O 1
ATOM 5846 N N . ASN B 1 326 ? 6.75 1.375 2.336 1 91.69 326 ASN B N 1
ATOM 5847 C CA . ASN B 1 326 ? 5.312 1.607 2.248 1 91.69 326 ASN B CA 1
ATOM 5848 C C . ASN B 1 326 ? 4.977 2.674 1.209 1 91.69 326 ASN B C 1
ATOM 5850 O O . ASN B 1 326 ? 5.855 3.123 0.47 1 91.69 326 ASN B O 1
ATOM 5854 N N . ARG B 1 327 ? 3.727 3.07 1.086 1 89.38 327 ARG B N 1
ATOM 5855 C CA . ARG B 1 327 ? 3.24 3.992 0.065 1 89.38 327 ARG B CA 1
ATOM 5856 C C . ARG B 1 327 ? 3.852 5.379 0.241 1 89.38 327 ARG B C 1
ATOM 5858 O O . ARG B 1 327 ? 3.883 6.172 -0.7 1 89.38 327 ARG B O 1
ATOM 5865 N N . TYR B 1 328 ? 4.32 5.648 1.401 1 87.06 328 TYR B N 1
ATOM 5866 C CA . TYR B 1 328 ? 4.902 6.949 1.696 1 87.06 328 TYR B CA 1
ATOM 5867 C C . TYR B 1 328 ? 6.422 6.902 1.602 1 87.06 328 TYR B C 1
ATOM 5869 O O . TYR B 1 328 ? 7.113 7.777 2.129 1 87.06 328 TYR B O 1
ATOM 5877 N N . ARG B 1 329 ? 6.953 5.789 1.109 1 84.75 329 ARG B N 1
ATOM 5878 C CA . ARG B 1 329 ? 8.367 5.586 0.806 1 84.75 329 ARG B CA 1
ATOM 5879 C C . ARG B 1 329 ? 9.188 5.445 2.084 1 84.75 329 ARG B C 1
ATOM 5881 O O . ARG B 1 329 ? 10.375 5.773 2.104 1 84.75 329 ARG B O 1
ATOM 5888 N N . GLN B 1 330 ? 8.508 5.062 3.082 1 88.81 330 GLN B N 1
ATOM 5889 C CA . GLN B 1 330 ? 9.203 4.703 4.316 1 88.81 330 GLN B CA 1
ATOM 5890 C C . GLN B 1 330 ? 9.57 3.223 4.336 1 88.81 330 GLN B C 1
ATOM 5892 O O . GLN B 1 330 ? 8.766 2.377 3.93 1 88.81 330 GLN B O 1
ATOM 5897 N N . CYS B 1 331 ? 10.758 2.971 4.785 1 91.5 331 CYS B N 1
ATOM 5898 C CA . CYS B 1 331 ? 11.148 1.574 4.934 1 91.5 331 CYS B CA 1
ATOM 5899 C C . CYS B 1 331 ? 10.461 0.941 6.141 1 91.5 331 CYS B C 1
ATOM 5901 O O . CYS B 1 331 ? 10.648 1.392 7.27 1 91.5 331 CYS B O 1
ATOM 5903 N N . ILE B 1 332 ? 9.711 -0.093 5.914 1 92.31 332 ILE B N 1
ATOM 5904 C CA . ILE B 1 332 ? 8.93 -0.665 7.008 1 92.31 332 ILE B CA 1
ATOM 5905 C C . ILE B 1 332 ? 9.453 -2.064 7.332 1 92.31 332 ILE B C 1
ATOM 5907 O O . ILE B 1 332 ? 9.07 -2.656 8.344 1 92.31 332 ILE B O 1
ATOM 5911 N N . ALA B 1 333 ? 10.281 -2.631 6.496 1 93.19 333 ALA B N 1
ATOM 5912 C CA . ALA B 1 333 ? 10.922 -3.922 6.746 1 93.19 333 ALA B CA 1
ATOM 5913 C C . ALA B 1 333 ? 12.219 -4.055 5.957 1 93.19 333 ALA B C 1
ATOM 5915 O O . ALA B 1 333 ? 12.383 -3.424 4.91 1 93.19 333 ALA B O 1
ATOM 5916 N N . ALA B 1 334 ? 13.133 -4.77 6.48 1 93.69 334 ALA B N 1
ATOM 5917 C CA . ALA B 1 334 ? 14.406 -5.059 5.828 1 93.69 334 ALA B CA 1
ATOM 5918 C C . ALA B 1 334 ? 14.859 -6.484 6.129 1 93.69 334 ALA B C 1
ATOM 5920 O O . ALA B 1 334 ? 14.766 -6.945 7.266 1 93.69 334 ALA B O 1
ATOM 5921 N N . PHE B 1 335 ? 15.281 -7.164 5.113 1 95.06 335 PHE B N 1
ATOM 5922 C CA . PHE B 1 335 ? 15.75 -8.539 5.254 1 95.06 335 PHE B CA 1
ATOM 5923 C C . PHE B 1 335 ? 17.172 -8.68 4.719 1 95.06 335 PHE B C 1
ATOM 5925 O O . PHE B 1 335 ? 17.422 -8.406 3.543 1 95.06 335 PHE B O 1
ATOM 5932 N N . LEU B 1 336 ? 18.031 -9.016 5.59 1 93.56 336 LEU B N 1
ATOM 5933 C CA . LEU B 1 336 ? 19.406 -9.32 5.199 1 93.56 336 LEU B CA 1
ATOM 5934 C C . LEU B 1 336 ? 19.562 -10.797 4.859 1 93.56 336 LEU B C 1
ATOM 5936 O O . LEU B 1 336 ? 19.516 -11.648 5.75 1 93.56 336 LEU B O 1
ATOM 5940 N N . LEU B 1 337 ? 19.797 -11.078 3.545 1 95.06 337 LEU B N 1
ATOM 5941 C CA . LEU B 1 337 ? 19.797 -12.453 3.064 1 95.06 337 LEU B CA 1
ATOM 5942 C C . LEU B 1 337 ? 21.188 -12.875 2.604 1 95.06 337 LEU B C 1
ATOM 5944 O O . LEU B 1 337 ? 21.953 -12.055 2.119 1 95.06 337 LEU B O 1
ATOM 5948 N N . GLN B 1 338 ? 21.422 -14.07 2.832 1 94.06 338 GLN B N 1
ATOM 5949 C CA . GLN B 1 338 ? 22.656 -14.688 2.381 1 94.06 338 GLN B CA 1
ATOM 5950 C C . GLN B 1 338 ? 22.391 -15.844 1.421 1 94.06 338 GLN B C 1
ATOM 5952 O O . GLN B 1 338 ? 21.547 -16.703 1.699 1 94.06 338 GLN B O 1
ATOM 5957 N N . ALA B 1 339 ? 23.047 -15.805 0.31 1 95.25 339 ALA B N 1
ATOM 5958 C CA . ALA B 1 339 ? 22.938 -16.891 -0.657 1 95.25 339 ALA B CA 1
ATOM 5959 C C . ALA B 1 339 ? 24.078 -17.906 -0.467 1 95.25 339 ALA B C 1
ATOM 5961 O O . ALA B 1 339 ? 25.125 -17.578 0.099 1 95.25 339 ALA B O 1
ATOM 5962 N N . GLN B 1 340 ? 23.922 -19.062 -0.932 1 93.81 340 GLN B N 1
ATOM 5963 C CA . GLN B 1 340 ? 24.922 -20.109 -0.822 1 93.81 340 GLN B CA 1
ATOM 5964 C C . GLN B 1 340 ? 26.141 -19.797 -1.671 1 93.81 340 GLN B C 1
ATOM 5966 O O . GLN B 1 340 ? 27.266 -20.141 -1.306 1 93.81 340 GLN B O 1
ATOM 5971 N N . THR B 1 341 ? 25.906 -19.219 -2.822 1 95.06 341 THR B N 1
ATOM 5972 C CA . THR B 1 341 ? 27 -18.859 -3.723 1 95.06 341 THR B CA 1
ATOM 5973 C C . THR B 1 341 ? 26.781 -17.469 -4.301 1 95.06 341 THR B C 1
ATOM 5975 O O . THR B 1 341 ? 25.688 -16.922 -4.223 1 95.06 341 THR B O 1
ATOM 5978 N N . GLU B 1 342 ? 27.812 -16.922 -4.852 1 93.69 342 GLU B N 1
ATOM 5979 C CA . GLU B 1 342 ? 27.734 -15.609 -5.484 1 93.69 342 GLU B CA 1
ATOM 5980 C C . GLU B 1 342 ? 26.828 -15.633 -6.715 1 93.69 342 GLU B C 1
ATOM 5982 O O . GLU B 1 342 ? 26.141 -14.648 -7.008 1 93.69 342 GLU B O 1
ATOM 5987 N N . ASN B 1 343 ? 26.875 -16.719 -7.359 1 96.19 343 ASN B N 1
ATOM 5988 C CA . ASN B 1 343 ? 26.031 -16.859 -8.539 1 96.19 343 ASN B CA 1
ATOM 5989 C C . ASN B 1 343 ? 24.547 -16.812 -8.18 1 96.19 343 ASN B C 1
ATOM 5991 O O . ASN B 1 343 ? 23.75 -16.188 -8.875 1 96.19 343 ASN B O 1
ATOM 5995 N N . ILE B 1 344 ? 24.203 -17.469 -7.156 1 96.38 344 ILE B N 1
ATOM 5996 C CA . ILE B 1 344 ? 22.828 -17.484 -6.695 1 96.38 344 ILE B CA 1
ATOM 5997 C C . ILE B 1 344 ? 22.406 -16.062 -6.281 1 96.38 344 ILE B C 1
ATOM 5999 O O . ILE B 1 344 ? 21.297 -15.625 -6.582 1 96.38 344 ILE B O 1
ATOM 6003 N N . LYS B 1 345 ? 23.281 -15.398 -5.574 1 96.25 345 LYS B N 1
ATOM 6004 C CA . LYS B 1 345 ? 23.031 -14.016 -5.195 1 96.25 345 LYS B CA 1
ATOM 6005 C C . LYS B 1 345 ? 22.75 -13.148 -6.426 1 96.25 345 LYS B C 1
ATOM 6007 O O . LYS B 1 345 ? 21.75 -12.43 -6.469 1 96.25 345 LYS B O 1
ATOM 6012 N N . ARG B 1 346 ? 23.578 -13.242 -7.352 1 96.31 346 ARG B N 1
ATOM 6013 C CA . ARG B 1 346 ? 23.453 -12.445 -8.57 1 96.31 346 ARG B CA 1
ATOM 6014 C C . ARG B 1 346 ? 22.156 -12.773 -9.305 1 96.31 346 ARG B C 1
ATOM 6016 O O . ARG B 1 346 ? 21.516 -11.891 -9.852 1 96.31 346 ARG B O 1
ATOM 6023 N N . THR B 1 347 ? 21.844 -14 -9.344 1 97.44 347 THR B N 1
ATOM 6024 C CA . THR B 1 347 ? 20.625 -14.438 -10.016 1 97.44 347 THR B CA 1
ATOM 6025 C C . THR B 1 347 ? 19.406 -13.852 -9.328 1 97.44 347 THR B C 1
ATOM 6027 O O . THR B 1 347 ? 18.484 -13.367 -9.992 1 97.44 347 THR B O 1
ATOM 6030 N N . TRP B 1 348 ? 19.359 -13.883 -8.031 1 97.75 348 TRP B N 1
ATOM 6031 C CA . TRP B 1 348 ? 18.25 -13.312 -7.281 1 97.75 348 TRP B CA 1
ATOM 6032 C C . TRP B 1 348 ? 18.125 -11.82 -7.555 1 97.75 348 TRP B C 1
ATOM 6034 O O . TRP B 1 348 ? 17.016 -11.328 -7.824 1 97.75 348 TRP B O 1
ATOM 6044 N N . ILE B 1 349 ? 19.188 -11.156 -7.457 1 97.56 349 ILE B N 1
ATOM 6045 C CA . ILE B 1 349 ? 19.172 -9.711 -7.68 1 97.56 349 ILE B CA 1
ATOM 6046 C C . ILE B 1 349 ? 18.688 -9.414 -9.094 1 97.56 349 ILE B C 1
ATOM 6048 O O . ILE B 1 349 ? 17.859 -8.523 -9.297 1 97.56 349 ILE B O 1
ATOM 6052 N N . ALA B 1 350 ? 19.172 -10.18 -10 1 97.81 350 ALA B N 1
ATOM 6053 C CA . ALA B 1 350 ? 18.781 -9.984 -11.398 1 97.81 350 ALA B CA 1
ATOM 6054 C C . ALA B 1 350 ? 17.297 -10.273 -11.594 1 97.81 350 ALA B C 1
ATOM 6056 O O . ALA B 1 350 ? 16.594 -9.516 -12.266 1 97.81 350 ALA B O 1
ATOM 6057 N N . GLN B 1 351 ? 16.828 -11.383 -11.055 1 98 351 GLN B N 1
ATOM 6058 C CA . GLN B 1 351 ? 15.43 -11.781 -11.188 1 98 351 GLN B CA 1
ATOM 6059 C C . GLN B 1 351 ? 14.508 -10.75 -10.547 1 98 351 GLN B C 1
ATOM 6061 O O . GLN B 1 351 ? 13.477 -10.398 -11.109 1 98 351 GLN B O 1
ATOM 6066 N N . ILE B 1 352 ? 14.852 -10.266 -9.406 1 98.31 352 ILE B N 1
ATOM 6067 C CA . ILE B 1 352 ? 14.039 -9.281 -8.703 1 98.31 352 ILE B CA 1
ATOM 6068 C C . ILE B 1 352 ? 14 -7.98 -9.492 1 98.31 352 ILE B C 1
ATOM 6070 O O . ILE B 1 352 ? 12.93 -7.395 -9.688 1 98.31 352 ILE B O 1
ATOM 6074 N N . THR B 1 353 ? 15.156 -7.566 -9.922 1 97.69 353 THR B N 1
ATOM 6075 C CA . THR B 1 353 ? 15.25 -6.328 -10.688 1 97.69 353 THR B CA 1
ATOM 6076 C C . THR B 1 353 ? 14.414 -6.418 -11.961 1 97.69 353 THR B C 1
ATOM 6078 O O . THR B 1 353 ? 13.703 -5.473 -12.312 1 97.69 353 THR B O 1
ATOM 6081 N N . ALA B 1 354 ? 14.547 -7.512 -12.594 1 97.5 354 ALA B N 1
ATOM 6082 C CA . ALA B 1 354 ? 13.766 -7.727 -13.805 1 97.5 354 ALA B CA 1
ATOM 6083 C C . ALA B 1 354 ? 12.266 -7.715 -13.508 1 97.5 354 ALA B C 1
ATOM 6085 O O . ALA B 1 354 ? 11.484 -7.125 -14.258 1 97.5 354 ALA B O 1
ATOM 6086 N N . ALA B 1 355 ? 11.883 -8.398 -12.492 1 97.69 355 ALA B N 1
ATOM 6087 C CA . ALA B 1 355 ? 10.477 -8.453 -12.109 1 97.69 355 ALA B CA 1
ATOM 6088 C C . ALA B 1 355 ? 9.938 -7.062 -11.789 1 97.69 355 ALA B C 1
ATOM 6090 O O . ALA B 1 355 ? 8.828 -6.715 -12.188 1 97.69 355 ALA B O 1
ATOM 6091 N N . ILE B 1 356 ? 10.695 -6.301 -11.062 1 97.38 356 ILE B N 1
ATOM 6092 C CA . ILE B 1 356 ? 10.312 -4.938 -10.719 1 97.38 356 ILE B CA 1
ATOM 6093 C C . ILE B 1 356 ? 10.117 -4.117 -11.992 1 97.38 356 ILE B C 1
ATOM 6095 O O . ILE B 1 356 ? 9.125 -3.398 -12.133 1 97.38 356 ILE B O 1
ATOM 6099 N N . SER B 1 357 ? 11.031 -4.227 -12.875 1 95.94 357 SER B N 1
ATOM 6100 C CA . SER B 1 357 ? 10.977 -3.488 -14.133 1 95.94 357 SER B CA 1
ATOM 6101 C C . SER B 1 357 ? 9.742 -3.875 -14.945 1 95.94 357 SER B C 1
ATOM 6103 O O . SER B 1 357 ? 9.023 -3.006 -15.445 1 95.94 357 SER B O 1
ATOM 6105 N N . CYS B 1 358 ? 9.5 -5.121 -15.047 1 95.31 358 CYS B N 1
ATOM 6106 C CA . CYS B 1 358 ? 8.352 -5.617 -15.797 1 95.31 358 CYS B CA 1
ATOM 6107 C C . CYS B 1 358 ? 7.047 -5.156 -15.156 1 95.31 358 CYS B C 1
ATOM 6109 O O . CYS B 1 358 ? 6.102 -4.781 -15.852 1 95.31 358 CYS B O 1
ATOM 6111 N N . PHE B 1 359 ? 6.996 -5.219 -13.93 1 94.38 359 PHE B N 1
ATOM 6112 C CA . PHE B 1 359 ? 5.812 -4.809 -13.18 1 94.38 359 PHE B CA 1
ATOM 6113 C C . PHE B 1 359 ? 5.52 -3.33 -13.398 1 94.38 359 PHE B C 1
ATOM 6115 O O . PHE B 1 359 ? 4.375 -2.947 -13.648 1 94.38 359 PHE B O 1
ATOM 6122 N N . THR B 1 360 ? 6.527 -2.572 -13.227 1 92.25 360 THR B N 1
ATOM 6123 C CA . THR B 1 360 ? 6.395 -1.131 -13.398 1 92.25 360 THR B CA 1
ATOM 6124 C C . THR B 1 360 ? 5.914 -0.794 -14.805 1 92.25 360 THR B C 1
ATOM 6126 O O . THR B 1 360 ? 5.047 0.064 -14.984 1 92.25 360 THR B O 1
ATOM 6129 N N . LYS B 1 361 ? 6.426 -1.44 -15.742 1 89.81 361 LYS B N 1
ATOM 6130 C CA . LYS B 1 361 ? 6.023 -1.234 -17.141 1 89.81 361 LYS B CA 1
ATOM 6131 C C . LYS B 1 361 ? 4.559 -1.604 -17.344 1 89.81 361 LYS B C 1
ATOM 6133 O O . LYS B 1 361 ? 3.836 -0.908 -18.062 1 89.81 361 LYS B O 1
ATOM 6138 N N . SER B 1 362 ? 4.199 -2.635 -16.75 1 87.56 362 SER B N 1
ATOM 6139 C CA . SER B 1 362 ? 2.82 -3.09 -16.891 1 87.56 362 SER B CA 1
ATOM 6140 C C . SER B 1 362 ? 1.85 -2.104 -16.25 1 87.56 362 SER B C 1
ATOM 6142 O O . SER B 1 362 ? 0.761 -1.864 -16.766 1 87.56 362 SER B O 1
ATOM 6144 N N . GLN B 1 363 ? 2.189 -1.55 -15.117 1 85.38 363 GLN B N 1
ATOM 6145 C CA . GLN B 1 363 ? 1.353 -0.571 -14.43 1 85.38 363 GLN B CA 1
ATOM 6146 C C . GLN B 1 363 ? 1.207 0.704 -15.258 1 85.38 363 GLN B C 1
ATOM 6148 O O . GLN B 1 363 ? 0.134 1.31 -15.289 1 85.38 363 GLN B O 1
ATOM 6153 N N . GLU B 1 364 ? 2.24 1.056 -15.852 1 79.94 364 GLU B N 1
ATOM 6154 C CA . GLU B 1 364 ? 2.211 2.24 -16.703 1 79.94 364 GLU B CA 1
ATOM 6155 C C . GLU B 1 364 ? 1.304 2.029 -17.906 1 79.94 364 GLU B C 1
ATOM 6157 O O . GLU B 1 364 ? 0.577 2.939 -18.312 1 79.94 364 GLU B O 1
ATOM 6162 N N . THR B 1 365 ? 1.355 0.906 -18.422 1 75.75 365 THR B N 1
ATOM 6163 C CA . THR B 1 365 ? 0.534 0.583 -19.594 1 75.75 365 THR B CA 1
ATOM 6164 C C . THR B 1 365 ? -0.946 0.564 -19.219 1 75.75 365 THR B C 1
ATOM 6166 O O . THR B 1 365 ? -1.791 1.022 -19.984 1 75.75 365 THR B O 1
ATOM 6169 N N . LYS B 1 366 ? -1.224 0.082 -18.156 1 72.44 366 LYS B N 1
ATOM 6170 C CA . LYS B 1 366 ? -2.607 0.046 -17.688 1 72.44 366 LYS B CA 1
ATOM 6171 C C . LYS B 1 366 ? -3.141 1.454 -17.438 1 72.44 366 LYS B C 1
ATOM 6173 O O . LYS B 1 366 ? -4.305 1.743 -17.734 1 72.44 366 LYS B O 1
ATOM 6178 N N . LYS B 1 367 ? -2.279 2.217 -16.828 1 68 367 LYS B N 1
ATOM 6179 C CA . LYS B 1 367 ? -2.668 3.604 -16.594 1 68 367 LYS B CA 1
ATOM 6180 C C . LYS B 1 367 ? -2.926 4.34 -17.906 1 68 367 LYS B C 1
ATOM 6182 O O . LYS B 1 367 ? -3.857 5.141 -18 1 68 367 LYS B O 1
ATOM 6187 N N . MET B 1 368 ? -2.195 3.969 -18.859 1 62.59 368 MET B N 1
ATOM 6188 C CA . MET B 1 368 ? -2.361 4.57 -20.172 1 62.59 368 MET B CA 1
ATOM 6189 C C . MET B 1 368 ? -3.617 4.043 -20.859 1 62.59 368 MET B C 1
ATOM 6191 O O . MET B 1 368 ? -4.332 4.797 -21.531 1 62.59 368 MET B O 1
ATOM 6195 N N . SER B 1 369 ? -3.844 2.729 -20.719 1 61.03 369 SER B N 1
ATOM 6196 C CA . SER B 1 369 ? -5.027 2.137 -21.344 1 61.03 369 SER B CA 1
ATOM 6197 C C . SER B 1 369 ? -6.305 2.67 -20.703 1 61.03 369 SER B C 1
ATOM 6199 O O . SER B 1 369 ? -7.324 2.826 -21.391 1 61.03 369 SER B O 1
ATOM 6201 N N . SER B 1 370 ? -6.262 2.723 -19.453 1 57.88 370 SER B N 1
ATOM 6202 C CA . SER B 1 370 ? -7.434 3.299 -18.797 1 57.88 370 SER B CA 1
ATOM 6203 C C . SER B 1 370 ? -7.707 4.711 -19.297 1 57.88 370 SER B C 1
ATOM 6205 O O . SER B 1 370 ? -8.859 5.152 -19.344 1 57.88 370 SER B O 1
ATOM 6207 N N . PHE B 1 371 ? -6.676 5.266 -19.812 1 50.84 371 PHE B N 1
ATOM 6208 C CA . PHE B 1 371 ? -6.824 6.578 -20.422 1 50.84 371 PHE B CA 1
ATOM 6209 C C . PHE B 1 371 ? -7.43 6.453 -21.828 1 50.84 371 PHE B C 1
ATOM 6211 O O . PHE B 1 371 ? -8.102 7.367 -22.297 1 50.84 371 PHE B O 1
ATOM 6218 N N . THR B 1 372 ? -7.164 5.32 -22.469 1 48.56 372 THR B N 1
ATOM 6219 C CA . THR B 1 372 ? -7.609 5.176 -23.844 1 48.56 372 THR B CA 1
ATOM 6220 C C . THR B 1 372 ? -8.992 4.535 -23.906 1 48.56 372 THR B C 1
ATOM 6222 O O . THR B 1 372 ? -9.438 4.09 -24.953 1 48.56 372 THR B O 1
ATOM 6225 N N . LEU B 1 373 ? -9.523 4.18 -22.859 1 45.62 373 LEU B N 1
ATOM 6226 C CA . LEU B 1 373 ? -10.836 3.641 -23.188 1 45.62 373 LEU B CA 1
ATOM 6227 C C . LEU B 1 373 ? -11.703 4.691 -23.875 1 45.62 373 LEU B C 1
ATOM 6229 O O . LEU B 1 373 ? -11.883 5.797 -23.359 1 45.62 373 LEU B O 1
ATOM 6233 N N . PRO B 1 374 ? -12.023 4.426 -25.172 1 38.38 374 PRO B N 1
ATOM 6234 C CA . PRO B 1 374 ? -12.789 5.344 -26.016 1 38.38 374 PRO B CA 1
ATOM 6235 C C . PRO B 1 374 ? -14.117 5.754 -25.375 1 38.38 374 PRO B C 1
ATOM 6237 O O . PRO B 1 374 ? -14.742 4.957 -24.672 1 38.38 374 PRO B O 1
ATOM 6240 N N . ALA B 1 375 ? -14.398 7.043 -25.234 1 39.81 375 ALA B N 1
ATOM 6241 C CA . ALA B 1 375 ? -15.719 7.641 -25.047 1 39.81 375 ALA B CA 1
ATOM 6242 C C . ALA B 1 375 ? -16.766 6.926 -25.891 1 39.81 375 ALA B C 1
ATOM 6244 O O . ALA B 1 375 ? -16.594 6.754 -27.094 1 39.81 375 ALA B O 1
ATOM 6245 N N . GLU B 1 376 ? -17.484 5.984 -25.406 1 33.69 376 GLU B N 1
ATOM 6246 C CA . GLU B 1 376 ? -18.672 5.527 -26.109 1 33.69 376 GLU B CA 1
ATOM 6247 C C . GLU B 1 376 ? -19.359 6.684 -26.828 1 33.69 376 GLU B C 1
ATOM 6249 O O . GLU B 1 376 ? -19.578 7.742 -26.234 1 33.69 376 GLU B O 1
ATOM 6254 N N . SER B 1 377 ? -19.297 6.812 -28.094 1 31.81 377 SER B N 1
ATOM 6255 C CA . SER B 1 377 ? -20.078 7.602 -29.047 1 31.81 377 SER B CA 1
ATOM 6256 C C . SER B 1 377 ? -21.562 7.555 -28.688 1 31.81 377 SER B C 1
ATOM 6258 O O . SER B 1 377 ? -22.141 6.477 -28.547 1 31.81 377 SER B O 1
ATOM 6260 N N . SER B 1 378 ? -22.031 8.508 -27.922 1 31.84 378 SER B N 1
ATOM 6261 C CA . SER B 1 378 ? -23.438 8.836 -27.828 1 31.84 378 SER B CA 1
ATOM 6262 C C . SER B 1 378 ? -24.109 8.836 -29.203 1 31.84 378 SER B C 1
ATOM 6264 O O . SER B 1 378 ? -24.359 9.891 -29.781 1 31.84 378 SER B O 1
ATOM 6266 N N . GLU B 1 379 ? -23.594 8.148 -30.188 1 23.62 379 GLU B N 1
ATOM 6267 C CA . GLU B 1 379 ? -24.469 8.164 -31.344 1 23.62 379 GLU B CA 1
ATOM 6268 C C . GLU B 1 379 ? -25.781 7.441 -31.062 1 23.62 379 GLU B C 1
ATOM 6270 O O . GLU B 1 379 ? -26.703 7.465 -31.891 1 23.62 379 GLU B O 1
ATOM 6275 N N . ILE B 1 380 ? -26.203 7.043 -29.859 1 22 380 ILE B N 1
ATOM 6276 C CA . ILE B 1 380 ? -27.641 6.902 -30.094 1 22 380 ILE B CA 1
ATOM 6277 C C . ILE B 1 380 ? -28.344 8.234 -29.859 1 22 380 ILE B C 1
ATOM 6279 O O . ILE B 1 380 ? -28.078 8.914 -28.875 1 22 380 ILE B O 1
#

Nearest PDB structures (foldseek):
  3p6a-assembly2_B  TM=7.089E-01  e=8.631E-14  Homo sapiens
  3odw-assembly1_A  TM=7.275E-01  e=2.283E-13  Homo sapiens
  3odx-assembly1_A  TM=7.355E-01  e=3.810E-13  Homo sapiens
  1txd-assembly1_A  TM=6.455E-01  e=7.791E-14  Homo sapiens
  3odw-assembly2_B  TM=7.564E-01  e=4.228E-12  Homo sapiens

InterPro domains:
  IPR000219 Dbl homology domain [PF00621] (9-160)
  IPR000219 Dbl homology domain [PS50010] (1-177)
  IPR000219 Dbl homology domain [SM00325] (3-169)
  IPR001331 Guanine-nucleotide dissociation stimulator, CDC24, conserved site [PS00741] (119-144)
  IPR001849 Pleckstrin homology domain [PS50003] (224-357)
  IPR001849 Pleckstrin homology domain [SM00233] (225-359)
  IPR011993 PH-like domain superfamily [G3DSA:2.30.29.30] (175-365)
  IPR035899 Dbl homology (DH) domain superfamily [G3DSA:1.20.900.10] (2-174)
  IPR035899 Dbl homology (DH) domain superfamily [SSF48065] (8-190)
  IPR040181 Pleckstrin homology domain-containing family G member 5/7 [PTHR13217] (3-375)

Sequence (760 aa):
MCIFMNTLKYLQTHEYLLDVDLWRLFANLEELSQTSFGFVNSLLRIFKDYVDICETSPSLDFISVLTKYFRGSLCQSHQTYCLNYSAAVFYLESLKQRHDFGIYLKWCEQNDQCRRLHLPELLVAPLHRLTRYPLLLKNIWKRSTDSTEKIMIYSIKEKVEKSIRDLEGKVKWLDNFQKFRHLQEIVVWPPLWDRDKRFFIPECLKHIFKEHMAENILSPTNRHLLYEGKLTLAESTRFLDVYLFLFDDFLLVTKTKRNKKKLGGSDPGLMCPSLTPELQTVIKEGGSCTVIDQPIPLDRLVVRGLEPLHVSVFGLRNAFLIQHENRYRQCIAAFLLQAQTENIKRTWIAQITAAISCFTKSQETKKMSSFTLPAESSEIMCIFMNTLKYLQTHEYLLDVDLWRLFANLEELSQTSFGFVNSLLRIFKDYVDICETSPSLDFISVLTKYFRGSLCQSHQTYCLNYSAAVFYLESLKQRHDFGIYLKWCEQNDQCRRLHLPELLVAPLHRLTRYPLLLKNIWKRSTDSTEKIMIYSIKEKVEKSIRDLEGKVKWLDNFQKFRHLQEIVVWPPLWDRDKRFFIPECLKHIFKEHMAENILSPTNRHLLYEGKLTLAESTRFLDVYLFLFDDFLLVTKTKRNKKKLGGSDPGLMCPSLTPELQTVIKEGGSCTVIDQPIPLDRLVVRGLEPLHVSVFGLRNAFLIQHENRYRQCIAAFLLQAQTENIKRTWIAQITAAISCFTKSQETKKMSSFTLPAESSEI

Secondary structure (DSSP, 8-state):
-HHHHHHHHHHHHTTSSTTS-HHHHHTTHHHHHHHHHHHHHHHHHHHHHHHH-SSS-HHHHHHHHHHHHHTTHHHHHHHHHHHHHHHHHHHHHHHTTSHHHHHHHHHHHTSGGGTT--HHHHHHHHHHHHHHHHHHHHHHHHH---HHHHHHHHHHHHHHHHHHHHHHHHHHHHHHHHHHHHHHHHEE---HHHH-TTS---GGGTHHHHTTSSTTTT-GGG--EEEEEEEEEE-SS-EEEEEEEEESSEEEEEEEE---S--S---GGG--TTS-HHHHHHHHTT-EEEE-S--EEGGGEEEEEPPHHHHGGGT--SEEEEEEE-TTS-EEEEEEEE-SSHHHHHHHHHHHHHHHHHHHHHHHHHHHHHHH--------/-HHHHHHHHHHHHTTSSTTS-HHHHHTTHHHHHHHHHHHHHHHHHHHHHHHH-SSS-HHHHHHHHHHHHHTTHHHHHHHHHHHHHHHHHHHHHHHTTSHHHHHHHHHHHTSGGGTT--HHHHHHHHHHHHHHHHHHHHHHHHH---HHHHHHHHHHHHHHHHHHHHHHHHHHHHHHHHHHHHHHHHEE---HHHH-TTS---GGGTHHHHTTS-SSTT-GGG--EEEEEEEEEE-SS-EEEEEEEEESSEEEEEEEE---S--S---GGG--TTS-HHHHHHHHTT-EEEE-S--EEGGGEEEEEPPHHHHGGGT--SEEEEEEE-TTS-EEEEEEEE-SSHHHHHHHHHHHHHHHHHHHHHHHHHHHHHH---------

Solvent-accessible surface area (backbone atoms only — not comparable to full-atom values): 41630 Å² total; per-residue (Å²): 100,65,64,54,51,50,50,48,51,51,38,34,76,71,70,38,72,69,85,60,58,62,54,58,60,50,52,50,48,67,58,38,52,49,48,52,48,51,50,51,50,54,51,49,52,51,53,50,46,45,71,69,44,87,76,68,73,57,66,59,60,51,50,51,51,50,50,52,35,56,76,38,61,48,49,51,40,49,45,57,34,56,65,39,41,66,59,13,54,44,51,47,60,59,43,57,72,35,70,72,50,39,50,53,52,53,57,49,34,67,36,74,87,41,70,71,44,49,67,75,62,48,67,47,43,64,59,54,51,60,69,42,47,46,56,54,38,50,54,51,38,72,69,48,83,50,67,69,57,33,54,50,39,49,52,50,31,53,51,45,48,50,51,50,52,51,45,53,52,47,44,52,47,49,48,46,37,50,46,25,54,51,46,57,69,32,47,38,78,66,54,59,54,75,69,38,66,74,29,34,66,58,79,85,55,48,67,74,56,66,80,63,44,77,81,60,77,62,43,46,86,84,58,48,80,74,47,69,48,75,38,32,37,46,40,82,87,49,77,42,61,27,40,38,42,32,36,58,58,31,38,37,51,18,36,62,44,78,42,80,71,62,67,61,83,69,61,74,81,71,68,54,80,78,50,54,69,69,58,47,49,38,51,68,44,49,23,39,32,35,45,69,63,76,72,32,41,33,92,32,49,46,77,42,82,52,57,63,82,74,34,43,87,77,72,44,52,44,34,34,38,39,34,31,34,49,98,77,60,32,70,77,46,46,46,36,34,30,30,95,38,59,66,55,34,52,48,50,54,50,51,51,53,50,39,33,52,53,37,53,52,50,53,51,48,49,58,49,45,65,43,57,59,72,77,79,74,76,74,118,99,63,64,53,51,52,50,48,52,51,37,35,75,71,68,37,71,68,86,60,58,63,54,58,61,50,53,52,48,67,57,36,51,50,46,52,48,51,51,52,49,55,52,49,51,52,52,50,45,46,71,68,44,86,77,67,74,55,66,59,60,52,51,50,52,51,49,53,35,56,76,37,61,47,48,51,40,49,45,56,35,55,64,39,41,66,59,13,54,44,52,49,60,59,44,57,74,35,69,71,51,40,52,54,50,53,57,49,34,66,36,74,88,41,69,72,45,51,68,75,62,48,66,47,44,63,58,54,53,60,69,43,45,48,58,54,38,50,54,50,37,71,69,48,82,52,69,70,58,34,52,50,40,48,52,51,29,52,50,46,50,49,51,51,52,50,45,53,52,48,44,51,47,51,48,46,38,52,46,24,55,52,46,56,70,33,47,39,78,67,55,61,56,75,69,38,67,74,28,36,67,58,78,87,55,46,65,72,54,65,76,58,48,59,77,61,73,60,43,44,85,84,59,50,80,74,49,70,48,74,40,33,35,46,41,80,87,46,76,40,62,28,40,38,43,32,35,60,58,30,38,38,52,18,36,62,43,78,42,80,71,61,69,59,84,67,60,74,79,72,68,54,77,78,49,54,70,69,57,48,50,38,51,71,44,48,23,38,31,35,45,69,63,75,73,33,41,35,95,32,50,46,78,42,81,52,58,64,81,75,33,44,86,76,73,45,50,45,34,34,38,40,35,31,34,49,97,80,60,30,68,77,46,45,46,36,33,28,29,95,39,59,66,55,33,52,47,51,54,50,51,50,52,49,37,31,51,53,39,53,53,51,52,52,48,48,59,49,46,64,42,57,59,74,77,77,74,75,74,118